Protein AF-A0A952NB84-F1 (afdb_monomer)

Nearest PDB structures (foldseek):
  7tgh-assembly1_5  TM=1.381E-01  e=2.906E-01  Tetrahymena thermophila
  4cqo-assembly2_A  TM=2.064E-01  e=6.908E+00  Homo sapiens

Secondary structure (DSSP, 8-state):
--HHHHHHHHHHHHHHHHHHHHHHTTSS-HHHHHHHHHHHHHHHHHHHHHH---HHHHHHHHHHHHHHHHHHHHTT---STTTTSS--THHHHHHHHHHHHHHH-SS--HHHHHHHHIIIIIHHHHHHHHHHH---EEESSSSEEEHHHHHHHHHHHHHHHHHHHHHHHSS--HHHHHHHHHHHHHHHHHHHH--TTTHHHHHHHHHHHHHHHHHH--STHHHHHHHHHHHHHHHHHHHHHHHTSB-HHHHHHHHHHHHHHHHHHHHHHHHHHHHHHHHHHHHHHHHHHH-GGGGGGSSS-SSBPHHHHHHHHHHHHHHHHHHHHH--HHHHHHHHHHHHHHHHHHHHHHHHHHHT--EEETTT--EE-TTSTTEEEHHHHHHHHHHHHHHHHHTHHHH--HHHHHHHHHHHHHHHHHHHHHHHHTS-EEE-TTT--EES-SEETTEEPEEEES-TT--HHHHHHHHHHHHHHHHHHHHH-

Foldseek 3Di:
DDPVLVVLVVVLVVLLVVLLVCLVVVVDPLLLSLLVNLLSNLVSLLVCLVPDPDLVVQLVVLVVQLVVVVVCLVVCVRVRNCVPPDRQCLSSLQSVLSNVLSVVQDNDCVLLSLLSQLVNPLQSCLSVCCVPPAPDWDALAPDIHGPSSLVSSLVSQLVSQVVVVCVPPVDADPLLSVLSNLLSNVLSVQCRHDPSNCNSNRSSVSSSLSVVLSVVPPDPQLVVQLVVLQVVLQVCLVVCVVVQQADNQLSVLSSSLSNQLRSLPNLLLCQLVVLLSVVLSVLQVVLCVQQVVLQLFEADDGHDHSVLSCLLRVLSSVLSSVCSVPVDCLSSLLSLLLSLLLQLLSQLLSQCSSVQAFWAQLVPRDTDGRNQQLTGDPSSLVRSLVRSLSSLVSNCVPVVDPVSSVVSSVLSSVLSNQLSNCRNAAAWWFAQPPPRDIHSHCDDPNDGTHTDDHHPPHHSSNSSSVSSVVSSVVVVVVVVD

pLDDT: mean 86.09, std 9.37, range [45.22, 98.44]

Mean predicted aligned error: 9.37 Å

Sequence (481 aa):
MNSEMLYIVTALFLAVFISEYAARQKWINHIISRKLLHLFAGTAVLRIMVIVEEKELLFWLGVFFTIFLFIIIKFGILKEVNSSGRKSWGIVLFPLSFSILIYFSKSDLTSAVLAFSIMTFADAFAAIIGIKFAKKEYYLGKDKKSFLGSTIFFLTTSLILVTYFLVLNSTISLQTAALIFSISMIITLIEAISSNGSDNFFVPIFSFILIQLLIVNEGNSFIVDSIFGFILGALVAALSNKFRVLTKDGAIATLILAYFIYGFGGLKWTLPIFTFFILSSLLSRIRHSKNRKVEDRFEKTGNRDAMQVIANGGVGLFLVVLNSFFNNELFYIIFVLYIAVMCADTWATEIGTYFQAATYNIRTFKIVESGVSGGVSMPGLVGSLAGGMVILLSSFIWINNFVLLAVMLTLSFIGSLIDSFMGATIQVQHKCNICKLVTEKDFHCDQKTDFYKGLSFINNDSVNFLSGLLTCILFFIWIYS

Radius of gyration: 24.86 Å; Cα contacts (8 Å, |Δi|>4): 723; chains: 1; bounding box: 62×51×72 Å

Structure (mmCIF, N/CA/C/O backbone):
data_AF-A0A952NB84-F1
#
_entry.id   AF-A0A952NB84-F1
#
loop_
_atom_site.group_PDB
_atom_site.id
_atom_site.type_symbol
_atom_site.label_atom_id
_atom_site.label_alt_id
_atom_site.label_comp_id
_atom_site.label_asym_id
_atom_site.label_entity_id
_atom_site.label_seq_id
_atom_site.pdbx_PDB_ins_code
_atom_site.Cartn_x
_atom_site.Cartn_y
_atom_site.Cartn_z
_atom_site.occupancy
_atom_site.B_iso_or_equiv
_atom_site.auth_seq_id
_atom_site.auth_comp_id
_atom_site.auth_asym_id
_atom_site.auth_atom_id
_atom_site.pdbx_PDB_model_num
ATOM 1 N N . MET A 1 1 ? -28.007 -21.171 23.859 1.00 58.28 1 MET A N 1
ATOM 2 C CA . MET A 1 1 ? -27.813 -19.739 23.540 1.00 58.28 1 MET A CA 1
ATOM 3 C C . MET A 1 1 ? -28.037 -18.943 24.815 1.00 58.28 1 MET A C 1
ATOM 5 O O . MET A 1 1 ? -29.093 -19.098 25.416 1.00 58.28 1 MET A O 1
ATOM 9 N N . ASN A 1 2 ? -27.035 -18.196 25.280 1.00 73.38 2 ASN A N 1
ATOM 10 C CA . ASN A 1 2 ? -27.111 -17.443 26.537 1.00 73.38 2 ASN A CA 1
ATOM 11 C C . ASN A 1 2 ? -28.217 -16.369 26.428 1.00 73.38 2 ASN A C 1
ATOM 13 O O . ASN A 1 2 ? -28.316 -15.723 25.382 1.00 73.38 2 ASN A O 1
ATOM 17 N N . SER A 1 3 ? -29.065 -16.185 27.445 1.00 80.44 3 SER A N 1
ATOM 18 C CA . SER A 1 3 ? -30.211 -15.252 27.380 1.00 80.44 3 SER A CA 1
ATOM 19 C C . SER A 1 3 ? -29.770 -13.820 27.050 1.00 80.44 3 SER A C 1
ATOM 21 O O . SER A 1 3 ? -30.411 -13.143 26.250 1.00 80.44 3 SER A O 1
ATOM 23 N N . GLU A 1 4 ? -28.610 -13.406 27.564 1.00 82.19 4 GLU A N 1
ATOM 24 C CA . GLU A 1 4 ? -27.965 -12.120 27.267 1.00 82.19 4 GLU A CA 1
ATOM 25 C C . GLU A 1 4 ? -27.686 -11.925 25.765 1.00 82.19 4 GLU A C 1
ATOM 27 O O . GLU A 1 4 ? -27.978 -10.866 25.211 1.00 82.19 4 GLU A O 1
ATOM 32 N N . MET A 1 5 ? -27.207 -12.959 25.065 1.00 82.00 5 MET A N 1
ATOM 33 C CA . MET A 1 5 ? -26.940 -12.895 23.622 1.00 82.00 5 MET A CA 1
ATOM 34 C C . MET A 1 5 ? -28.230 -12.681 22.825 1.00 82.00 5 MET A C 1
ATOM 36 O O . MET A 1 5 ? -28.259 -11.861 21.908 1.00 82.00 5 MET A O 1
ATOM 40 N N . LEU A 1 6 ? -29.308 -13.384 23.192 1.00 84.50 6 LEU A N 1
ATOM 41 C CA . LEU A 1 6 ? -30.607 -13.223 22.540 1.00 84.50 6 LEU A CA 1
ATOM 42 C C . LEU A 1 6 ? -31.129 -11.788 22.701 1.00 84.50 6 LEU A C 1
ATOM 44 O O . LEU A 1 6 ? -31.626 -11.213 21.731 1.00 84.50 6 LEU A O 1
ATOM 48 N N . TYR A 1 7 ? -30.975 -11.187 23.884 1.00 86.81 7 TYR A N 1
ATOM 49 C CA . TYR A 1 7 ? -31.357 -9.792 24.109 1.00 86.81 7 TYR A CA 1
ATOM 50 C C . TYR A 1 7 ? -30.546 -8.822 23.248 1.00 86.81 7 TYR A C 1
ATOM 52 O O . TYR A 1 7 ? -31.142 -7.947 22.621 1.00 86.81 7 TYR A O 1
ATOM 60 N N . ILE A 1 8 ? -29.221 -8.989 23.155 1.00 85.69 8 ILE A N 1
ATOM 61 C CA . ILE A 1 8 ? -28.375 -8.103 22.339 1.00 85.69 8 ILE A CA 1
ATOM 62 C C . ILE A 1 8 ? -28.724 -8.235 20.853 1.00 85.69 8 ILE A C 1
ATOM 64 O O . ILE A 1 8 ? -28.908 -7.227 20.173 1.00 85.69 8 ILE A O 1
ATOM 68 N N . VAL A 1 9 ? -28.873 -9.462 20.347 1.00 84.62 9 VAL A N 1
ATOM 69 C CA . VAL A 1 9 ? -29.258 -9.708 18.949 1.00 84.62 9 VAL A CA 1
ATOM 70 C C . VAL A 1 9 ? -30.634 -9.106 18.656 1.00 84.62 9 VAL A C 1
ATOM 72 O O . VAL A 1 9 ? -30.804 -8.420 17.651 1.00 84.62 9 VAL A O 1
ATOM 75 N N . THR A 1 10 ? -31.602 -9.274 19.558 1.00 85.56 10 THR A N 1
ATOM 76 C CA . THR A 1 10 ? -32.939 -8.673 19.413 1.00 85.56 10 THR A CA 1
ATOM 77 C C . THR A 1 10 ? -32.867 -7.144 19.417 1.00 85.56 10 THR A C 1
ATOM 79 O O . THR A 1 10 ? -33.495 -6.490 18.583 1.00 85.56 10 THR A O 1
ATOM 82 N N . ALA A 1 11 ? -32.059 -6.561 20.304 1.00 86.00 11 ALA A N 1
ATOM 83 C CA . ALA A 1 11 ? -31.845 -5.122 20.369 1.00 86.00 11 ALA A CA 1
ATOM 84 C C . ALA A 1 11 ? -31.182 -4.576 19.092 1.00 86.00 11 ALA A C 1
ATOM 86 O O . ALA A 1 11 ? -31.570 -3.508 18.624 1.00 86.00 11 ALA A O 1
ATOM 87 N N . LEU A 1 12 ? -30.248 -5.319 18.481 1.00 84.88 12 LEU A N 1
ATOM 88 C CA . LEU A 1 12 ? -29.649 -4.981 17.184 1.00 84.88 12 LEU A CA 1
ATOM 89 C C . LEU A 1 12 ? -30.700 -4.896 16.073 1.00 84.88 12 LEU A C 1
ATOM 91 O O . LEU A 1 12 ? -30.733 -3.906 15.341 1.00 84.88 12 LEU A O 1
ATOM 95 N N . PHE A 1 13 ? -31.589 -5.890 15.971 1.00 84.06 13 PHE A N 1
ATOM 96 C CA . PHE A 1 13 ? -32.685 -5.851 15.000 1.00 84.06 13 PHE A CA 1
ATOM 97 C C . PHE A 1 13 ? -33.591 -4.640 15.230 1.00 84.06 13 PHE A C 1
ATOM 99 O O . PHE A 1 13 ? -33.854 -3.882 14.295 1.00 84.06 13 PHE A O 1
ATOM 106 N N . LEU A 1 14 ? -34.028 -4.420 16.473 1.00 85.62 14 LEU A N 1
ATOM 107 C CA . LEU A 1 14 ? -34.888 -3.290 16.824 1.00 85.62 14 LEU A CA 1
ATOM 108 C C . LEU A 1 14 ? -34.224 -1.946 16.507 1.00 85.62 14 LEU A C 1
ATOM 110 O O . LEU A 1 14 ? -34.873 -1.070 15.940 1.00 85.62 14 LEU A O 1
ATOM 114 N N . ALA A 1 15 ? -32.933 -1.788 16.800 1.00 83.50 15 ALA A N 1
ATOM 115 C CA . ALA A 1 15 ? -32.201 -0.551 16.547 1.00 83.50 15 ALA A CA 1
ATOM 116 C C . ALA A 1 15 ? -32.147 -0.185 15.058 1.00 83.50 15 ALA A C 1
ATOM 118 O O . ALA A 1 15 ? -32.296 0.990 14.721 1.00 83.50 15 ALA A O 1
ATOM 119 N N . VAL A 1 16 ? -32.002 -1.168 14.159 1.00 79.69 16 VAL A N 1
ATOM 120 C CA . VAL A 1 16 ? -32.048 -0.935 12.704 1.00 79.69 16 VAL A CA 1
ATOM 121 C C . VAL A 1 16 ? -33.401 -0.347 12.294 1.00 79.69 16 VAL A C 1
ATOM 123 O O . VAL A 1 16 ? -33.448 0.664 11.591 1.00 79.69 16 VAL A O 1
ATOM 126 N N . PHE A 1 17 ? -34.504 -0.932 12.770 1.00 81.50 17 PHE A N 1
ATOM 127 C CA . PHE A 1 17 ? -35.849 -0.448 12.446 1.00 81.50 17 PHE A CA 1
ATOM 128 C C . PHE A 1 17 ? -36.162 0.903 13.094 1.00 81.50 17 PHE A C 1
ATOM 130 O O . PHE A 1 17 ? -36.744 1.767 12.440 1.00 81.50 17 PHE A O 1
ATOM 137 N N . ILE A 1 18 ? -35.742 1.121 14.343 1.00 83.75 18 ILE A N 1
ATOM 138 C CA . ILE A 1 18 ? -35.910 2.399 15.048 1.00 83.75 18 ILE A CA 1
ATOM 139 C C . ILE A 1 18 ? -35.118 3.507 14.346 1.00 83.75 18 ILE A C 1
ATOM 141 O O . ILE A 1 18 ? -35.650 4.597 14.148 1.00 83.75 18 ILE A O 1
ATOM 145 N N . SER A 1 19 ? -33.877 3.242 13.927 1.00 80.31 19 SER A N 1
ATOM 146 C CA . SER A 1 19 ? -33.039 4.208 13.203 1.00 80.31 19 SER A CA 1
ATOM 147 C C . SER A 1 19 ? -33.646 4.596 11.850 1.00 80.31 19 SER A C 1
ATOM 149 O O . SER A 1 19 ? -33.715 5.787 11.531 1.00 80.31 19 SER A O 1
ATOM 151 N N . GLU A 1 20 ? -34.150 3.623 11.084 1.00 78.69 20 GLU A N 1
ATOM 152 C CA . GLU A 1 20 ? -34.873 3.872 9.828 1.00 78.69 20 GLU A CA 1
ATOM 153 C C . GLU A 1 20 ? -36.175 4.649 10.081 1.00 78.69 20 GLU A C 1
ATOM 155 O O . GLU A 1 20 ? -36.471 5.601 9.360 1.00 78.69 20 GLU A O 1
ATOM 160 N N . TYR A 1 21 ? -36.938 4.300 11.122 1.00 83.06 21 TYR A N 1
ATOM 161 C CA . TYR A 1 21 ? -38.166 5.009 11.481 1.00 83.06 21 TYR A CA 1
ATOM 162 C C . TYR A 1 21 ? -37.886 6.463 11.883 1.00 83.06 21 TYR A C 1
ATOM 164 O O . TYR A 1 21 ? -38.502 7.378 11.342 1.00 83.06 21 TYR A O 1
ATOM 172 N N . ALA A 1 22 ? -36.910 6.704 12.761 1.00 82.69 22 ALA A N 1
ATOM 173 C CA . ALA A 1 22 ? -36.514 8.047 13.182 1.00 82.69 22 ALA A CA 1
ATOM 174 C C . ALA A 1 22 ? -36.008 8.902 12.006 1.00 82.69 22 ALA A C 1
ATOM 176 O O . ALA A 1 22 ? -36.313 10.095 11.933 1.00 82.69 22 ALA A O 1
ATOM 177 N N . ALA A 1 23 ? -35.277 8.293 11.063 1.00 77.88 23 ALA A N 1
ATOM 178 C CA . ALA A 1 23 ? -34.837 8.954 9.837 1.00 77.88 23 ALA A CA 1
ATOM 179 C C . ALA A 1 23 ? -36.023 9.317 8.924 1.00 77.88 23 ALA A C 1
ATOM 181 O O . ALA A 1 23 ? -36.097 10.450 8.451 1.00 77.88 23 ALA A O 1
ATOM 182 N N . ARG A 1 24 ? -36.996 8.408 8.742 1.00 80.88 24 ARG A N 1
ATOM 183 C CA . ARG A 1 24 ? -38.238 8.668 7.981 1.00 80.88 24 ARG A CA 1
ATOM 184 C C . ARG A 1 24 ? -39.050 9.815 8.568 1.00 80.88 24 ARG A C 1
ATOM 186 O O . ARG A 1 24 ? -39.556 10.651 7.825 1.00 80.88 24 ARG A O 1
ATOM 193 N N . GLN A 1 25 ? -39.143 9.872 9.894 1.00 85.19 25 GLN A N 1
ATOM 194 C CA . GLN A 1 25 ? -39.851 10.937 10.605 1.00 85.19 25 GLN A CA 1
ATOM 195 C C . GLN A 1 25 ? -39.058 12.256 10.671 1.00 85.19 25 GLN A C 1
ATOM 197 O O . GLN A 1 25 ? -39.543 13.232 11.239 1.00 85.19 25 GLN A O 1
ATOM 202 N N . LYS A 1 26 ? -37.842 12.306 10.100 1.00 81.50 26 LYS A N 1
ATOM 203 C CA . LYS A 1 26 ? -36.931 13.466 10.116 1.00 81.50 26 LYS A CA 1
ATOM 204 C C . LYS A 1 26 ? -36.604 13.983 11.521 1.00 81.50 26 LYS A C 1
ATOM 206 O O . LYS A 1 26 ? -36.238 15.145 11.679 1.00 81.50 26 LYS A O 1
ATOM 211 N N . TRP A 1 27 ? -36.692 13.128 12.540 1.00 82.44 27 TRP A N 1
ATOM 212 C CA . TRP A 1 27 ? -36.318 13.490 13.911 1.00 82.44 27 TRP A CA 1
ATOM 213 C C . TRP A 1 27 ? -34.822 13.789 14.028 1.00 82.44 27 TRP A C 1
ATOM 215 O O . TRP A 1 27 ? -34.402 14.582 14.865 1.00 82.44 27 TRP A O 1
ATOM 225 N N . ILE A 1 28 ? -34.010 13.147 13.182 1.00 74.81 28 ILE A N 1
ATOM 226 C CA . ILE A 1 28 ? -32.555 13.267 13.171 1.00 74.81 28 ILE A CA 1
ATOM 227 C C . ILE A 1 28 ? -32.076 13.276 11.713 1.00 74.81 28 ILE A C 1
ATOM 229 O O . ILE A 1 28 ? -32.643 12.595 10.860 1.00 74.81 28 ILE A O 1
ATOM 233 N N . ASN A 1 29 ? -31.008 14.024 11.421 1.00 75.94 29 ASN A N 1
ATOM 234 C CA . ASN A 1 29 ? -30.335 13.989 10.120 1.00 75.94 29 ASN A CA 1
ATOM 235 C C . ASN A 1 29 ? -29.912 12.547 9.765 1.00 75.94 29 ASN A C 1
ATOM 237 O O . ASN A 1 29 ? -29.338 11.856 10.607 1.00 75.94 29 ASN A O 1
ATOM 241 N N . HIS A 1 30 ? -30.134 12.116 8.517 1.00 74.81 30 HIS A N 1
ATOM 242 C CA . HIS A 1 30 ? -29.787 10.774 8.024 1.00 74.81 30 HIS A CA 1
ATOM 243 C C . HIS A 1 30 ? -28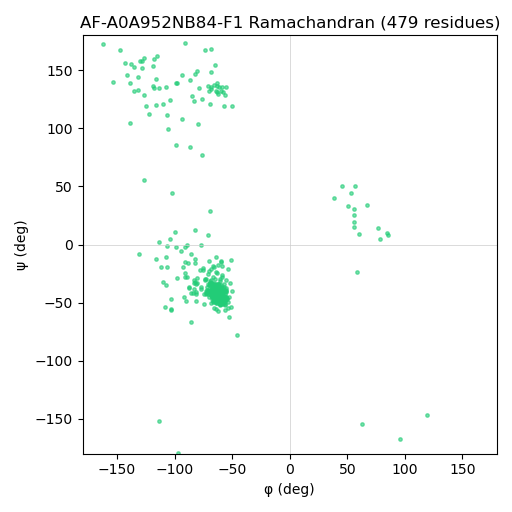.341 10.360 8.326 1.00 74.81 30 HIS A C 1
ATOM 245 O O . HIS A 1 30 ? -28.095 9.221 8.718 1.00 74.81 30 HIS A O 1
ATOM 251 N N . ILE A 1 31 ? -27.383 11.283 8.199 1.00 72.62 31 ILE A N 1
ATOM 252 C CA . ILE A 1 31 ? -25.967 11.004 8.462 1.00 72.62 31 ILE A CA 1
ATOM 253 C C . ILE A 1 31 ? -25.739 10.723 9.952 1.00 72.62 31 ILE A C 1
ATOM 255 O O . ILE A 1 31 ? -25.018 9.790 10.306 1.00 72.62 31 ILE A O 1
ATOM 259 N N . ILE A 1 32 ? -26.397 11.486 10.828 1.00 74.94 32 ILE A N 1
ATOM 260 C CA . ILE A 1 32 ? -26.318 11.296 12.281 1.00 74.94 32 ILE A CA 1
ATOM 261 C C . ILE A 1 32 ? -27.035 10.004 12.684 1.00 74.94 32 ILE A C 1
ATOM 263 O O . ILE A 1 32 ? -26.460 9.214 13.425 1.00 74.94 32 ILE A O 1
ATOM 267 N N . SER A 1 33 ? -28.238 9.742 12.157 1.00 77.25 33 SER A N 1
ATOM 268 C CA . SER A 1 33 ? -28.977 8.494 12.415 1.00 77.25 33 SER A CA 1
ATOM 269 C C . SER A 1 33 ? -28.133 7.269 12.051 1.00 77.25 33 SER A C 1
ATOM 271 O O . SER A 1 33 ? -27.979 6.353 12.858 1.00 77.25 33 SER A O 1
ATOM 273 N N . ARG A 1 34 ? -27.474 7.300 10.885 1.00 77.00 34 ARG A N 1
ATOM 274 C CA . ARG A 1 34 ? -26.571 6.232 10.447 1.00 77.00 34 ARG A CA 1
ATOM 275 C C . ARG A 1 34 ? -25.372 6.047 11.383 1.00 77.00 34 ARG A C 1
ATOM 277 O O . ARG A 1 34 ? -25.019 4.910 11.681 1.00 77.00 34 ARG A O 1
ATOM 284 N N . LYS A 1 35 ? -24.735 7.127 11.848 1.00 80.81 35 LYS A N 1
ATOM 285 C CA . LYS A 1 35 ? -23.569 7.035 12.750 1.00 80.81 35 LYS A CA 1
ATOM 286 C C . LYS A 1 35 ? -23.955 6.620 14.175 1.00 80.81 35 LYS A C 1
ATOM 288 O O . LYS A 1 35 ? -23.184 5.920 14.821 1.00 80.81 35 LYS A O 1
ATOM 293 N N . LEU A 1 36 ? -25.157 6.964 14.639 1.00 79.94 36 LEU A N 1
ATOM 294 C CA . LEU A 1 36 ? -25.708 6.447 15.896 1.00 79.94 36 LEU A CA 1
ATOM 295 C C . LEU A 1 36 ? -26.004 4.946 15.810 1.00 79.94 36 LEU A C 1
ATOM 297 O O . LEU A 1 36 ? -25.635 4.209 16.721 1.00 79.94 36 LEU A O 1
ATOM 301 N N . LEU A 1 37 ? -26.604 4.485 14.706 1.00 81.56 37 LEU A N 1
ATOM 302 C CA . LEU A 1 37 ? -26.803 3.055 14.463 1.00 81.56 37 LEU A CA 1
ATOM 303 C C . LEU A 1 37 ? -25.464 2.309 14.404 1.00 81.56 37 LEU A C 1
ATOM 305 O O . LEU A 1 37 ? -25.348 1.236 14.983 1.00 81.56 37 LEU A O 1
ATOM 309 N N . HIS A 1 38 ? -24.449 2.892 13.758 1.00 83.81 38 HIS A N 1
ATOM 310 C CA . HIS A 1 38 ? -23.087 2.346 13.720 1.00 83.81 38 HIS A CA 1
ATOM 311 C C . HIS A 1 38 ? -22.472 2.212 15.118 1.00 83.81 38 HIS A C 1
ATOM 313 O O . HIS A 1 38 ? -21.977 1.142 15.455 1.00 83.81 38 HIS A O 1
ATOM 319 N N . LEU A 1 39 ? -22.560 3.255 15.953 1.00 87.69 39 LEU A N 1
ATOM 320 C CA . LEU A 1 39 ? -22.093 3.211 17.344 1.00 87.69 39 LEU A CA 1
ATOM 321 C C . LEU A 1 39 ? -22.812 2.128 18.149 1.00 87.69 39 LEU A C 1
ATOM 323 O O . LEU A 1 39 ? -22.158 1.337 18.819 1.00 87.69 39 LEU A O 1
ATOM 327 N N . PHE A 1 40 ? -24.143 2.074 18.069 1.00 87.69 40 PHE A N 1
ATOM 328 C CA . PHE A 1 40 ? -24.935 1.080 18.789 1.00 87.69 40 PHE A CA 1
ATOM 329 C C . PHE A 1 40 ? -24.619 -0.348 18.331 1.00 87.69 40 PHE A C 1
ATOM 331 O O . PHE A 1 40 ? -24.408 -1.238 19.151 1.00 87.69 40 PHE A O 1
ATOM 338 N N . ALA A 1 41 ? -24.560 -0.571 17.016 1.00 86.12 41 ALA A N 1
ATOM 339 C CA . ALA A 1 41 ? -24.246 -1.878 16.464 1.00 86.12 41 ALA A CA 1
ATOM 340 C C . ALA A 1 41 ? -22.823 -2.314 16.831 1.00 86.12 41 ALA A C 1
ATOM 342 O O . ALA A 1 41 ? -22.616 -3.450 17.249 1.00 86.12 41 ALA A O 1
ATOM 343 N N . GLY A 1 42 ? -21.857 -1.399 16.734 1.00 88.88 42 GLY A N 1
ATOM 344 C CA . GLY A 1 42 ? -20.472 -1.653 17.102 1.00 88.88 42 GLY A CA 1
ATOM 345 C C . GLY A 1 42 ? -20.302 -2.000 18.579 1.00 88.88 42 GLY A C 1
ATOM 346 O O . GLY A 1 42 ? -19.663 -3.001 18.893 1.00 88.88 42 GLY A O 1
ATOM 347 N N . THR A 1 43 ? -20.929 -1.262 19.502 1.00 91.12 43 THR A N 1
ATOM 348 C CA . THR A 1 43 ? -20.846 -1.579 20.940 1.00 91.12 43 THR A CA 1
ATOM 349 C C . THR A 1 43 ? -21.539 -2.891 21.300 1.00 91.12 43 THR A C 1
ATOM 351 O O . THR A 1 43 ? -21.009 -3.656 22.106 1.00 91.12 43 THR A O 1
ATOM 354 N N . ALA A 1 44 ? -22.676 -3.198 20.675 1.00 90.00 44 ALA A N 1
ATOM 355 C CA . ALA A 1 44 ? -23.348 -4.485 20.831 1.00 90.00 44 ALA A CA 1
ATOM 356 C C . ALA A 1 44 ? -22.472 -5.653 20.344 1.00 90.00 44 ALA A C 1
ATOM 358 O O . ALA A 1 44 ? -22.353 -6.662 21.039 1.00 90.00 44 ALA A O 1
ATOM 359 N N . VAL A 1 45 ? -21.808 -5.503 19.193 1.00 90.12 45 VAL A N 1
ATOM 360 C CA . VAL A 1 45 ? -20.869 -6.506 18.664 1.00 90.12 45 VAL A CA 1
ATOM 361 C C . VAL A 1 45 ? -19.664 -6.683 19.589 1.00 90.12 45 VAL A C 1
ATOM 363 O O . VAL A 1 45 ? -19.313 -7.817 19.904 1.00 90.12 45 VAL A O 1
ATOM 366 N N . LEU A 1 46 ? -19.070 -5.594 20.088 1.00 92.50 46 LEU A N 1
ATOM 367 C CA . LEU A 1 46 ? -17.970 -5.663 21.059 1.00 92.50 46 LEU A CA 1
ATOM 368 C C . LEU A 1 46 ? -18.387 -6.406 22.334 1.00 92.50 46 LEU A C 1
ATOM 370 O O . LEU A 1 46 ? -17.635 -7.232 22.843 1.00 92.50 46 LEU A O 1
ATOM 374 N N . ARG A 1 47 ? -19.607 -6.168 22.830 1.00 91.50 47 ARG A N 1
ATOM 375 C CA . ARG A 1 47 ? -20.143 -6.887 23.992 1.00 91.50 47 ARG A CA 1
ATOM 376 C C . ARG A 1 47 ? -20.341 -8.377 23.695 1.00 91.50 47 ARG A C 1
ATOM 378 O O . ARG A 1 47 ? -19.984 -9.204 24.530 1.00 91.50 47 ARG A O 1
ATOM 385 N N . ILE A 1 48 ? -20.844 -8.720 22.507 1.00 90.12 48 ILE A N 1
ATOM 386 C CA . ILE A 1 48 ? -20.986 -10.110 22.050 1.00 90.12 48 ILE A CA 1
ATOM 387 C C . ILE A 1 48 ? -19.623 -10.817 21.984 1.00 90.12 48 ILE A C 1
ATOM 389 O O . ILE A 1 48 ? -19.518 -11.935 22.478 1.00 90.12 48 ILE A O 1
ATOM 393 N N . MET A 1 49 ? -18.575 -10.172 21.457 1.00 90.00 49 MET A N 1
ATOM 394 C CA . MET A 1 49 ? -17.222 -10.753 21.402 1.00 90.00 49 MET A CA 1
ATOM 395 C C . MET A 1 49 ? -16.662 -11.125 22.783 1.00 90.00 49 MET A C 1
ATOM 397 O O . MET A 1 49 ? -15.829 -12.018 22.874 1.00 90.00 49 MET A O 1
ATOM 401 N N . VAL A 1 50 ? -17.086 -10.428 23.843 1.00 86.94 50 VAL A N 1
ATOM 402 C CA . VAL A 1 50 ? -16.602 -10.657 25.214 1.00 86.94 50 VAL A CA 1
ATOM 403 C C . VAL A 1 50 ? -17.414 -11.729 25.943 1.00 86.94 50 VAL A C 1
ATOM 405 O O . VAL A 1 50 ? -16.849 -12.480 26.729 1.00 86.94 50 VAL A O 1
ATOM 408 N N . ILE A 1 51 ? -18.731 -11.803 25.720 1.00 88.12 51 ILE A N 1
ATOM 409 C CA . ILE A 1 51 ? -19.598 -12.778 26.412 1.00 88.12 51 ILE A CA 1
ATOM 410 C C . ILE A 1 51 ? -19.528 -14.165 25.760 1.00 88.12 51 ILE A C 1
ATOM 412 O O . ILE A 1 51 ? -19.725 -15.179 26.427 1.00 88.12 51 ILE A O 1
ATOM 416 N N . VAL A 1 52 ? -19.346 -14.221 24.440 1.00 87.62 52 VAL A N 1
ATOM 417 C CA . VAL A 1 52 ? -19.441 -15.471 23.683 1.00 87.62 52 VAL A CA 1
ATOM 418 C C . VAL A 1 52 ? -18.062 -16.095 23.546 1.00 87.62 52 VAL A C 1
ATOM 420 O O . VAL A 1 52 ? -17.230 -15.626 22.776 1.00 87.62 52 VAL A O 1
ATOM 423 N N . GLU A 1 53 ? -17.849 -17.191 24.266 1.00 84.19 53 GLU A N 1
ATOM 424 C CA . GLU A 1 53 ? -16.592 -17.946 24.224 1.00 84.19 53 GLU A CA 1
ATOM 425 C C . GLU A 1 53 ? -16.439 -18.757 22.922 1.00 84.19 53 GLU A C 1
ATOM 427 O O . GLU A 1 53 ? -15.331 -18.951 22.418 1.00 84.19 53 GLU A O 1
ATOM 432 N N . GLU A 1 54 ? -17.554 -19.208 22.339 1.00 88.62 54 GLU A N 1
ATOM 433 C CA . GLU A 1 54 ? -17.565 -20.050 21.142 1.00 88.62 54 GLU A CA 1
ATOM 434 C C . GLU A 1 54 ? -17.347 -19.228 19.859 1.00 88.62 54 GLU A C 1
ATOM 436 O O . GLU A 1 54 ? -18.247 -18.563 19.338 1.00 88.62 54 GLU A O 1
ATOM 441 N N . LYS A 1 55 ? -16.131 -19.297 19.309 1.00 87.44 55 LYS A N 1
ATOM 442 C CA . LYS A 1 55 ? -15.740 -18.542 18.105 1.00 87.44 55 LYS A CA 1
ATOM 443 C C . LYS A 1 55 ? -16.480 -18.963 16.847 1.00 87.44 55 LYS A C 1
ATOM 445 O O . LYS A 1 55 ? -16.740 -18.119 15.995 1.00 87.44 55 LYS A O 1
ATOM 450 N N . GLU A 1 56 ? -16.830 -20.241 16.730 1.00 90.12 56 GLU A N 1
ATOM 451 C CA . GLU A 1 56 ? -17.618 -20.728 15.597 1.00 90.12 56 GLU A CA 1
ATOM 452 C C . GLU A 1 56 ? -18.988 -20.049 15.561 1.00 90.12 56 GLU A C 1
ATOM 454 O O . GLU A 1 56 ? -19.421 -19.582 14.508 1.00 90.12 56 GLU A O 1
ATOM 459 N N . LEU A 1 57 ? -19.627 -19.890 16.723 1.00 90.69 57 LEU A N 1
ATOM 460 C CA . LEU A 1 57 ? -20.890 -19.174 16.834 1.00 90.69 57 LEU A CA 1
ATOM 461 C C . LEU A 1 57 ? -20.743 -17.698 16.443 1.00 90.69 57 LEU A C 1
ATOM 463 O O . LEU A 1 57 ? -21.577 -17.182 15.701 1.00 90.69 57 LEU A O 1
ATOM 467 N N . LEU A 1 58 ? -19.674 -17.027 16.888 1.00 91.75 58 LEU A N 1
ATOM 468 C CA . LEU A 1 58 ? -19.369 -15.654 16.468 1.00 91.75 58 LEU A CA 1
ATOM 469 C C . LEU A 1 58 ? -19.185 -15.563 14.947 1.00 91.75 58 LEU A C 1
ATOM 471 O O . LEU A 1 58 ? -19.816 -14.729 14.301 1.00 91.75 58 LEU A O 1
ATOM 475 N N . PHE A 1 59 ? -18.379 -16.447 14.359 1.00 93.25 59 PHE A N 1
ATOM 476 C CA . PHE A 1 59 ? -18.151 -16.493 12.916 1.00 93.25 59 PHE A CA 1
ATOM 477 C C . PHE A 1 59 ? -19.469 -16.642 12.143 1.00 93.25 59 PHE A C 1
ATOM 479 O O . PHE A 1 59 ? -19.776 -15.827 11.269 1.00 93.25 59 PHE A O 1
ATOM 486 N N . TRP A 1 60 ? -20.293 -17.629 12.506 1.00 93.44 60 TRP A N 1
ATOM 487 C CA . TRP A 1 60 ? -21.565 -17.884 11.831 1.00 93.44 60 TRP A CA 1
ATOM 488 C C . TRP A 1 60 ? -22.595 -16.775 12.043 1.00 93.44 60 TRP A C 1
ATOM 490 O O . TRP A 1 60 ? -23.352 -16.471 11.120 1.00 93.44 60 TRP A O 1
ATOM 500 N N . LEU A 1 61 ? -22.594 -16.114 13.203 1.00 91.12 61 LEU A N 1
ATOM 501 C CA . LEU A 1 61 ? -23.426 -14.937 13.450 1.00 91.12 61 LEU A CA 1
ATOM 502 C C . LEU A 1 61 ? -23.067 -13.799 12.483 1.00 91.12 61 LEU A C 1
ATOM 504 O O . LEU A 1 61 ? -23.951 -13.179 11.890 1.00 91.12 61 LEU A O 1
ATOM 508 N N . GLY A 1 62 ? -21.771 -13.557 12.275 1.00 92.19 62 GLY A N 1
ATOM 509 C CA . GLY A 1 62 ? -21.277 -12.582 11.307 1.00 92.19 62 GLY A CA 1
ATOM 510 C C . GLY A 1 62 ? -21.677 -12.907 9.867 1.00 92.19 62 GLY A C 1
ATOM 511 O O . GLY A 1 62 ? -22.190 -12.041 9.149 1.00 92.19 62 GLY A O 1
ATOM 512 N N . VAL A 1 63 ? -21.513 -14.166 9.453 1.00 94.00 63 VAL A N 1
ATOM 513 C CA . VAL A 1 63 ? -21.921 -14.643 8.122 1.00 94.00 63 VAL A CA 1
ATOM 514 C C . VAL A 1 63 ? -23.428 -14.466 7.930 1.00 94.00 63 VAL A C 1
ATOM 516 O O . VAL A 1 63 ? -23.864 -13.927 6.910 1.00 94.00 63 VAL A O 1
ATOM 519 N N . PHE A 1 64 ? -24.225 -14.836 8.934 1.00 93.12 64 PHE A N 1
ATOM 520 C CA . PHE A 1 64 ? -25.673 -14.661 8.921 1.00 93.12 64 PHE A CA 1
ATOM 521 C C . PHE A 1 64 ? -26.068 -13.190 8.739 1.00 93.12 64 PHE A C 1
ATOM 523 O O . PHE A 1 64 ? -26.826 -12.879 7.820 1.00 93.12 64 PHE A O 1
ATOM 530 N N . PHE A 1 65 ? -25.520 -12.269 9.541 1.00 90.31 65 PHE A N 1
ATOM 531 C CA . PHE A 1 65 ? -25.819 -10.838 9.408 1.00 90.31 65 PHE A CA 1
ATOM 532 C C . PHE A 1 65 ? -25.351 -10.257 8.071 1.00 90.31 65 PHE A C 1
ATOM 534 O O . PHE A 1 65 ? -26.033 -9.400 7.510 1.00 90.31 65 PHE A O 1
ATOM 541 N N . THR A 1 66 ? -24.237 -10.748 7.526 1.00 91.94 66 THR A N 1
ATOM 542 C CA . THR A 1 66 ? -23.755 -10.359 6.193 1.00 91.94 66 THR A CA 1
ATOM 543 C C . THR A 1 66 ? -24.778 -10.719 5.116 1.00 91.94 66 THR A C 1
ATOM 545 O O . THR A 1 66 ? -25.177 -9.858 4.330 1.00 91.94 66 THR A O 1
ATOM 548 N N . ILE A 1 67 ? -25.256 -11.969 5.106 1.00 92.19 67 ILE A N 1
ATOM 549 C CA . ILE A 1 67 ? -26.261 -12.450 4.146 1.00 92.19 67 ILE A CA 1
ATOM 550 C C . ILE A 1 67 ? -27.594 -11.721 4.351 1.00 92.19 67 ILE A C 1
ATOM 552 O O . ILE A 1 67 ? -28.201 -11.244 3.390 1.00 92.19 67 ILE A O 1
ATOM 556 N N . PHE A 1 68 ? -28.033 -11.586 5.601 1.00 88.62 68 PHE A N 1
ATOM 557 C CA . PHE A 1 68 ? -29.275 -10.913 5.961 1.00 88.62 68 PHE A CA 1
ATOM 558 C C . PHE A 1 68 ? -29.295 -9.451 5.490 1.00 88.62 68 PHE A C 1
ATOM 560 O O . PHE A 1 68 ? -30.227 -9.027 4.802 1.00 88.62 68 PHE A O 1
ATOM 567 N N . LEU A 1 69 ? -28.241 -8.685 5.784 1.00 86.12 69 LEU A N 1
ATOM 568 C CA . LEU A 1 69 ? -28.138 -7.286 5.365 1.00 86.12 69 LEU A CA 1
ATOM 569 C C . LEU A 1 69 ? -27.959 -7.154 3.850 1.00 86.12 69 LEU A C 1
ATOM 571 O O . LEU A 1 69 ? -28.509 -6.228 3.251 1.00 86.12 69 LEU A O 1
ATOM 575 N N . PHE A 1 70 ? -27.269 -8.099 3.203 1.00 88.62 70 PHE A N 1
ATOM 576 C CA . PHE A 1 70 ? -27.179 -8.146 1.745 1.00 88.62 70 PHE A CA 1
ATOM 577 C C . PHE A 1 70 ? -28.566 -8.278 1.104 1.00 88.62 70 PHE A C 1
ATOM 579 O O . PHE A 1 70 ? -28.890 -7.522 0.186 1.00 88.62 70 PHE A O 1
ATOM 586 N N . ILE A 1 71 ? -29.406 -9.184 1.616 1.00 88.12 71 ILE A N 1
ATOM 587 C CA . ILE A 1 71 ? -30.792 -9.372 1.166 1.00 88.12 71 ILE A CA 1
ATOM 588 C C . ILE A 1 71 ? -31.591 -8.079 1.377 1.00 88.12 71 ILE A C 1
ATOM 590 O O . ILE A 1 71 ? -32.166 -7.553 0.423 1.00 88.12 71 ILE A O 1
ATOM 594 N N . ILE A 1 72 ? -31.560 -7.506 2.584 1.00 83.75 72 ILE A N 1
ATOM 595 C CA . ILE A 1 72 ? -32.271 -6.258 2.911 1.00 83.75 72 ILE A CA 1
ATOM 596 C C . ILE A 1 72 ? -31.918 -5.116 1.953 1.00 83.75 72 ILE A C 1
ATOM 598 O O . ILE A 1 72 ? -32.810 -4.409 1.471 1.00 83.75 72 ILE A O 1
ATOM 602 N N . ILE A 1 73 ? -30.627 -4.929 1.662 1.00 80.00 73 ILE A N 1
ATOM 603 C CA . ILE A 1 73 ? -30.158 -3.862 0.770 1.00 80.00 73 ILE A CA 1
ATOM 604 C C . ILE A 1 73 ? -30.510 -4.172 -0.685 1.00 80.00 73 ILE A C 1
ATOM 606 O O . ILE A 1 73 ? -30.924 -3.273 -1.421 1.00 80.00 73 ILE A O 1
ATOM 610 N N . LYS A 1 74 ? -30.382 -5.432 -1.119 1.00 83.00 74 LYS A N 1
ATOM 611 C CA . LYS A 1 74 ? -30.713 -5.850 -2.488 1.00 83.00 74 LYS A CA 1
ATOM 612 C C . LYS A 1 74 ? -32.188 -5.607 -2.811 1.00 83.00 74 LYS A C 1
ATOM 614 O O . LYS A 1 74 ? -32.472 -5.135 -3.911 1.00 83.00 74 LYS A O 1
ATOM 619 N N . PHE A 1 75 ? -33.083 -5.857 -1.853 1.00 84.12 75 PHE A N 1
ATOM 620 C CA . PHE A 1 75 ? -34.529 -5.643 -1.984 1.00 84.12 75 PHE A CA 1
ATOM 621 C C . PHE A 1 75 ? -35.003 -4.233 -1.584 1.00 84.12 75 PHE A C 1
ATOM 623 O O . PHE A 1 75 ? -36.187 -3.932 -1.702 1.00 84.12 75 PHE A O 1
ATOM 630 N N . GLY A 1 76 ? -34.101 -3.342 -1.153 1.00 76.62 76 GLY A N 1
ATOM 631 C CA . GLY A 1 76 ? -34.425 -1.936 -0.886 1.00 76.62 76 GLY A CA 1
ATOM 632 C C . GLY A 1 76 ? -35.375 -1.721 0.297 1.00 76.62 76 GLY A C 1
ATOM 633 O O . GLY A 1 76 ? -36.193 -0.803 0.256 1.00 76.62 76 GLY A O 1
ATOM 634 N N . ILE A 1 77 ? -35.284 -2.562 1.331 1.00 76.94 77 ILE A N 1
ATOM 635 C CA . ILE A 1 77 ? -36.142 -2.488 2.527 1.00 76.94 77 ILE A CA 1
ATOM 636 C C . ILE A 1 77 ? -35.765 -1.277 3.408 1.00 76.94 77 ILE A C 1
ATOM 638 O O . ILE A 1 77 ? -36.645 -0.605 3.950 1.00 76.94 77 ILE A O 1
ATOM 642 N N . LEU A 1 78 ? -34.469 -0.948 3.493 1.00 70.38 78 LEU A N 1
ATOM 643 C CA . LEU A 1 78 ? -33.936 0.227 4.201 1.00 70.38 78 LEU A CA 1
ATOM 644 C C . LEU A 1 78 ? -33.664 1.366 3.208 1.00 70.38 78 LEU A C 1
ATOM 646 O O . LEU A 1 78 ? -32.561 1.470 2.673 1.00 70.38 78 LEU A O 1
ATOM 650 N N . LYS A 1 79 ? -34.669 2.186 2.888 1.00 66.69 79 LYS A N 1
ATOM 651 C CA . LYS A 1 79 ? -34.532 3.248 1.872 1.00 66.69 79 LYS A CA 1
ATOM 652 C C . LYS A 1 79 ? -33.897 4.517 2.436 1.00 66.69 79 LYS A C 1
ATOM 654 O O . LYS A 1 79 ? -33.064 5.111 1.757 1.00 66.69 79 LYS A O 1
ATOM 659 N N . GLU A 1 80 ? -34.232 4.900 3.668 1.00 61.59 80 GLU A N 1
ATOM 660 C CA . GLU A 1 80 ? -33.796 6.181 4.240 1.00 61.59 80 GLU A CA 1
ATOM 661 C C . GLU A 1 80 ? -32.391 6.144 4.834 1.00 61.59 80 GLU A C 1
ATOM 663 O O . GLU A 1 80 ? -31.667 7.136 4.770 1.00 61.59 80 GLU A O 1
ATOM 668 N N . VAL A 1 81 ? -31.947 5.000 5.354 1.00 59.12 81 VAL A N 1
ATOM 669 C CA . VAL A 1 81 ? -30.527 4.801 5.702 1.00 59.12 81 VAL A CA 1
ATOM 670 C C . VAL A 1 81 ? -29.633 4.815 4.440 1.00 59.12 81 VAL A C 1
ATOM 672 O O . VAL A 1 81 ? -28.434 5.087 4.523 1.00 59.12 81 VAL A O 1
ATOM 675 N N . ASN A 1 82 ? -30.222 4.602 3.255 1.00 59.47 82 ASN A N 1
ATOM 676 C CA . ASN A 1 82 ? -29.567 4.625 1.941 1.00 59.47 82 ASN A CA 1
ATOM 677 C C . ASN A 1 82 ? -29.756 5.953 1.164 1.00 59.47 82 ASN A C 1
ATOM 679 O O . ASN A 1 82 ? -29.411 6.021 -0.019 1.00 59.47 82 ASN A O 1
ATOM 683 N N . SER A 1 83 ? -30.285 7.014 1.790 1.00 49.59 83 SER A N 1
ATOM 684 C CA . SER A 1 83 ? -30.807 8.220 1.112 1.00 49.59 83 SER A CA 1
ATOM 685 C C . SER A 1 83 ? -29.777 9.158 0.452 1.00 49.59 83 SER A C 1
ATOM 687 O O . SER A 1 83 ? -30.151 10.205 -0.069 1.00 49.59 83 SER A O 1
ATOM 689 N N . SER A 1 84 ? -28.494 8.789 0.356 1.00 46.78 84 SER A N 1
ATOM 690 C CA . SER A 1 84 ? -27.485 9.553 -0.406 1.00 46.78 84 SER A CA 1
ATOM 691 C C . SER A 1 84 ? -27.475 9.259 -1.920 1.00 46.78 84 SER A C 1
ATOM 693 O O . SER A 1 84 ? -26.540 9.641 -2.625 1.00 46.78 84 SER A O 1
ATOM 695 N N . GLY A 1 85 ? -28.497 8.571 -2.445 1.00 45.22 85 GLY A N 1
ATOM 696 C CA . GLY A 1 85 ? -28.642 8.269 -3.877 1.00 45.22 85 GLY A CA 1
ATOM 697 C C . GLY A 1 85 ? -27.773 7.109 -4.388 1.00 45.22 85 GLY A C 1
ATOM 698 O O . GLY A 1 85 ? -27.780 6.821 -5.583 1.00 45.22 85 GLY A O 1
ATOM 699 N N . ARG A 1 86 ? -27.039 6.411 -3.508 1.00 51.94 86 ARG A N 1
ATOM 700 C CA . ARG A 1 86 ? -26.221 5.225 -3.830 1.00 51.94 86 ARG A CA 1
ATOM 701 C C . ARG A 1 86 ? -26.369 4.155 -2.743 1.00 51.94 86 ARG A C 1
ATOM 703 O O . ARG A 1 86 ? -26.358 4.472 -1.559 1.00 51.94 86 ARG A O 1
ATOM 710 N N . LYS A 1 87 ? -26.467 2.878 -3.143 1.00 58.06 87 LYS A N 1
ATOM 711 C CA . LYS A 1 87 ? -26.499 1.725 -2.219 1.00 58.06 87 LYS A CA 1
ATOM 712 C C . LYS A 1 87 ? -25.248 1.738 -1.332 1.00 58.06 87 LYS A C 1
ATOM 714 O O . LYS A 1 87 ? -24.138 1.651 -1.856 1.00 58.06 87 LYS A O 1
ATOM 719 N N . SER A 1 88 ? -25.409 1.837 -0.010 1.00 65.81 88 SER A N 1
ATOM 720 C CA . SER A 1 88 ? -24.271 1.858 0.914 1.00 65.81 88 SER A CA 1
ATOM 721 C C . SER A 1 88 ? -23.854 0.438 1.298 1.00 65.81 88 SER A C 1
ATOM 723 O O . SER A 1 88 ? -24.249 -0.098 2.332 1.00 65.81 88 SER A O 1
ATOM 725 N N . TRP A 1 89 ? -23.029 -0.177 0.450 1.00 76.69 89 TRP A N 1
ATOM 726 C CA . TRP A 1 89 ? -22.492 -1.524 0.674 1.00 76.69 89 TRP A CA 1
ATOM 727 C C . TRP A 1 89 ? -21.687 -1.660 1.975 1.00 76.69 89 TRP A C 1
ATOM 729 O O . TRP A 1 89 ? -21.564 -2.768 2.490 1.00 76.69 89 TRP A O 1
ATOM 739 N N . GLY A 1 90 ? -21.230 -0.548 2.564 1.00 78.56 90 GLY A N 1
ATOM 740 C CA . GLY A 1 90 ? -20.552 -0.525 3.864 1.00 78.56 90 GLY A CA 1
ATOM 741 C C . GLY A 1 90 ? -21.312 -1.239 4.988 1.00 78.56 90 GLY A C 1
ATOM 742 O O . GLY A 1 90 ? -20.692 -1.864 5.845 1.00 78.56 90 GLY A O 1
ATOM 743 N N . ILE A 1 91 ? -22.650 -1.221 4.970 1.00 80.56 91 ILE A N 1
ATOM 744 C CA . ILE A 1 91 ? -23.477 -1.915 5.976 1.00 80.56 91 ILE A CA 1
ATOM 745 C C . ILE A 1 91 ? -23.280 -3.440 5.913 1.00 80.56 91 ILE A C 1
ATOM 747 O O . ILE A 1 91 ? -23.288 -4.097 6.946 1.00 80.56 91 ILE A O 1
ATOM 751 N N . VAL A 1 92 ? -23.069 -3.999 4.718 1.00 87.38 92 VAL A N 1
ATOM 752 C CA . VAL A 1 92 ? -22.797 -5.436 4.508 1.00 87.38 92 VAL A CA 1
ATOM 753 C C . VAL A 1 92 ? -21.328 -5.757 4.764 1.00 87.38 92 VAL A C 1
ATOM 755 O O . VAL A 1 92 ? -21.001 -6.825 5.270 1.00 87.38 92 VAL A O 1
ATOM 758 N N . LEU A 1 93 ? -20.436 -4.822 4.444 1.00 88.50 93 LEU A N 1
ATOM 759 C CA . LEU A 1 93 ? -18.999 -4.983 4.643 1.00 88.50 93 LEU A CA 1
ATOM 760 C C . LEU A 1 93 ? -18.592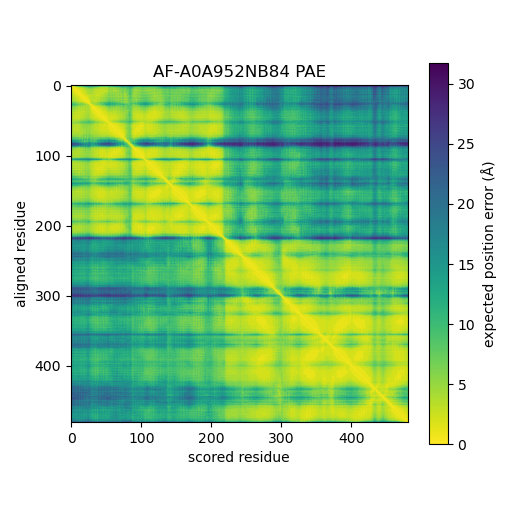 -5.061 6.124 1.00 88.50 93 LEU A C 1
ATOM 762 O O . LEU A 1 93 ? -17.603 -5.716 6.438 1.00 88.50 93 LEU A O 1
ATOM 766 N N . PHE A 1 94 ? -19.362 -4.441 7.022 1.00 88.81 94 PHE A N 1
ATOM 767 C CA . PHE A 1 94 ? -19.114 -4.449 8.467 1.00 88.81 94 PHE A CA 1
ATOM 768 C C . PHE A 1 94 ? -19.217 -5.850 9.122 1.00 88.81 94 PHE A C 1
ATOM 770 O O . PHE A 1 94 ? -18.249 -6.291 9.738 1.00 88.81 94 PHE A O 1
ATOM 777 N N . PRO A 1 95 ? -20.323 -6.613 8.995 1.00 91.50 95 PRO A N 1
ATOM 778 C CA . PRO A 1 95 ? -20.384 -7.988 9.511 1.00 91.50 95 PRO A CA 1
ATOM 779 C C . PRO A 1 95 ? -19.498 -8.970 8.720 1.00 91.50 95 PRO A C 1
ATOM 781 O O . PRO A 1 95 ? -19.072 -9.998 9.257 1.00 91.50 95 PRO A O 1
ATOM 784 N N . LEU A 1 96 ? -19.172 -8.655 7.461 1.00 93.50 96 LEU A N 1
ATOM 785 C CA . LEU A 1 96 ? -18.229 -9.454 6.682 1.00 93.50 96 LEU A CA 1
ATOM 786 C C . LEU A 1 96 ? -16.818 -9.354 7.271 1.00 93.50 96 LEU A C 1
ATOM 788 O O . LEU A 1 96 ? -16.184 -10.381 7.508 1.00 93.50 96 LEU A O 1
ATOM 792 N N . SER A 1 97 ? -16.340 -8.134 7.545 1.00 93.31 97 SER A N 1
ATOM 793 C CA . SER A 1 97 ? -15.037 -7.937 8.183 1.00 93.31 97 SER A CA 1
ATOM 794 C C . SER A 1 97 ? -15.006 -8.574 9.572 1.00 93.31 97 SER A C 1
ATOM 796 O O . SER A 1 97 ? -14.043 -9.262 9.887 1.00 93.31 97 SER A O 1
ATOM 798 N N . PHE A 1 98 ? -16.090 -8.479 10.348 1.00 93.75 98 PHE A N 1
ATOM 799 C CA . PHE A 1 98 ? -16.237 -9.190 11.624 1.00 93.75 98 PHE A CA 1
ATOM 800 C C . PHE A 1 98 ? -15.952 -10.690 11.496 1.00 93.75 98 PHE A C 1
ATOM 802 O O . PHE A 1 98 ? -15.079 -11.208 12.187 1.00 93.75 98 PHE A O 1
ATOM 809 N N . SER A 1 99 ? -16.627 -11.373 10.571 1.00 93.25 99 SER A N 1
ATOM 810 C CA . SER A 1 99 ? -16.465 -12.820 10.369 1.00 93.25 99 SER A CA 1
ATOM 811 C C . SER A 1 99 ? -15.022 -13.185 10.007 1.00 93.25 99 SER A C 1
ATOM 813 O O . SER A 1 99 ? -14.467 -14.145 10.535 1.00 93.25 99 SER A O 1
ATOM 815 N N . ILE A 1 100 ? -14.390 -12.382 9.144 1.00 92.31 100 ILE A N 1
ATOM 816 C CA . ILE A 1 100 ? -12.987 -12.559 8.749 1.00 92.31 100 ILE A CA 1
ATOM 817 C C . ILE A 1 100 ? -12.062 -12.415 9.962 1.00 92.31 100 ILE A C 1
ATOM 819 O O . ILE A 1 100 ? -11.198 -13.263 10.174 1.00 92.31 100 ILE A O 1
ATOM 823 N N . LEU A 1 101 ? -12.250 -11.376 10.779 1.00 92.25 101 LEU A N 1
ATOM 824 C CA . LEU A 1 101 ? -11.423 -11.146 11.964 1.00 92.25 101 LEU A CA 1
ATOM 825 C C . LEU A 1 101 ? -11.563 -12.291 12.973 1.00 92.25 101 LEU A C 1
ATOM 827 O O . LEU A 1 101 ? -10.552 -12.779 13.464 1.00 92.25 101 LEU A O 1
ATOM 831 N N . ILE A 1 102 ? -12.786 -12.769 13.229 1.00 93.25 102 ILE A N 1
ATOM 832 C CA . ILE A 1 102 ? -13.017 -13.918 14.117 1.00 93.25 102 ILE A CA 1
ATOM 833 C C . ILE A 1 102 ? -12.304 -15.172 13.598 1.00 93.25 102 ILE A C 1
ATOM 835 O O . ILE A 1 102 ? -11.653 -15.860 14.381 1.00 93.25 102 ILE A O 1
ATOM 839 N N . TYR A 1 103 ? -12.369 -15.442 12.291 1.00 90.25 103 TYR A N 1
ATOM 840 C CA . TYR A 1 103 ? -11.693 -16.590 11.681 1.00 90.25 103 TYR A CA 1
ATOM 841 C C . TYR A 1 103 ? -10.166 -16.542 11.863 1.00 90.25 103 TYR A C 1
ATOM 843 O O . TYR A 1 103 ? -9.543 -17.554 12.180 1.00 90.25 103 TYR A O 1
ATOM 851 N N . PHE A 1 104 ? -9.550 -15.365 11.701 1.00 86.62 104 PHE A N 1
ATOM 852 C CA . PHE A 1 104 ? -8.101 -15.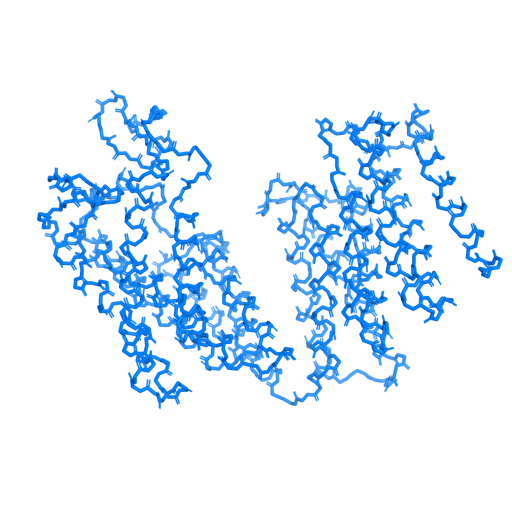198 11.871 1.00 86.62 104 PHE A CA 1
ATOM 853 C C . PHE A 1 104 ? -7.660 -15.027 13.337 1.00 86.62 104 PHE A C 1
ATOM 855 O O . PHE A 1 104 ? -6.483 -15.222 13.658 1.00 86.62 104 PHE A O 1
ATOM 862 N N . SER A 1 105 ? -8.581 -14.719 14.251 1.00 86.19 105 SER A N 1
ATOM 863 C CA . SER A 1 105 ? -8.353 -14.663 15.698 1.00 86.19 105 SER A CA 1
ATOM 864 C C . SER A 1 105 ? -8.277 -16.063 16.323 1.00 86.19 105 SER A C 1
ATOM 866 O O . SER A 1 105 ? -9.209 -16.513 16.991 1.00 86.19 105 SER A O 1
ATOM 868 N N . LYS A 1 106 ? -7.136 -16.748 16.148 1.00 73.25 106 LYS A N 1
ATOM 869 C CA . LYS A 1 106 ? -6.889 -18.133 16.613 1.00 73.25 106 LYS A CA 1
ATOM 870 C C . LYS A 1 106 ? -7.332 -18.413 18.056 1.00 73.25 106 LYS A C 1
ATOM 872 O O . LYS A 1 106 ? -8.376 -19.018 18.267 1.00 73.25 106 LYS A O 1
ATOM 877 N N . SER A 1 107 ? -6.566 -17.990 19.064 1.00 71.19 107 SER A N 1
ATOM 878 C CA . SER A 1 107 ? -6.859 -18.211 20.496 1.00 71.19 107 SER A CA 1
ATOM 879 C C . SER A 1 107 ? -7.308 -16.929 21.194 1.00 71.19 107 SER A C 1
ATOM 881 O O . SER A 1 107 ? -8.260 -16.968 21.963 1.00 71.19 107 SER A O 1
ATOM 883 N N . ASP A 1 108 ? -6.768 -15.782 20.798 1.00 84.50 108 ASP A N 1
ATOM 884 C CA . ASP A 1 108 ? -7.073 -14.482 21.390 1.00 84.50 108 ASP A CA 1
ATOM 885 C C . ASP A 1 108 ? -7.943 -13.602 20.468 1.00 84.50 108 ASP A C 1
ATOM 887 O O . ASP A 1 108 ? -7.723 -13.514 19.255 1.00 84.50 108 ASP A O 1
ATOM 891 N N . LEU A 1 109 ? -8.957 -12.963 21.055 1.00 90.56 109 LEU A N 1
ATOM 892 C CA . LE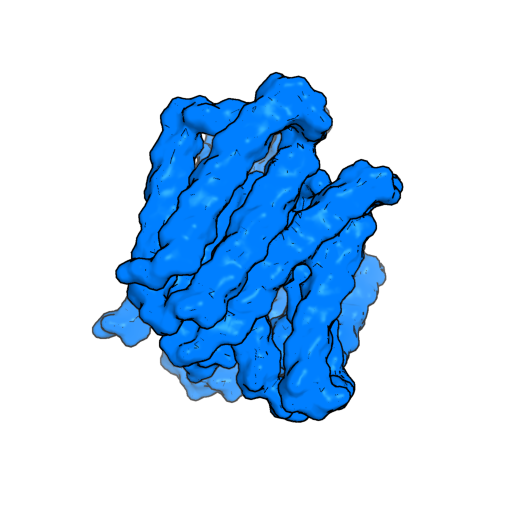U A 1 109 ? -9.846 -12.009 20.387 1.00 90.56 109 LEU A CA 1
ATOM 893 C C . LEU A 1 109 ? -9.394 -10.557 20.574 1.00 90.56 109 LEU A C 1
ATOM 895 O O . LEU A 1 109 ? -9.967 -9.670 19.948 1.00 90.56 109 LEU A O 1
ATOM 899 N N . THR A 1 110 ? -8.366 -10.290 21.380 1.00 90.69 110 THR A N 1
ATOM 900 C CA . THR A 1 110 ? -7.950 -8.931 21.754 1.00 90.69 110 THR A CA 1
ATOM 901 C C . THR A 1 110 ? -7.709 -8.028 20.549 1.00 90.69 110 THR A C 1
ATOM 903 O O . THR A 1 110 ? -8.280 -6.940 20.468 1.00 90.69 110 THR A O 1
ATOM 906 N N . SER A 1 111 ? -6.940 -8.481 19.553 1.00 90.62 111 SER A N 1
ATOM 907 C CA . SER A 1 111 ? -6.704 -7.687 18.340 1.00 90.62 111 SER A CA 1
ATOM 908 C C . SER A 1 111 ? -7.993 -7.419 17.558 1.00 90.62 111 SER A C 1
ATOM 910 O O . SER A 1 111 ? -8.142 -6.342 16.983 1.00 90.62 111 SER A O 1
ATOM 912 N N . ALA A 1 112 ? -8.942 -8.364 17.548 1.00 93.44 112 ALA A N 1
ATOM 913 C CA . ALA A 1 112 ? -10.230 -8.192 16.878 1.00 93.44 112 ALA A CA 1
ATOM 914 C C . ALA A 1 112 ? -11.128 -7.197 17.624 1.00 93.44 112 ALA A C 1
ATOM 916 O O . ALA A 1 112 ? -11.726 -6.327 16.993 1.00 93.44 112 ALA A O 1
ATOM 917 N N . VAL A 1 113 ? -11.156 -7.265 18.958 1.00 94.19 113 VAL A N 1
ATOM 918 C CA . VAL A 1 113 ? -11.873 -6.321 19.827 1.00 94.19 113 VAL A CA 1
ATOM 919 C C . VAL A 1 113 ? -11.322 -4.905 19.656 1.00 94.19 113 VAL A C 1
ATOM 921 O O . VAL A 1 113 ? -12.095 -3.964 19.477 1.00 94.19 113 VAL A O 1
ATOM 924 N N . LEU A 1 114 ? -9.997 -4.731 19.647 1.00 94.81 114 LEU A N 1
ATOM 925 C CA . LEU A 1 114 ? -9.361 -3.426 19.438 1.00 94.81 114 LEU A CA 1
ATOM 926 C C . LEU A 1 114 ? -9.634 -2.879 18.030 1.00 94.81 114 LEU A C 1
ATOM 928 O O . LEU A 1 114 ? -10.015 -1.717 17.890 1.00 94.81 114 LEU A O 1
ATOM 932 N N . ALA A 1 115 ? -9.526 -3.715 16.995 1.00 95.06 115 ALA A N 1
ATOM 933 C CA . ALA A 1 115 ? -9.842 -3.328 15.622 1.00 95.06 115 ALA A CA 1
ATOM 934 C C . ALA A 1 115 ? -11.308 -2.889 15.456 1.00 95.06 115 ALA A C 1
ATOM 936 O O . ALA A 1 115 ? -11.583 -1.848 14.853 1.00 95.06 115 ALA A O 1
ATOM 937 N N . PHE A 1 116 ? -12.254 -3.633 16.039 1.00 94.25 116 PHE A N 1
ATOM 938 C CA . PHE A 1 116 ? -13.670 -3.253 16.037 1.00 94.25 116 PHE A CA 1
ATOM 939 C C . PHE A 1 116 ? -13.955 -2.025 16.899 1.00 94.25 116 PHE A C 1
ATOM 941 O O . PHE A 1 116 ? -14.829 -1.233 16.549 1.00 94.25 116 PHE A O 1
ATOM 948 N N . SER A 1 117 ? -13.206 -1.812 17.981 1.00 95.75 117 SER A N 1
ATOM 949 C CA . SER A 1 117 ? -13.306 -0.595 18.793 1.00 95.75 117 SER A CA 1
ATOM 950 C C . SER A 1 117 ? -12.889 0.632 17.989 1.00 95.75 117 SER A C 1
ATOM 952 O O . SER A 1 117 ? -13.609 1.630 17.978 1.00 95.75 117 SER A O 1
ATOM 954 N N . ILE A 1 118 ? -11.785 0.542 17.243 1.00 96.25 118 ILE A N 1
ATOM 955 C CA . ILE A 1 118 ? -11.334 1.610 16.342 1.00 96.25 118 ILE A CA 1
ATOM 956 C C . ILE A 1 118 ? -12.405 1.894 15.287 1.00 96.25 118 ILE A C 1
ATOM 958 O O . ILE A 1 118 ? -12.846 3.034 15.157 1.00 96.25 118 ILE A O 1
ATOM 962 N N . MET A 1 119 ? -12.898 0.860 14.600 1.00 93.12 119 MET A N 1
ATOM 963 C CA . MET A 1 119 ? -13.959 1.019 13.602 1.00 93.12 119 MET A CA 1
ATOM 964 C C . MET A 1 119 ? -15.244 1.618 14.188 1.00 93.12 119 MET A C 1
ATOM 966 O O . MET A 1 119 ? -15.925 2.392 13.525 1.00 93.12 119 MET A O 1
ATOM 970 N N . THR A 1 120 ? -15.601 1.269 15.422 1.00 93.50 120 THR A N 1
ATOM 971 C CA . THR A 1 120 ? -16.834 1.740 16.068 1.00 93.50 120 THR A CA 1
ATOM 972 C C . THR A 1 120 ? -16.716 3.199 16.499 1.00 93.50 120 THR A C 1
ATOM 974 O O . THR A 1 120 ? -17.579 4.012 16.173 1.00 93.50 120 THR A O 1
ATOM 977 N N . PHE A 1 121 ? -15.653 3.543 17.227 1.00 95.25 121 PHE A N 1
ATOM 978 C CA . PHE A 1 121 ? -15.533 4.845 17.880 1.00 95.25 121 PHE A CA 1
ATOM 979 C C . PHE A 1 121 ? -14.819 5.883 17.017 1.00 95.25 121 PHE A C 1
ATOM 981 O O . PHE A 1 121 ? -15.309 7.007 16.902 1.00 95.25 121 PHE A O 1
ATOM 988 N N . ALA A 1 122 ? -13.694 5.531 16.386 1.00 95.25 122 ALA A N 1
ATOM 989 C CA . ALA A 1 122 ? -12.895 6.496 15.633 1.00 95.25 122 ALA A CA 1
ATOM 990 C C . ALA A 1 122 ? -13.657 7.012 14.403 1.00 95.25 122 ALA A C 1
ATOM 992 O O . ALA A 1 122 ? -13.736 8.224 14.209 1.00 95.25 122 ALA A O 1
ATOM 993 N N . ASP A 1 123 ? -14.301 6.125 13.635 1.00 89.50 123 ASP A N 1
ATOM 994 C CA . ASP A 1 123 ? -15.128 6.502 12.477 1.00 89.50 123 ASP A CA 1
ATOM 995 C C . ASP A 1 123 ? -16.346 7.354 12.884 1.00 89.50 123 ASP A C 1
ATOM 997 O O . ASP A 1 123 ? -16.653 8.382 12.267 1.00 89.50 123 ASP A O 1
ATOM 1001 N N . ALA A 1 124 ? -17.037 6.967 13.959 1.00 90.00 124 ALA A N 1
ATOM 1002 C CA . ALA A 1 124 ? -18.207 7.696 14.427 1.00 90.00 124 ALA A CA 1
ATOM 1003 C C . ALA A 1 124 ? -17.857 9.108 14.910 1.00 90.00 124 ALA A C 1
ATOM 1005 O O . ALA A 1 124 ? -18.499 10.078 14.496 1.00 90.00 124 ALA A O 1
ATOM 1006 N N . PHE A 1 125 ? -16.828 9.245 15.749 1.00 92.44 125 PHE A N 1
ATOM 1007 C CA . PHE A 1 125 ? -16.407 10.546 16.261 1.00 92.44 125 PHE A CA 1
ATOM 1008 C C . PHE A 1 125 ? -15.816 11.427 15.163 1.00 92.44 125 PHE A C 1
ATOM 1010 O O . PHE A 1 125 ? -16.167 12.608 15.091 1.00 92.44 125 PHE A O 1
ATOM 1017 N N . ALA A 1 126 ? -15.000 10.868 14.265 1.00 92.00 126 ALA A N 1
ATOM 1018 C CA . ALA A 1 126 ? -14.460 11.595 13.120 1.00 92.00 126 ALA A CA 1
ATOM 1019 C C . ALA A 1 126 ? -15.573 12.171 12.237 1.00 92.00 126 ALA A C 1
ATOM 1021 O O . ALA A 1 126 ? -15.520 13.346 11.865 1.00 92.00 126 ALA A O 1
ATOM 1022 N N . ALA A 1 127 ? -16.615 11.382 11.957 1.00 86.56 127 ALA A N 1
ATOM 1023 C CA . ALA A 1 127 ? -17.751 11.827 11.160 1.00 86.56 127 ALA A CA 1
ATOM 1024 C C . ALA A 1 127 ? -18.593 12.895 11.878 1.00 86.56 127 ALA A C 1
ATOM 1026 O O . ALA A 1 127 ? -18.857 13.951 11.304 1.00 86.56 127 ALA A O 1
ATOM 1027 N N . ILE A 1 128 ? -19.000 12.656 13.131 1.00 87.06 128 ILE A N 1
ATOM 1028 C CA . ILE A 1 128 ? -19.877 13.574 13.882 1.00 87.06 128 ILE A CA 1
ATOM 1029 C C . ILE A 1 128 ? -19.191 14.928 14.107 1.00 87.06 128 ILE A C 1
ATOM 1031 O O . ILE A 1 128 ? -19.790 15.979 13.866 1.00 87.06 128 ILE A O 1
ATOM 1035 N N . ILE A 1 129 ? -17.928 14.916 14.543 1.00 89.31 129 ILE A N 1
ATOM 1036 C CA . ILE A 1 129 ? -17.164 16.141 14.810 1.00 89.31 129 ILE A CA 1
ATOM 1037 C C . ILE A 1 129 ? -16.778 16.825 13.495 1.00 89.31 129 ILE A C 1
ATOM 1039 O O . ILE A 1 129 ? -16.904 18.046 13.381 1.00 89.31 129 ILE A O 1
ATOM 1043 N N . GLY A 1 130 ? -16.366 16.051 12.486 1.00 86.69 130 GLY A N 1
ATOM 1044 C CA . GLY A 1 130 ? -16.014 16.563 11.164 1.00 86.69 130 GLY A CA 1
ATOM 1045 C C . GLY A 1 130 ? -17.166 17.325 10.512 1.00 86.69 130 GLY A C 1
ATOM 1046 O O . GLY A 1 130 ? -16.975 18.458 10.083 1.00 86.69 130 GLY A O 1
ATOM 1047 N N . ILE A 1 131 ? -18.380 16.766 10.520 1.00 80.94 131 ILE A N 1
ATOM 1048 C CA . ILE A 1 131 ? -19.567 17.419 9.941 1.00 80.94 131 ILE A CA 1
ATOM 1049 C C . ILE A 1 131 ? -19.918 18.717 10.675 1.00 80.94 131 ILE A C 1
ATOM 1051 O O . ILE A 1 131 ? -20.331 19.687 10.046 1.00 80.94 131 ILE A O 1
ATOM 1055 N N . LYS A 1 132 ? -19.775 18.745 12.005 1.00 83.44 132 LYS A N 1
ATOM 1056 C CA . LYS A 1 132 ? -20.229 19.879 12.819 1.00 83.44 132 LYS A CA 1
ATOM 1057 C C . LYS A 1 132 ? -19.235 21.043 12.859 1.00 83.44 132 LYS A C 1
ATOM 1059 O O . LYS A 1 132 ? -19.662 22.187 12.987 1.00 83.44 132 LYS A O 1
ATOM 1064 N N . PHE A 1 133 ? -17.931 20.769 12.783 1.00 88.06 133 PHE A N 1
ATOM 1065 C CA . PHE A 1 133 ? -16.902 21.764 13.113 1.00 88.06 133 PHE A CA 1
ATOM 1066 C C . PHE A 1 133 ? -15.781 21.922 12.076 1.00 88.06 133 PHE A C 1
ATOM 1068 O O . PHE A 1 133 ? -14.954 22.829 12.223 1.00 88.06 133 PHE A O 1
ATOM 1075 N N . ALA A 1 134 ? -15.696 21.076 11.044 1.00 86.38 134 ALA A N 1
ATOM 1076 C CA . ALA A 1 134 ? -14.604 21.185 10.081 1.00 86.38 134 ALA A CA 1
ATOM 1077 C C . ALA A 1 134 ? -14.708 22.456 9.224 1.00 86.38 134 ALA A C 1
ATOM 1079 O O . ALA A 1 134 ? -15.759 22.791 8.690 1.00 86.38 134 ALA A O 1
ATOM 1080 N N . LYS A 1 135 ? -13.568 23.137 9.050 1.00 87.50 135 LYS A N 1
ATOM 1081 C CA . LYS A 1 135 ? -13.431 24.316 8.172 1.00 87.50 135 LYS A CA 1
ATOM 1082 C C . LYS A 1 135 ? -12.662 24.031 6.881 1.00 87.50 135 LYS A C 1
ATOM 1084 O O . LYS A 1 135 ? -12.709 24.830 5.954 1.00 87.50 135 LYS A O 1
ATOM 1089 N N . LYS A 1 136 ? -11.889 22.942 6.853 1.00 86.44 136 LYS A N 1
ATOM 1090 C CA . LYS A 1 136 ? -11.031 22.554 5.728 1.00 86.44 136 LYS A CA 1
ATOM 1091 C C . LYS A 1 136 ? -11.253 21.091 5.388 1.00 86.44 136 LYS A C 1
ATOM 1093 O O . LYS A 1 136 ? -11.228 20.228 6.270 1.00 86.44 136 LYS A O 1
ATOM 1098 N N . GLU A 1 137 ? -11.410 20.837 4.101 1.00 86.19 137 GLU A N 1
ATOM 1099 C CA . GLU A 1 137 ? -11.724 19.531 3.536 1.00 86.19 137 GLU A CA 1
ATOM 1100 C C . GLU A 1 137 ? -10.734 19.197 2.423 1.00 86.19 137 GLU A C 1
ATOM 1102 O O . GLU A 1 137 ? -10.081 20.084 1.868 1.00 86.19 137 GLU A O 1
ATOM 1107 N N . TYR A 1 138 ? -10.601 17.911 2.129 1.00 80.69 138 TYR A N 1
ATOM 1108 C CA . TYR A 1 138 ? -9.695 17.392 1.119 1.00 80.69 138 TYR A CA 1
ATOM 1109 C C . TYR A 1 138 ? -10.283 16.137 0.463 1.00 80.69 138 TYR A C 1
ATOM 1111 O O . TYR A 1 138 ? -11.251 15.550 0.955 1.00 80.69 138 TYR A O 1
ATOM 1119 N N . TYR A 1 139 ? -9.675 15.732 -0.650 1.00 71.88 139 TYR A N 1
ATOM 1120 C CA . TYR A 1 139 ? -10.017 14.519 -1.385 1.00 71.88 139 TYR A CA 1
ATOM 1121 C C . TYR A 1 139 ? -8.756 13.667 -1.535 1.00 71.88 139 TYR A C 1
ATOM 1123 O O . TYR A 1 139 ? -7.771 14.129 -2.107 1.00 71.88 139 TYR A O 1
ATOM 1131 N N . LEU A 1 140 ? -8.781 12.448 -0.991 1.00 65.94 140 LEU A N 1
ATOM 1132 C CA . LEU A 1 140 ? -7.794 11.400 -1.298 1.00 65.94 140 LEU A CA 1
ATOM 1133 C C . LEU A 1 140 ? -8.423 10.257 -2.106 1.00 65.94 140 LEU A C 1
ATOM 1135 O O . LEU A 1 140 ? -7.758 9.664 -2.946 1.00 65.94 140 LEU A O 1
ATOM 1139 N N . GLY A 1 141 ? -9.708 9.978 -1.879 1.00 65.62 141 GLY A N 1
ATOM 1140 C CA . GLY A 1 141 ? -10.520 9.084 -2.698 1.00 65.62 141 GLY A CA 1
ATOM 1141 C C . GLY A 1 141 ? -11.629 9.834 -3.434 1.00 65.62 141 GLY A C 1
ATOM 1142 O O . GLY A 1 141 ? -11.523 11.024 -3.732 1.00 65.62 141 GLY A O 1
ATOM 1143 N N . LYS A 1 142 ? -12.734 9.135 -3.708 1.00 67.06 142 LYS A N 1
ATOM 1144 C CA . LYS A 1 142 ? -13.924 9.742 -4.334 1.00 67.06 142 LYS A CA 1
ATOM 1145 C C . LYS A 1 142 ? -14.764 10.543 -3.339 1.00 67.06 142 LYS A C 1
ATOM 1147 O O . LYS A 1 142 ? -15.538 11.405 -3.752 1.00 67.06 142 LYS A O 1
ATOM 1152 N N 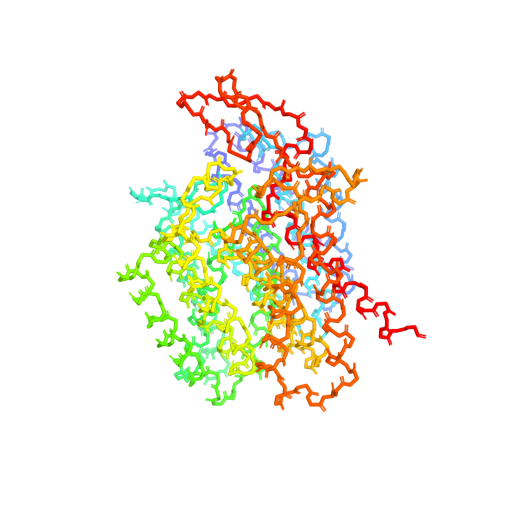. ASP A 1 143 ? -14.621 10.241 -2.052 1.00 74.12 143 ASP A N 1
ATOM 1153 C CA . ASP A 1 143 ? -15.397 10.860 -0.986 1.00 74.12 143 ASP A CA 1
ATOM 1154 C C . ASP A 1 143 ? -14.662 12.061 -0.380 1.00 74.12 143 ASP A C 1
ATOM 1156 O O . ASP A 1 143 ? -13.435 12.093 -0.268 1.00 74.12 143 ASP A O 1
ATOM 1160 N N . LYS A 1 144 ? -15.445 13.060 0.029 1.00 80.94 144 LYS A N 1
ATOM 1161 C CA . LYS A 1 144 ? -14.958 14.267 0.694 1.00 80.94 144 LYS A CA 1
ATOM 1162 C C . LYS A 1 144 ? -14.611 13.953 2.149 1.00 80.94 144 LYS A C 1
ATOM 1164 O O . LYS A 1 144 ? -15.466 13.468 2.891 1.00 80.94 144 LYS A O 1
ATOM 1169 N N . LYS A 1 145 ? -13.385 14.264 2.569 1.00 84.94 145 LYS A N 1
ATOM 1170 C CA . LYS A 1 145 ? -12.899 14.071 3.945 1.00 84.94 145 LYS A CA 1
ATOM 1171 C C . LYS A 1 145 ? -12.522 15.414 4.570 1.00 84.94 145 LYS A C 1
ATOM 1173 O O . LYS A 1 145 ? -12.298 16.400 3.869 1.00 84.94 145 LYS A O 1
ATOM 1178 N N . SER A 1 146 ? -12.461 15.476 5.899 1.00 91.12 146 SER A N 1
ATOM 1179 C CA . SER A 1 146 ? -12.074 16.693 6.624 1.00 91.12 146 SER A CA 1
ATOM 1180 C C . SER A 1 146 ? -10.786 16.490 7.409 1.00 91.12 146 SER A C 1
ATOM 1182 O O . SER A 1 146 ? -10.585 15.433 8.002 1.00 91.12 146 SER A O 1
ATOM 1184 N N . PHE A 1 147 ? -9.930 17.517 7.457 1.00 88.06 147 PHE A N 1
ATOM 1185 C CA . PHE A 1 147 ? -8.698 17.454 8.256 1.00 88.06 147 PHE A CA 1
ATOM 1186 C C . PHE A 1 147 ? -9.009 17.218 9.737 1.00 88.06 147 PHE A C 1
ATOM 1188 O O . PHE A 1 147 ? -8.367 16.390 10.371 1.00 88.06 147 PHE A O 1
ATOM 1195 N N . LEU A 1 148 ? -10.037 17.896 10.264 1.00 93.56 148 LEU A N 1
ATOM 1196 C CA . LEU A 1 148 ? -10.480 17.712 11.646 1.00 93.56 148 LEU A CA 1
ATOM 1197 C C . LEU A 1 148 ? -10.951 16.274 11.900 1.00 93.56 148 LEU A C 1
ATOM 1199 O O . LEU A 1 148 ? -10.570 15.690 12.906 1.00 93.56 148 LEU A O 1
ATOM 1203 N N . GLY A 1 149 ? -11.737 15.697 10.985 1.00 92.81 149 GLY A N 1
ATOM 1204 C CA . GLY A 1 149 ? -12.189 14.310 11.085 1.00 92.81 149 GLY A CA 1
ATOM 1205 C C . GLY A 1 149 ? -11.020 13.329 11.151 1.00 92.81 149 GLY A C 1
ATOM 1206 O O . GLY A 1 149 ? -10.972 12.521 12.070 1.00 92.81 149 GLY A O 1
ATOM 1207 N N . SER A 1 150 ? -10.029 13.456 10.265 1.00 92.50 150 SER A N 1
ATOM 1208 C CA . SER A 1 150 ? -8.837 12.596 10.292 1.00 92.50 150 SER A CA 1
ATOM 1209 C C . SER A 1 150 ? -7.999 12.777 11.559 1.00 92.50 150 SER A C 1
ATOM 1211 O O . SER A 1 150 ? -7.515 11.793 12.108 1.00 92.50 150 SER A O 1
ATOM 1213 N N . THR A 1 151 ? -7.875 14.001 12.085 1.00 93.81 151 THR A N 1
ATOM 1214 C CA . THR A 1 151 ? -7.219 14.228 13.383 1.00 93.81 151 THR A CA 1
ATOM 1215 C C . THR A 1 151 ? -7.967 13.529 14.518 1.00 93.81 151 THR A C 1
ATOM 1217 O O . THR A 1 151 ? -7.341 12.880 15.351 1.00 93.81 151 THR A O 1
ATOM 1220 N N . ILE A 1 152 ? -9.300 13.624 14.556 1.00 96.50 152 ILE A N 1
ATOM 1221 C CA . ILE A 1 152 ? -10.118 12.928 15.560 1.00 96.50 152 ILE A CA 1
ATOM 1222 C C . ILE A 1 152 ? -9.982 11.414 15.416 1.00 96.50 152 ILE A C 1
ATOM 1224 O O . ILE A 1 152 ? -9.832 10.725 16.424 1.00 96.50 152 ILE A O 1
ATOM 1228 N N . PHE A 1 153 ? -9.986 10.898 14.189 1.00 96.50 153 PHE A N 1
ATOM 1229 C CA . PHE A 1 153 ? -9.795 9.477 13.929 1.00 96.50 153 PHE A CA 1
ATOM 1230 C C . PHE A 1 153 ? -8.445 8.995 14.483 1.00 96.50 153 PHE A C 1
ATOM 1232 O O . PHE A 1 153 ? -8.394 8.035 15.256 1.00 96.50 153 PHE A O 1
ATOM 1239 N N . PHE A 1 154 ? -7.365 9.711 14.159 1.00 96.50 154 PHE A N 1
ATOM 1240 C CA . PHE A 1 154 ? -6.010 9.431 14.630 1.00 96.50 154 PHE A CA 1
ATOM 1241 C C . PHE A 1 154 ? -5.908 9.441 16.161 1.00 96.50 154 PHE A C 1
ATOM 1243 O O . PHE A 1 154 ? -5.387 8.496 16.758 1.00 96.50 154 PHE A O 1
ATOM 1250 N N . LEU A 1 155 ? -6.432 10.489 16.806 1.00 97.50 155 LEU A N 1
ATOM 1251 C CA . LEU A 1 155 ? -6.402 10.630 18.263 1.00 97.50 155 LEU A CA 1
ATOM 1252 C C . LEU A 1 155 ? -7.233 9.548 18.958 1.00 97.50 155 LEU A C 1
ATOM 1254 O O . LEU A 1 155 ? -6.773 8.970 19.936 1.00 97.50 155 LEU A O 1
ATOM 1258 N N . THR A 1 156 ? -8.424 9.236 18.439 1.00 97.50 156 THR A N 1
ATOM 1259 C CA . THR A 1 156 ? -9.284 8.177 18.996 1.00 97.50 156 THR A CA 1
ATOM 1260 C C . THR A 1 156 ? -8.610 6.811 18.882 1.00 97.50 156 THR A C 1
ATOM 1262 O O . THR A 1 156 ? -8.595 6.052 19.846 1.00 97.50 156 THR A O 1
ATOM 1265 N N . THR A 1 157 ? -7.996 6.520 17.732 1.00 97.31 157 THR A N 1
ATOM 1266 C CA . THR A 1 157 ? -7.239 5.279 17.508 1.00 97.31 157 THR A CA 1
ATOM 1267 C C . THR A 1 157 ? -6.058 5.175 18.473 1.00 97.31 157 THR A C 1
ATOM 1269 O O . THR A 1 157 ? -5.903 4.162 19.152 1.00 97.31 157 THR A O 1
ATOM 1272 N N . SER A 1 158 ? -5.282 6.255 18.603 1.00 95.94 158 SER A N 1
ATOM 1273 C CA . SER A 1 158 ? -4.139 6.320 19.520 1.00 95.94 158 SER A CA 1
ATOM 1274 C C . SER A 1 158 ? -4.575 6.106 20.966 1.00 95.94 158 SER A C 1
ATOM 1276 O O . SER A 1 158 ? -3.941 5.346 21.688 1.00 95.94 158 SER A O 1
ATOM 1278 N N . LEU A 1 159 ? -5.678 6.737 21.380 1.00 97.00 159 LEU A N 1
ATOM 1279 C CA . LEU A 1 159 ? -6.224 6.614 22.728 1.00 97.00 159 LEU A CA 1
ATOM 1280 C C . LEU A 1 159 ? -6.629 5.170 23.044 1.00 97.00 159 LEU A C 1
ATOM 1282 O O . LEU A 1 159 ? -6.230 4.659 24.083 1.00 97.00 159 LEU A O 1
ATOM 1286 N N . ILE A 1 160 ? -7.357 4.500 22.141 1.00 96.31 160 ILE A N 1
ATOM 1287 C CA . ILE A 1 160 ? -7.766 3.095 22.316 1.00 96.31 160 ILE A CA 1
ATOM 1288 C C . ILE A 1 160 ? -6.543 2.200 22.560 1.00 96.31 160 ILE A C 1
ATOM 1290 O O . ILE A 1 160 ? -6.537 1.400 23.497 1.00 96.31 160 ILE A O 1
ATOM 1294 N N . LEU A 1 161 ? -5.493 2.358 21.750 1.00 94.44 161 LEU A N 1
ATOM 1295 C CA . LEU A 1 161 ? -4.280 1.548 21.867 1.00 94.44 161 LEU A CA 1
ATOM 1296 C C . LEU A 1 161 ? -3.459 1.901 23.117 1.00 94.44 161 LEU A C 1
ATOM 1298 O O . LEU A 1 161 ? -3.016 1.001 23.825 1.00 94.44 161 LEU A O 1
ATOM 1302 N N . VAL A 1 162 ? -3.298 3.190 23.435 1.00 94.31 162 VAL A N 1
ATOM 1303 C CA . VAL A 1 162 ? -2.633 3.653 24.667 1.00 94.31 162 VAL A CA 1
ATOM 1304 C C . VAL A 1 162 ? -3.327 3.085 25.902 1.00 94.31 162 VAL A C 1
ATOM 1306 O O . VAL A 1 162 ? -2.661 2.555 26.788 1.00 94.31 162 VAL A O 1
ATOM 1309 N N . THR A 1 163 ? -4.659 3.151 25.962 1.00 93.56 163 THR A N 1
ATOM 1310 C CA . THR A 1 163 ? -5.423 2.614 27.092 1.00 93.56 163 THR A CA 1
ATOM 1311 C C . THR A 1 163 ? -5.205 1.112 27.247 1.00 93.56 163 THR A C 1
ATOM 1313 O O . THR A 1 163 ? -4.962 0.662 28.362 1.00 93.56 163 THR A O 1
ATOM 1316 N N . TYR A 1 164 ? -5.220 0.343 26.155 1.00 91.94 164 TYR A N 1
ATOM 1317 C CA . TYR A 1 164 ? -4.937 -1.093 26.202 1.00 91.94 164 TYR A CA 1
ATOM 1318 C C . TYR A 1 164 ? -3.553 -1.402 26.801 1.00 91.94 164 TYR A C 1
ATOM 1320 O O . TYR A 1 164 ? -3.453 -2.202 27.730 1.00 91.94 164 TYR A O 1
ATOM 1328 N N . PHE A 1 165 ? -2.498 -0.717 26.349 1.00 89.38 165 PHE A N 1
ATOM 1329 C CA . PHE A 1 165 ? -1.144 -0.949 26.868 1.00 89.38 165 PHE A CA 1
ATOM 1330 C C . PHE A 1 165 ? -0.942 -0.474 28.307 1.00 89.38 165 PHE A C 1
ATOM 1332 O O . PHE A 1 165 ? -0.235 -1.133 29.067 1.00 89.38 165 PHE A O 1
ATOM 1339 N N . LEU A 1 166 ? -1.581 0.627 28.715 1.00 90.81 166 LEU A N 1
ATOM 1340 C CA . LEU A 1 166 ? -1.546 1.069 30.113 1.00 90.81 166 LEU A CA 1
ATOM 1341 C C . LEU A 1 166 ? -2.226 0.067 31.047 1.00 90.81 166 LEU A C 1
ATOM 1343 O O . LEU A 1 166 ? -1.731 -0.148 32.151 1.00 90.81 166 LEU A O 1
ATOM 1347 N N . VAL A 1 167 ? -3.323 -0.562 30.609 1.00 91.19 167 VAL A N 1
ATOM 1348 C CA . VAL A 1 167 ? -4.015 -1.599 31.391 1.00 91.19 167 VAL A CA 1
ATOM 1349 C C . VAL A 1 167 ? -3.130 -2.833 31.592 1.00 91.19 167 VAL A C 1
ATOM 1351 O O . VAL A 1 167 ? -3.177 -3.428 32.664 1.00 91.19 167 VAL A O 1
ATOM 1354 N N . LEU A 1 168 ? -2.307 -3.201 30.604 1.00 86.69 168 LEU A N 1
ATOM 1355 C CA . LEU A 1 168 ? -1.419 -4.365 30.700 1.00 86.69 168 LEU A CA 1
ATOM 1356 C C . LEU A 1 168 ? -0.120 -4.090 31.469 1.00 86.69 168 LEU A C 1
ATOM 1358 O O . LEU A 1 168 ? 0.241 -4.862 32.351 1.00 86.69 168 LEU A O 1
ATOM 1362 N N . ASN A 1 169 ? 0.579 -2.997 31.148 1.00 83.31 169 ASN A N 1
ATOM 1363 C CA . ASN A 1 169 ? 1.973 -2.793 31.563 1.00 83.31 169 ASN A CA 1
ATOM 1364 C C . ASN A 1 169 ? 2.173 -1.629 32.550 1.00 83.31 169 ASN A C 1
ATOM 1366 O O . ASN A 1 169 ? 3.310 -1.339 32.923 1.00 83.31 169 ASN A O 1
ATOM 1370 N N . SER A 1 170 ? 1.102 -0.945 32.985 1.00 81.81 170 SER A N 1
ATOM 1371 C CA . SER A 1 170 ? 1.092 0.266 33.844 1.00 81.81 170 SER A CA 1
ATOM 1372 C C . SER A 1 170 ? 1.863 1.488 33.309 1.00 81.81 170 SER A C 1
ATOM 1374 O O . SER A 1 170 ? 1.555 2.622 33.667 1.00 81.81 170 SER A O 1
ATOM 1376 N N . THR A 1 171 ? 2.846 1.287 32.433 1.00 86.56 171 THR A N 1
ATOM 1377 C CA . THR A 1 171 ? 3.659 2.301 31.764 1.00 86.56 171 THR A CA 1
ATOM 1378 C C . THR A 1 171 ? 3.791 1.948 30.284 1.00 86.56 171 THR A C 1
ATOM 1380 O O . THR A 1 171 ? 3.708 0.783 29.897 1.00 86.56 171 THR A O 1
ATOM 1383 N N . ILE A 1 172 ? 3.981 2.964 29.444 1.00 85.19 172 ILE A N 1
ATOM 1384 C CA . ILE A 1 172 ? 4.209 2.794 28.008 1.00 85.19 172 ILE A CA 1
ATOM 1385 C C . ILE A 1 172 ? 5.661 3.157 27.725 1.00 85.19 172 ILE A C 1
ATOM 1387 O O . ILE A 1 172 ? 6.087 4.284 27.978 1.00 85.19 172 ILE A O 1
ATOM 1391 N N . SER A 1 173 ? 6.417 2.204 27.182 1.00 85.12 173 SER A N 1
ATOM 1392 C CA . SER A 1 173 ? 7.770 2.467 26.698 1.00 85.12 173 SER A CA 1
ATOM 1393 C C . SER A 1 173 ? 7.738 3.432 25.503 1.00 85.12 173 SER A C 1
ATOM 1395 O O . SER A 1 173 ? 6.763 3.477 24.747 1.00 85.12 173 SER A O 1
ATOM 1397 N N . LEU A 1 174 ? 8.825 4.175 25.265 1.00 81.62 174 LEU A N 1
ATOM 1398 C CA . LEU A 1 174 ? 8.936 5.036 24.078 1.00 81.62 174 LEU A CA 1
ATOM 1399 C C . LEU A 1 174 ? 8.723 4.243 22.774 1.00 81.62 174 LEU A C 1
ATOM 1401 O O . LEU A 1 174 ? 8.183 4.774 21.805 1.00 81.62 174 LEU A O 1
ATOM 1405 N N . GLN A 1 175 ? 9.089 2.958 22.777 1.00 76.88 175 GLN A N 1
ATOM 1406 C CA . GLN A 1 175 ? 8.856 2.035 21.674 1.00 76.88 175 GLN A CA 1
ATOM 1407 C C . GLN A 1 175 ? 7.387 1.814 21.382 1.00 76.88 175 GLN A C 1
ATOM 1409 O O . GLN A 1 175 ? 6.933 2.028 20.258 1.00 76.88 175 GLN A O 1
ATOM 1414 N N . THR A 1 176 ? 6.654 1.374 22.397 1.00 80.94 176 THR A N 1
ATOM 1415 C CA . THR A 1 176 ? 5.233 1.086 22.282 1.00 80.94 176 THR A CA 1
ATOM 1416 C C . THR A 1 176 ? 4.490 2.365 21.891 1.00 80.94 176 THR A C 1
ATOM 1418 O O . THR A 1 176 ? 3.632 2.328 21.014 1.00 80.94 176 THR A O 1
ATOM 1421 N N . ALA A 1 177 ? 4.883 3.524 22.435 1.00 85.56 177 ALA A N 1
ATOM 1422 C CA . ALA A 1 177 ? 4.334 4.819 22.032 1.00 85.56 177 ALA A CA 1
ATOM 1423 C C . ALA A 1 177 ? 4.596 5.144 20.550 1.00 85.56 177 ALA A C 1
ATOM 1425 O O . ALA A 1 177 ? 3.676 5.566 19.845 1.00 85.56 177 ALA A O 1
ATOM 1426 N N . ALA A 1 178 ? 5.824 4.928 20.064 1.00 79.12 178 ALA A N 1
ATOM 1427 C CA . ALA A 1 178 ? 6.171 5.140 18.662 1.00 79.12 178 ALA A CA 1
ATOM 1428 C C . ALA A 1 178 ? 5.355 4.221 17.741 1.00 79.12 178 ALA A C 1
ATOM 1430 O O . ALA A 1 178 ? 4.758 4.714 16.790 1.00 79.12 178 ALA A O 1
ATOM 1431 N N . LEU A 1 179 ? 5.243 2.929 18.069 1.00 78.94 179 LEU A N 1
ATOM 1432 C CA . LEU A 1 179 ? 4.426 1.957 17.333 1.00 78.94 179 LEU A CA 1
ATOM 1433 C C . LEU A 1 179 ? 2.940 2.337 17.302 1.00 78.94 179 LEU A C 1
ATOM 1435 O O . LEU A 1 179 ? 2.312 2.285 16.244 1.00 78.94 179 LEU A O 1
ATOM 1439 N N . ILE A 1 180 ? 2.374 2.749 18.442 1.00 88.62 180 ILE A N 1
ATOM 1440 C CA . ILE A 1 180 ? 0.982 3.214 18.518 1.00 88.62 180 ILE A CA 1
ATOM 1441 C C . ILE A 1 180 ? 0.776 4.417 17.596 1.00 88.62 180 ILE A C 1
ATOM 1443 O O . ILE A 1 180 ? -0.212 4.455 16.859 1.00 88.62 180 ILE A O 1
ATOM 1447 N N . PHE A 1 181 ? 1.708 5.374 17.595 1.00 86.56 181 PHE A N 1
ATOM 1448 C CA . PHE A 1 181 ? 1.669 6.522 16.693 1.00 86.56 181 PHE A CA 1
ATOM 1449 C C . PHE A 1 181 ? 1.711 6.074 15.225 1.00 86.56 181 PHE A C 1
ATOM 1451 O O . PHE A 1 181 ? 0.854 6.483 14.437 1.00 86.56 181 PHE A O 1
ATOM 1458 N N . SER A 1 182 ? 2.655 5.193 14.865 1.00 78.75 182 SER A N 1
ATOM 1459 C CA . SER A 1 182 ? 2.802 4.633 13.517 1.00 78.75 182 SER A CA 1
ATOM 1460 C C . SER A 1 182 ? 1.494 4.017 13.032 1.00 78.75 182 SER A C 1
ATOM 1462 O O . SER A 1 182 ? 0.977 4.383 11.980 1.00 78.75 182 SER A O 1
ATOM 1464 N N . ILE A 1 183 ? 0.941 3.100 13.824 1.00 84.12 183 ILE A N 1
ATOM 1465 C CA . ILE A 1 183 ? -0.237 2.310 13.475 1.00 84.12 183 ILE A CA 1
ATOM 1466 C C . ILE A 1 183 ? -1.474 3.193 13.394 1.00 84.12 183 ILE A C 1
ATOM 1468 O O . ILE A 1 183 ? -2.219 3.109 12.419 1.00 84.12 183 ILE A O 1
ATOM 1472 N N . SER A 1 184 ? -1.652 4.107 14.348 1.00 91.88 184 SER A N 1
ATOM 1473 C CA . SER A 1 184 ? -2.761 5.063 14.322 1.00 91.88 184 SER A CA 1
ATOM 1474 C C . SER A 1 184 ? -2.714 5.938 13.070 1.00 91.88 184 SER A C 1
ATOM 1476 O O . SER A 1 184 ? -3.756 6.215 12.471 1.00 91.88 184 SER A O 1
ATOM 1478 N N . MET A 1 185 ? -1.515 6.320 12.617 1.00 85.19 185 MET A N 1
ATOM 1479 C CA . MET A 1 185 ? -1.338 7.069 11.374 1.00 85.19 185 MET A CA 1
ATOM 1480 C C . MET A 1 185 ? -1.705 6.231 10.140 1.00 85.19 185 MET A C 1
ATOM 1482 O O . MET A 1 185 ? -2.438 6.727 9.285 1.00 85.19 185 MET A O 1
ATOM 1486 N N . ILE A 1 186 ? -1.276 4.960 10.053 1.00 79.44 186 ILE A N 1
ATOM 1487 C CA . ILE A 1 186 ? -1.659 4.070 8.935 1.00 79.44 186 ILE A CA 1
ATOM 1488 C C . ILE A 1 186 ? -3.173 3.916 8.871 1.00 79.44 186 ILE A C 1
ATOM 1490 O O . ILE A 1 186 ? -3.763 4.096 7.809 1.00 79.44 186 ILE A O 1
ATOM 1494 N N . ILE A 1 187 ? -3.811 3.585 9.994 1.00 88.94 187 ILE A N 1
ATOM 1495 C CA . ILE A 1 187 ? -5.247 3.299 10.010 1.00 88.94 187 ILE A CA 1
ATOM 1496 C C . ILE A 1 187 ? -6.035 4.559 9.615 1.00 88.94 187 ILE A C 1
ATOM 1498 O O . ILE A 1 187 ? -6.991 4.467 8.847 1.00 88.94 187 ILE A O 1
ATOM 1502 N N . THR A 1 188 ? -5.579 5.743 10.038 1.00 91.00 188 THR A N 1
ATOM 1503 C CA . THR A 1 188 ? -6.159 7.028 9.607 1.00 91.00 188 THR A CA 1
ATOM 1504 C C . THR A 1 188 ? -6.021 7.245 8.097 1.00 91.00 188 THR A C 1
ATOM 1506 O O . THR A 1 188 ? -6.958 7.704 7.450 1.00 91.00 188 THR A O 1
ATOM 1509 N N . LEU A 1 189 ? -4.876 6.898 7.500 1.00 80.56 189 LEU A N 1
ATOM 1510 C CA . LEU A 1 189 ? -4.686 6.990 6.047 1.00 80.56 189 LEU A CA 1
ATOM 1511 C C . LEU A 1 189 ? -5.578 5.999 5.287 1.00 80.56 189 LEU A C 1
ATOM 1513 O O . LEU A 1 189 ? -6.137 6.348 4.248 1.00 80.56 189 LEU A O 1
ATOM 1517 N N . ILE A 1 190 ? -5.754 4.785 5.814 1.00 82.06 190 ILE A N 1
ATOM 1518 C CA . ILE A 1 190 ? -6.651 3.772 5.242 1.00 82.06 190 ILE A CA 1
ATOM 1519 C C . ILE A 1 190 ? -8.104 4.253 5.275 1.00 82.06 190 ILE A C 1
ATOM 1521 O O . ILE A 1 190 ? -8.818 4.101 4.281 1.00 82.06 190 ILE A O 1
ATOM 1525 N N . GLU A 1 191 ? -8.539 4.877 6.372 1.00 89.56 191 GLU A N 1
ATOM 1526 C CA . GLU A 1 191 ? -9.853 5.528 6.462 1.00 89.56 191 GLU A CA 1
ATOM 1527 C C . GLU A 1 191 ? -9.996 6.658 5.432 1.00 89.56 191 GLU A C 1
ATOM 1529 O O . GLU A 1 191 ? -11.023 6.754 4.752 1.00 89.56 191 GLU A O 1
ATOM 1534 N N . ALA A 1 192 ? -8.953 7.473 5.268 1.00 83.44 192 ALA A N 1
ATOM 1535 C CA . ALA A 1 192 ? -8.976 8.634 4.390 1.00 83.44 192 ALA A CA 1
ATOM 1536 C C . ALA A 1 192 ? -9.023 8.269 2.893 1.00 83.44 192 ALA A C 1
ATOM 1538 O O . ALA A 1 192 ? -9.661 8.976 2.109 1.00 83.44 192 ALA A O 1
ATOM 1539 N N . ILE A 1 193 ? -8.371 7.171 2.493 1.00 74.94 193 ILE A N 1
ATOM 1540 C CA . ILE A 1 193 ? -8.381 6.652 1.111 1.00 74.94 193 ILE A CA 1
ATOM 1541 C C . ILE A 1 193 ? -9.665 5.848 0.831 1.00 74.94 193 ILE A C 1
ATOM 1543 O O . ILE A 1 193 ? -10.155 5.813 -0.303 1.00 74.94 193 ILE A O 1
ATOM 1547 N N . SER A 1 194 ? -10.249 5.229 1.860 1.00 79.31 194 SER A N 1
ATOM 1548 C CA . SER A 1 194 ? -11.482 4.450 1.735 1.00 79.31 194 SER A CA 1
ATOM 1549 C C . SER A 1 194 ? -12.657 5.305 1.254 1.00 79.31 194 SER A C 1
ATOM 1551 O O . SER A 1 194 ? -12.874 6.429 1.708 1.00 79.31 194 SER A O 1
ATOM 1553 N N . SER A 1 195 ? -13.428 4.763 0.310 1.00 78.75 195 SER A N 1
ATOM 1554 C CA . SER A 1 195 ? -14.544 5.453 -0.346 1.00 78.75 195 SER A CA 1
ATOM 1555 C C . SER A 1 195 ? -15.752 4.524 -0.501 1.00 78.75 195 SER A C 1
ATOM 1557 O O . SER A 1 195 ? -15.612 3.307 -0.588 1.00 78.75 195 SER A O 1
ATOM 1559 N N . ASN A 1 196 ? -16.957 5.088 -0.601 1.00 74.88 196 ASN A N 1
ATOM 1560 C CA . ASN A 1 196 ? -18.225 4.367 -0.769 1.00 74.88 196 ASN A CA 1
ATOM 1561 C C . ASN A 1 196 ? -18.521 3.314 0.324 1.00 74.88 196 ASN A C 1
ATOM 1563 O O . ASN A 1 196 ? -19.211 2.325 0.063 1.00 74.88 196 ASN A O 1
ATOM 1567 N N . GLY A 1 197 ? -18.046 3.519 1.555 1.00 77.94 197 GLY A N 1
ATOM 1568 C CA . GLY A 1 197 ? -18.275 2.586 2.663 1.00 77.94 197 GLY A CA 1
ATOM 1569 C C . GLY A 1 197 ? -17.271 1.430 2.744 1.00 77.94 197 GLY A C 1
ATOM 1570 O O . GLY A 1 197 ? -17.495 0.502 3.520 1.00 77.94 197 GLY A O 1
ATOM 1571 N N . SER A 1 198 ? -16.202 1.440 1.935 1.00 83.00 198 SER A N 1
ATOM 1572 C CA . SER A 1 198 ? -15.143 0.420 1.990 1.00 83.00 198 SER A CA 1
ATOM 1573 C C . SER A 1 198 ? -14.327 0.458 3.287 1.00 83.00 198 SER A C 1
ATOM 1575 O O . SER A 1 198 ? -13.670 -0.521 3.630 1.00 83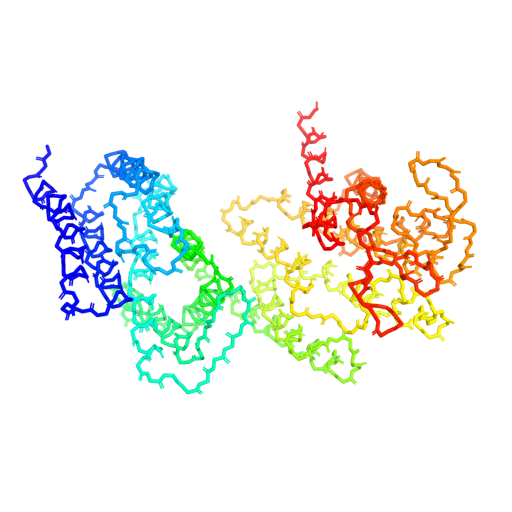.00 198 SER A O 1
ATOM 1577 N N . ASP A 1 199 ? -14.380 1.570 4.017 1.00 85.69 199 ASP A N 1
ATOM 1578 C CA . ASP A 1 199 ? -13.798 1.768 5.345 1.00 85.69 199 ASP A CA 1
ATOM 1579 C C . ASP A 1 199 ? -14.309 0.723 6.342 1.00 85.69 199 ASP A C 1
ATOM 1581 O O . ASP A 1 199 ? -13.503 0.130 7.053 1.00 85.69 199 ASP A O 1
ATOM 1585 N N . ASN A 1 200 ? -15.600 0.373 6.282 1.00 89.62 200 ASN A N 1
ATOM 1586 C CA . ASN A 1 200 ? -16.203 -0.690 7.099 1.00 89.62 200 ASN A CA 1
ATOM 1587 C C . ASN A 1 200 ? -15.577 -2.085 6.880 1.00 89.62 200 ASN A C 1
ATOM 1589 O O . ASN A 1 200 ? -15.810 -2.996 7.678 1.00 89.62 200 ASN A O 1
ATOM 1593 N N . PHE A 1 201 ? -14.807 -2.266 5.802 1.00 89.19 201 PHE A N 1
ATOM 1594 C CA . PHE A 1 201 ? -14.045 -3.480 5.518 1.00 89.19 201 PHE A CA 1
ATOM 1595 C C . PHE A 1 201 ? -12.555 -3.307 5.817 1.00 89.19 201 PHE A C 1
ATOM 1597 O O . PHE A 1 201 ? -11.977 -4.075 6.585 1.00 89.19 201 PHE A O 1
ATOM 1604 N N . PHE A 1 202 ? -11.929 -2.293 5.213 1.00 84.81 202 PHE A N 1
ATOM 1605 C CA . PHE A 1 202 ? -10.481 -2.125 5.263 1.00 84.81 202 PHE A CA 1
ATOM 1606 C C . PHE A 1 202 ? -9.991 -1.675 6.639 1.00 84.81 202 PHE A C 1
ATOM 1608 O O . PHE A 1 202 ? -8.989 -2.202 7.113 1.00 84.81 202 PHE A O 1
ATOM 1615 N N . VAL A 1 203 ? -10.692 -0.761 7.317 1.00 91.44 203 VAL A N 1
ATOM 1616 C CA . VAL A 1 203 ? -10.248 -0.257 8.626 1.00 91.44 203 VAL A CA 1
ATOM 1617 C C . VAL A 1 203 ? -10.165 -1.389 9.660 1.00 91.44 203 VAL A C 1
ATOM 1619 O O . VAL A 1 203 ? -9.087 -1.533 10.238 1.00 91.44 203 VAL A O 1
ATOM 1622 N N . PRO A 1 204 ? -11.188 -2.248 9.873 1.00 93.62 204 PRO A N 1
ATOM 1623 C CA . PRO A 1 204 ? -11.073 -3.377 10.800 1.00 93.62 204 PRO A CA 1
ATOM 1624 C C . PRO A 1 204 ? -9.950 -4.351 10.432 1.00 93.62 204 PRO A C 1
ATOM 1626 O O . PRO A 1 204 ? -9.155 -4.713 11.293 1.00 93.62 204 PRO A O 1
ATOM 1629 N N . ILE A 1 205 ? -9.848 -4.750 9.160 1.00 87.69 205 ILE A N 1
ATOM 1630 C CA . ILE A 1 205 ? -8.864 -5.748 8.709 1.00 87.69 205 ILE A CA 1
ATOM 1631 C C . ILE A 1 205 ? -7.439 -5.243 8.901 1.00 87.69 205 ILE A C 1
ATOM 1633 O O . ILE A 1 205 ? -6.621 -5.928 9.510 1.00 87.69 205 ILE A O 1
ATOM 1637 N N . PHE A 1 206 ? -7.139 -4.032 8.434 1.00 82.81 206 PHE A N 1
ATOM 1638 C CA . PHE A 1 206 ? -5.801 -3.480 8.590 1.00 82.81 206 PHE A CA 1
ATOM 1639 C C . PHE A 1 206 ? -5.493 -3.112 10.042 1.00 82.81 206 PHE A C 1
ATOM 1641 O O . PHE A 1 206 ? -4.358 -3.295 10.465 1.00 82.81 206 PHE A O 1
ATOM 1648 N N . SER A 1 207 ? -6.479 -2.664 10.829 1.00 91.19 207 SER A N 1
ATOM 1649 C CA . SER A 1 207 ? -6.274 -2.440 12.267 1.00 91.19 207 SER A CA 1
ATOM 1650 C C . SER A 1 207 ? -5.903 -3.740 12.972 1.00 91.19 207 SER A C 1
ATOM 1652 O O . SER A 1 207 ? -4.924 -3.770 13.706 1.00 91.19 207 SER A O 1
ATOM 1654 N N . PHE A 1 208 ? -6.639 -4.824 12.714 1.00 90.56 208 PHE A N 1
ATOM 1655 C CA . PHE A 1 208 ? -6.391 -6.145 13.293 1.00 90.56 208 PHE A CA 1
ATOM 1656 C C . PHE A 1 208 ? -4.972 -6.639 13.013 1.00 90.56 208 PHE A C 1
ATOM 1658 O O . PHE A 1 208 ? -4.239 -6.983 13.938 1.00 90.56 208 PHE A O 1
ATOM 1665 N N . ILE A 1 209 ? -4.591 -6.589 11.737 1.00 80.56 209 ILE A N 1
ATOM 1666 C CA . ILE A 1 209 ? -3.251 -6.880 11.231 1.00 80.56 209 ILE A CA 1
ATOM 1667 C C . ILE A 1 209 ? -2.227 -6.029 12.004 1.00 80.56 209 ILE A C 1
ATOM 1669 O O . ILE A 1 209 ? -1.399 -6.548 12.747 1.00 80.56 209 ILE A O 1
ATOM 1673 N N . LEU A 1 210 ? -2.306 -4.705 11.924 1.00 82.38 210 LEU A N 1
ATOM 1674 C CA . LEU A 1 210 ? -1.303 -3.823 12.524 1.00 82.38 210 LEU A CA 1
ATOM 1675 C C . LEU A 1 210 ? -1.196 -3.959 14.052 1.00 82.38 210 LEU A C 1
ATOM 1677 O O . LEU A 1 210 ? -0.094 -3.908 14.592 1.00 82.38 210 LEU A O 1
ATOM 1681 N N . ILE A 1 211 ? -2.311 -4.174 14.752 1.00 87.56 211 ILE A N 1
ATOM 1682 C CA . ILE A 1 211 ? -2.326 -4.402 16.203 1.00 87.56 211 ILE A CA 1
ATOM 1683 C C . ILE A 1 211 ? -1.631 -5.716 16.559 1.00 87.56 211 ILE A C 1
ATOM 1685 O O . ILE A 1 211 ? -0.873 -5.754 17.524 1.00 87.56 211 ILE A O 1
ATOM 1689 N N . GLN A 1 212 ? -1.840 -6.783 15.787 1.00 80.06 212 GLN A N 1
ATOM 1690 C CA . GLN A 1 212 ? -1.103 -8.031 15.985 1.00 80.06 212 GLN A CA 1
ATOM 1691 C C . GLN A 1 212 ? 0.409 -7.820 15.828 1.00 80.06 212 GLN A C 1
ATOM 1693 O O . GLN A 1 212 ? 1.169 -8.346 16.635 1.00 80.06 212 GLN A O 1
ATOM 1698 N N . LEU A 1 213 ? 0.859 -6.994 14.872 1.00 71.00 213 LEU A N 1
ATOM 1699 C CA . LEU A 1 213 ? 2.285 -6.644 14.768 1.00 71.00 213 LEU A CA 1
ATOM 1700 C C . LEU A 1 213 ? 2.784 -5.882 15.977 1.00 71.00 213 LEU A C 1
ATOM 1702 O O . LEU A 1 213 ? 3.911 -6.108 16.394 1.00 71.00 213 LEU A O 1
ATOM 1706 N N . LEU A 1 214 ? 1.972 -4.976 16.513 1.00 76.88 214 LEU A N 1
ATOM 1707 C CA . LEU A 1 214 ? 2.328 -4.211 17.698 1.00 76.88 214 LEU A CA 1
ATOM 1708 C C . LEU A 1 214 ? 2.554 -5.149 18.887 1.00 76.88 214 LEU A C 1
ATOM 1710 O O . LEU A 1 214 ? 3.582 -5.054 19.545 1.00 76.88 214 LEU A O 1
ATOM 1714 N N . ILE A 1 215 ? 1.629 -6.087 19.102 1.00 76.56 215 ILE A N 1
ATOM 1715 C CA . ILE A 1 215 ? 1.698 -7.065 20.194 1.00 76.56 215 ILE A CA 1
ATOM 1716 C C . ILE A 1 215 ? 2.885 -8.029 20.009 1.00 76.56 215 ILE A C 1
ATOM 1718 O O . ILE A 1 215 ? 3.504 -8.429 20.988 1.00 76.56 215 ILE A O 1
ATOM 1722 N N . VAL A 1 216 ? 3.223 -8.397 18.768 1.00 69.00 216 VAL A N 1
ATOM 1723 C CA . VAL A 1 216 ? 4.314 -9.344 18.472 1.00 69.00 216 VAL A CA 1
ATOM 1724 C C . VAL A 1 216 ? 5.701 -8.677 18.452 1.00 69.00 216 VAL A C 1
ATOM 1726 O O . VAL A 1 216 ? 6.680 -9.315 18.832 1.00 69.00 216 VAL A O 1
ATOM 1729 N N . ASN A 1 217 ? 5.817 -7.410 18.034 1.00 63.62 217 ASN A N 1
ATOM 1730 C CA . ASN A 1 217 ? 7.099 -6.735 17.772 1.00 63.62 217 ASN A CA 1
ATOM 1731 C C . ASN A 1 217 ? 7.552 -5.761 18.877 1.00 63.62 217 ASN A C 1
ATOM 1733 O O . ASN A 1 217 ? 8.093 -4.692 18.580 1.00 63.62 217 ASN A O 1
ATOM 1737 N N . GLU A 1 218 ? 7.446 -6.130 20.154 1.00 57.75 218 GLU A N 1
ATOM 1738 C CA . GLU A 1 218 ? 8.080 -5.377 21.259 1.00 57.75 218 GLU A CA 1
ATOM 1739 C C . GLU A 1 218 ? 9.636 -5.464 21.269 1.00 57.75 218 GLU A C 1
ATOM 1741 O O . GLU A 1 218 ? 10.272 -5.385 22.315 1.00 57.75 218 GLU A O 1
ATOM 1746 N N . GLY A 1 219 ? 10.293 -5.637 20.111 1.00 55.41 219 GLY A N 1
ATOM 1747 C CA . GLY A 1 219 ? 11.756 -5.717 19.978 1.00 55.41 219 GLY A CA 1
ATOM 1748 C C . GLY A 1 219 ? 12.410 -4.399 19.534 1.00 55.41 219 GLY A C 1
ATOM 1749 O O . GLY A 1 219 ? 11.900 -3.739 18.634 1.00 55.41 219 GLY A O 1
ATOM 1750 N N . ASN A 1 220 ? 13.562 -4.033 20.111 1.00 55.94 220 ASN A N 1
ATOM 1751 C CA . ASN A 1 220 ? 14.266 -2.739 19.949 1.00 55.94 220 ASN A CA 1
ATOM 1752 C C . ASN A 1 220 ? 14.528 -2.230 18.502 1.00 55.94 220 ASN A C 1
ATOM 1754 O O . ASN A 1 220 ? 14.896 -1.066 18.338 1.00 55.94 220 ASN A O 1
ATOM 1758 N N . SER A 1 221 ? 14.383 -3.042 17.447 1.00 68.56 221 SER A N 1
ATOM 1759 C CA . SER A 1 221 ? 14.749 -2.662 16.069 1.00 68.56 221 SER A CA 1
ATOM 1760 C C . SER A 1 221 ? 13.742 -1.734 15.377 1.00 68.56 221 SER A C 1
ATOM 1762 O O . SER A 1 221 ? 14.154 -0.807 14.684 1.00 68.56 221 SER A O 1
ATOM 1764 N N . PHE A 1 222 ? 12.433 -1.898 15.614 1.00 71.44 222 PHE A N 1
ATOM 1765 C CA . PHE A 1 222 ? 11.403 -1.188 14.839 1.00 71.44 222 PHE A CA 1
ATOM 1766 C C . PHE A 1 222 ? 11.481 0.341 14.957 1.00 71.44 222 PHE A C 1
ATOM 1768 O O . PHE A 1 222 ? 11.277 1.041 13.968 1.00 71.44 222 PHE A O 1
ATOM 1775 N N . ILE A 1 223 ? 11.761 0.893 16.147 1.00 67.69 223 ILE A N 1
ATOM 1776 C CA . ILE A 1 223 ? 11.847 2.358 16.320 1.00 67.69 223 ILE A CA 1
ATOM 1777 C C . ILE A 1 223 ? 13.018 2.907 15.520 1.00 67.69 223 ILE A C 1
ATOM 1779 O O . ILE A 1 223 ? 12.879 3.919 14.839 1.00 67.69 223 ILE A O 1
ATOM 1783 N N . VAL A 1 224 ? 14.174 2.252 15.639 1.00 75.31 224 VAL A N 1
ATOM 1784 C CA . VAL A 1 224 ? 15.407 2.673 14.981 1.00 75.31 224 VAL A CA 1
ATOM 1785 C C . VAL A 1 224 ? 15.178 2.653 13.473 1.00 75.31 224 VAL A C 1
ATOM 1787 O O . VAL A 1 224 ? 15.385 3.670 12.813 1.00 75.31 224 V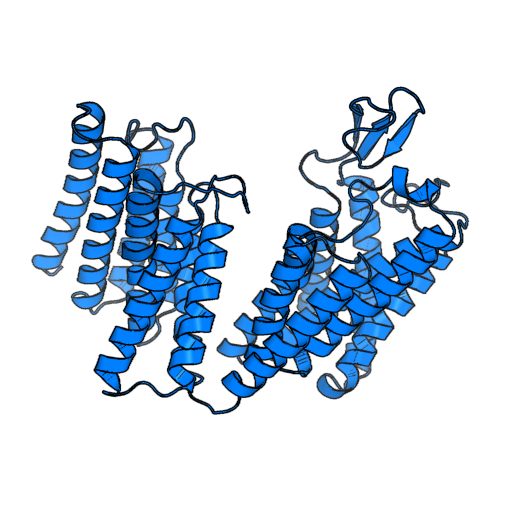AL A O 1
ATOM 1790 N N . ASP A 1 225 ? 14.617 1.559 12.960 1.00 81.75 225 ASP A N 1
ATOM 1791 C CA . ASP A 1 225 ? 14.258 1.405 11.552 1.00 81.75 225 ASP A CA 1
ATOM 1792 C C . ASP A 1 225 ? 13.201 2.426 11.104 1.00 81.75 225 ASP A C 1
ATOM 1794 O O . ASP A 1 225 ? 13.324 3.030 10.043 1.00 81.75 225 ASP A O 1
ATOM 1798 N N . SER A 1 226 ? 12.198 2.718 11.929 1.00 74.12 226 SER A N 1
ATOM 1799 C CA . SER A 1 226 ? 11.169 3.720 11.626 1.00 74.12 226 SER A CA 1
ATOM 1800 C C . SER A 1 226 ? 11.723 5.146 11.604 1.00 74.12 226 SER A C 1
ATOM 1802 O O . SER A 1 226 ? 11.329 5.951 10.760 1.00 74.12 226 SER A O 1
ATOM 1804 N N . ILE A 1 227 ? 12.659 5.479 12.498 1.00 77.88 227 ILE A N 1
ATOM 1805 C CA . ILE A 1 227 ? 13.365 6.767 12.488 1.00 77.88 227 ILE A CA 1
ATOM 1806 C C . ILE A 1 227 ? 14.217 6.875 11.223 1.00 77.88 227 ILE A C 1
ATOM 1808 O O . ILE A 1 227 ? 14.149 7.894 10.534 1.00 77.88 227 ILE A O 1
ATOM 1812 N N . PHE A 1 228 ? 14.968 5.828 10.869 1.00 85.12 228 PHE A N 1
ATOM 1813 C CA . PHE A 1 228 ? 15.724 5.799 9.616 1.00 85.12 228 PHE A CA 1
ATOM 1814 C C . PHE A 1 228 ? 14.809 5.917 8.397 1.00 85.12 228 PHE A C 1
ATOM 1816 O O . PHE A 1 228 ? 15.096 6.710 7.502 1.00 85.12 228 PHE A O 1
ATOM 1823 N N . GLY A 1 229 ? 13.676 5.215 8.390 1.00 85.88 229 GLY A N 1
ATOM 1824 C CA . GLY A 1 229 ? 12.641 5.315 7.365 1.00 85.88 229 GLY A CA 1
ATOM 1825 C C . GLY A 1 229 ? 12.078 6.727 7.234 1.00 85.88 229 GLY A C 1
ATOM 1826 O O . GLY A 1 229 ? 11.954 7.238 6.121 1.00 85.88 229 GLY A O 1
ATOM 1827 N N . PHE A 1 230 ? 11.802 7.398 8.358 1.00 80.38 230 PHE A N 1
ATOM 1828 C CA . PHE A 1 230 ? 11.353 8.790 8.370 1.00 80.38 230 PHE A CA 1
ATOM 1829 C C . PHE A 1 230 ? 12.421 9.734 7.815 1.00 80.38 230 PHE A C 1
ATOM 1831 O O . PHE A 1 230 ? 12.119 10.549 6.947 1.00 80.38 230 PHE A O 1
ATOM 1838 N N . ILE A 1 231 ? 13.668 9.624 8.282 1.00 86.12 231 ILE A N 1
ATOM 1839 C CA . ILE A 1 231 ? 14.781 10.474 7.835 1.00 86.12 231 ILE A CA 1
ATOM 1840 C C . ILE A 1 231 ? 15.031 10.276 6.338 1.00 86.12 231 ILE A C 1
ATOM 1842 O O . ILE A 1 231 ? 15.118 11.254 5.592 1.00 86.12 231 ILE A O 1
ATOM 1846 N N . LEU A 1 232 ? 15.097 9.022 5.882 1.00 87.38 232 LEU A N 1
ATOM 1847 C CA . LEU A 1 232 ? 15.279 8.676 4.476 1.00 87.38 232 LEU A CA 1
ATOM 1848 C C . LEU A 1 232 ? 14.113 9.195 3.632 1.00 87.38 232 LEU A C 1
ATOM 1850 O O . LEU A 1 232 ? 14.333 9.864 2.624 1.00 87.38 232 LEU A O 1
ATOM 1854 N N . GLY A 1 233 ? 12.877 8.944 4.062 1.00 85.94 233 GLY A N 1
ATOM 1855 C CA . GLY A 1 233 ? 11.673 9.426 3.395 1.00 85.94 233 GLY A CA 1
ATOM 1856 C C . GLY A 1 233 ? 11.622 10.949 3.310 1.00 85.94 233 GLY A C 1
ATOM 1857 O O . GLY A 1 233 ? 11.310 11.493 2.252 1.00 85.94 233 GLY A O 1
ATOM 1858 N N . ALA A 1 234 ? 11.991 11.650 4.383 1.00 82.62 234 ALA A N 1
ATOM 1859 C CA . ALA A 1 234 ? 12.020 13.109 4.435 1.00 82.62 234 ALA A CA 1
ATOM 1860 C C . ALA A 1 234 ? 13.095 13.673 3.503 1.00 82.62 234 ALA A C 1
ATOM 1862 O O . ALA A 1 234 ? 12.840 14.639 2.782 1.00 82.62 234 ALA A O 1
ATOM 1863 N N . LEU A 1 235 ? 14.268 13.038 3.457 1.00 87.88 235 LEU A N 1
ATOM 1864 C CA . LEU A 1 235 ? 15.343 13.391 2.538 1.00 87.88 235 LEU A CA 1
ATOM 1865 C C . LEU A 1 235 ? 14.911 13.197 1.078 1.00 87.88 235 LEU A C 1
ATOM 1867 O O . LEU A 1 235 ? 15.064 14.114 0.270 1.00 87.88 235 LEU A O 1
ATOM 1871 N N . VAL A 1 236 ? 14.299 12.058 0.739 1.00 85.81 236 VAL A N 1
ATOM 1872 C CA . VAL A 1 236 ? 13.767 11.802 -0.611 1.00 85.81 236 VAL A CA 1
ATOM 1873 C C . VAL A 1 236 ? 12.676 12.799 -0.971 1.00 85.81 236 VAL A C 1
ATOM 1875 O O . VAL A 1 236 ? 12.707 13.356 -2.067 1.00 85.81 236 VAL A O 1
ATOM 1878 N N . ALA A 1 237 ? 11.733 13.061 -0.067 1.00 81.56 237 ALA A N 1
ATOM 1879 C CA . ALA A 1 237 ? 10.653 14.020 -0.269 1.00 81.56 237 ALA A CA 1
ATOM 1880 C C . ALA A 1 237 ? 11.198 15.442 -0.497 1.00 81.56 237 ALA A C 1
ATOM 1882 O O . ALA A 1 237 ? 10.772 16.131 -1.428 1.00 81.56 237 ALA A O 1
ATOM 1883 N N . ALA A 1 238 ? 12.186 15.870 0.295 1.00 81.06 238 ALA A N 1
ATOM 1884 C CA . ALA A 1 238 ? 12.827 17.176 0.169 1.00 81.06 238 ALA A CA 1
ATOM 1885 C C . ALA A 1 238 ? 13.600 17.317 -1.151 1.00 81.06 238 ALA A C 1
ATOM 1887 O O . ALA A 1 238 ? 13.418 18.304 -1.871 1.00 81.06 238 ALA A O 1
ATOM 1888 N N . LEU A 1 239 ? 14.416 16.320 -1.511 1.00 83.50 239 LEU A N 1
ATOM 1889 C CA . LEU A 1 239 ? 15.141 16.302 -2.784 1.00 83.50 239 LEU A CA 1
ATOM 1890 C C . LEU A 1 239 ? 14.171 16.268 -3.966 1.00 83.50 239 LEU A C 1
ATOM 1892 O O . LEU A 1 239 ? 14.338 17.022 -4.922 1.00 83.50 239 LEU A O 1
ATOM 1896 N N . SER A 1 240 ? 13.117 15.461 -3.885 1.00 81.12 240 SER A N 1
ATOM 1897 C CA . SER A 1 240 ? 12.109 15.350 -4.939 1.00 81.12 240 SER A CA 1
ATOM 1898 C C . SER A 1 240 ? 11.338 16.652 -5.142 1.00 81.12 240 SER A C 1
ATOM 1900 O O . SER A 1 240 ? 11.080 17.020 -6.287 1.00 81.12 240 SER A O 1
ATOM 1902 N N . ASN A 1 241 ? 11.040 17.395 -4.071 1.00 75.12 241 ASN A N 1
ATOM 1903 C CA . ASN A 1 241 ? 10.466 18.739 -4.165 1.00 75.12 241 ASN A CA 1
ATOM 1904 C C . ASN A 1 241 ? 11.453 19.738 -4.787 1.00 75.12 241 ASN A C 1
ATOM 1906 O O . ASN A 1 241 ? 11.077 20.479 -5.696 1.00 75.12 241 ASN A O 1
ATOM 1910 N N . LYS A 1 242 ? 12.725 19.734 -4.354 1.00 80.00 242 LYS A N 1
ATOM 1911 C CA . LYS A 1 242 ? 13.775 20.616 -4.898 1.00 80.00 242 LYS A CA 1
ATOM 1912 C C . LYS A 1 242 ? 13.971 20.396 -6.393 1.00 80.00 242 LYS A C 1
ATOM 1914 O O . LYS A 1 242 ? 14.075 21.346 -7.164 1.00 80.00 242 LYS A O 1
ATOM 1919 N N . PHE A 1 243 ? 14.010 19.136 -6.798 1.00 78.06 243 PHE A N 1
ATOM 1920 C CA . PHE A 1 243 ? 14.250 18.758 -8.174 1.00 78.06 243 PHE A CA 1
ATOM 1921 C C . PHE A 1 243 ? 12.976 18.736 -9.024 1.00 78.06 243 PHE A C 1
ATOM 1923 O O . PHE A 1 243 ? 13.105 18.615 -10.236 1.00 78.06 243 PHE A O 1
ATOM 1930 N N . ARG A 1 244 ? 11.776 18.891 -8.445 1.00 77.56 244 ARG A N 1
ATOM 1931 C CA . ARG A 1 244 ? 10.486 18.717 -9.137 1.00 77.56 244 ARG A CA 1
ATOM 1932 C C . ARG A 1 244 ? 10.363 17.315 -9.765 1.00 77.56 244 ARG A C 1
ATOM 1934 O O . ARG A 1 244 ? 10.105 17.180 -10.949 1.00 77.56 244 ARG A O 1
ATOM 1941 N N . VAL A 1 245 ? 10.637 16.268 -8.983 1.00 78.31 245 VAL A N 1
ATOM 1942 C CA . VAL A 1 245 ? 10.342 14.857 -9.336 1.00 78.31 245 VAL A CA 1
ATOM 1943 C C . VAL A 1 245 ? 8.926 14.479 -8.904 1.00 78.31 245 VAL A C 1
ATOM 1945 O O . VAL A 1 245 ? 8.242 13.739 -9.603 1.00 78.31 245 VAL A O 1
ATOM 1948 N N . LEU A 1 246 ? 8.496 14.987 -7.746 1.00 78.69 246 LEU A N 1
ATOM 1949 C CA . LEU A 1 246 ? 7.212 14.678 -7.121 1.00 78.69 246 LEU A CA 1
ATOM 1950 C C . LEU A 1 246 ? 6.357 15.934 -6.987 1.00 78.69 246 LEU A C 1
ATOM 1952 O O . LEU A 1 246 ? 6.871 17.057 -6.936 1.00 78.69 246 LEU A O 1
ATOM 1956 N N . THR A 1 247 ? 5.044 15.743 -6.966 1.00 81.38 247 THR A N 1
ATOM 1957 C CA . THR A 1 247 ? 4.117 16.754 -6.456 1.00 81.38 247 THR A CA 1
ATOM 1958 C C . THR A 1 247 ? 4.212 16.808 -4.924 1.00 81.38 247 THR A C 1
ATOM 1960 O O . THR A 1 247 ? 4.812 15.935 -4.292 1.00 81.38 247 THR A O 1
ATOM 1963 N N . LYS A 1 248 ? 3.634 17.835 -4.285 1.00 75.88 248 LYS A N 1
ATOM 1964 C CA . LYS A 1 248 ? 3.680 17.958 -2.813 1.00 75.88 248 LYS A CA 1
ATOM 1965 C C . LYS A 1 248 ? 2.999 16.773 -2.120 1.00 75.88 248 LYS A C 1
ATOM 1967 O O . LYS A 1 248 ? 3.510 16.268 -1.127 1.00 75.88 248 LYS A O 1
ATOM 1972 N N . ASP A 1 249 ? 1.868 16.330 -2.654 1.00 72.38 249 ASP A N 1
ATOM 1973 C CA . ASP A 1 249 ? 1.139 15.141 -2.219 1.00 72.38 249 ASP A CA 1
ATOM 1974 C C . ASP A 1 249 ? 1.928 13.851 -2.512 1.00 72.38 249 ASP A C 1
ATOM 1976 O O . ASP A 1 249 ? 2.030 13.001 -1.629 1.00 72.38 249 ASP A O 1
ATOM 1980 N N . GLY A 1 250 ? 2.594 13.738 -3.670 1.00 78.25 250 GLY A N 1
ATOM 1981 C CA . GLY A 1 250 ? 3.500 12.623 -3.978 1.00 78.25 250 GLY A CA 1
ATOM 1982 C C . GLY A 1 250 ? 4.690 12.521 -3.016 1.00 78.25 250 GLY A C 1
ATOM 1983 O O . GLY A 1 250 ? 5.083 11.425 -2.608 1.00 78.25 250 GLY A O 1
ATOM 1984 N N . ALA A 1 251 ? 5.237 13.660 -2.584 1.00 81.31 251 ALA A N 1
ATOM 1985 C CA . ALA A 1 251 ? 6.303 13.722 -1.586 1.00 81.31 251 ALA A CA 1
ATOM 1986 C C . ALA A 1 251 ? 5.830 13.236 -0.203 1.00 81.31 251 ALA A C 1
ATOM 1988 O O . ALA A 1 251 ? 6.547 12.487 0.459 1.00 81.31 251 ALA A O 1
ATOM 1989 N N . ILE A 1 252 ? 4.609 13.599 0.207 1.00 75.56 252 ILE A N 1
ATOM 1990 C CA . ILE A 1 252 ? 3.992 13.102 1.448 1.00 75.56 252 ILE A CA 1
ATOM 1991 C C . ILE A 1 252 ? 3.748 11.590 1.359 1.00 75.56 252 ILE A C 1
ATOM 1993 O O . ILE A 1 252 ? 4.111 10.862 2.280 1.00 75.56 252 ILE A O 1
ATOM 1997 N N . ALA A 1 253 ? 3.200 11.101 0.243 1.00 80.44 253 ALA A N 1
ATOM 1998 C CA . ALA A 1 253 ? 2.996 9.670 0.021 1.00 80.44 253 ALA A CA 1
ATOM 1999 C C . ALA A 1 253 ? 4.316 8.881 0.086 1.00 80.44 253 ALA A C 1
ATOM 2001 O O . ALA A 1 253 ? 4.373 7.809 0.683 1.00 80.44 253 ALA A O 1
ATOM 2002 N N . THR A 1 254 ? 5.396 9.442 -0.462 1.00 84.75 254 THR A N 1
ATOM 2003 C CA . THR A 1 254 ? 6.734 8.832 -0.418 1.00 84.75 254 THR A CA 1
ATOM 2004 C C . THR A 1 254 ? 7.283 8.768 1.004 1.00 84.75 254 THR A C 1
ATOM 2006 O O . THR A 1 254 ? 7.810 7.733 1.399 1.00 84.75 254 THR A O 1
ATOM 2009 N N . LEU A 1 255 ? 7.133 9.842 1.789 1.00 83.81 255 LEU A N 1
ATOM 2010 C CA . LEU A 1 255 ? 7.526 9.860 3.201 1.00 83.81 255 LEU A CA 1
ATOM 2011 C C . LEU A 1 255 ? 6.800 8.764 3.993 1.00 83.81 255 LEU A C 1
ATOM 2013 O O . LEU A 1 255 ? 7.434 8.026 4.742 1.00 83.81 255 LEU A O 1
ATOM 2017 N N . ILE A 1 256 ? 5.486 8.643 3.791 1.00 79.88 256 ILE A N 1
ATOM 2018 C CA . ILE A 1 256 ? 4.640 7.630 4.431 1.00 79.88 256 ILE A CA 1
ATOM 2019 C C . ILE A 1 256 ? 5.111 6.220 4.051 1.00 79.88 256 ILE A C 1
ATOM 2021 O O . ILE A 1 256 ? 5.357 5.399 4.930 1.00 79.88 256 ILE A O 1
ATOM 2025 N N . LEU A 1 257 ? 5.280 5.931 2.757 1.00 86.19 257 LEU A N 1
ATOM 2026 C CA . LEU A 1 257 ? 5.733 4.612 2.308 1.00 86.19 257 LEU A CA 1
ATOM 2027 C C . LEU A 1 257 ? 7.135 4.276 2.819 1.00 86.19 257 LEU A C 1
ATOM 2029 O O . LEU A 1 257 ? 7.354 3.157 3.269 1.00 86.19 257 LEU A O 1
ATOM 2033 N N . ALA A 1 258 ? 8.070 5.228 2.784 1.00 88.75 258 ALA A N 1
ATOM 2034 C CA . ALA A 1 258 ? 9.433 5.024 3.269 1.00 88.75 258 ALA A CA 1
ATOM 2035 C C . ALA A 1 258 ? 9.462 4.718 4.770 1.00 88.75 258 ALA A C 1
ATOM 2037 O O . ALA A 1 258 ? 10.154 3.793 5.190 1.00 88.75 258 ALA A O 1
ATOM 2038 N N . TYR A 1 259 ? 8.668 5.445 5.560 1.00 83.69 259 TYR A N 1
ATOM 2039 C CA . TYR A 1 259 ? 8.523 5.197 6.989 1.00 83.69 259 TYR A CA 1
ATOM 2040 C C . TYR A 1 259 ? 8.083 3.758 7.275 1.00 83.69 259 TYR A C 1
ATOM 2042 O O . TYR A 1 259 ? 8.702 3.081 8.089 1.00 83.69 259 TYR A O 1
ATOM 2050 N N . PHE A 1 260 ? 7.065 3.259 6.569 1.00 81.12 260 PHE A N 1
ATOM 2051 C CA . PHE A 1 260 ? 6.523 1.928 6.845 1.00 81.12 260 PHE A CA 1
ATOM 2052 C C . PHE A 1 260 ? 7.317 0.782 6.219 1.00 81.12 260 PHE A C 1
ATOM 2054 O O . PHE A 1 260 ? 7.549 -0.222 6.887 1.00 81.12 260 PHE A O 1
ATOM 2061 N N . ILE A 1 261 ? 7.754 0.907 4.965 1.00 88.94 261 ILE A N 1
ATOM 2062 C CA . ILE A 1 261 ? 8.533 -0.147 4.298 1.00 88.94 261 ILE A CA 1
ATOM 2063 C C . ILE A 1 261 ? 9.866 -0.347 5.022 1.00 88.94 261 ILE A C 1
ATOM 2065 O O . ILE A 1 261 ? 10.251 -1.487 5.277 1.00 88.94 261 ILE A O 1
ATOM 2069 N N . TYR A 1 262 ? 10.538 0.742 5.411 1.00 89.75 262 TYR A N 1
ATOM 2070 C CA . TYR A 1 262 ? 11.758 0.637 6.204 1.00 89.75 262 TYR A CA 1
ATOM 2071 C C . TYR A 1 262 ? 11.446 0.218 7.642 1.00 89.75 262 TYR A C 1
ATOM 2073 O O . TYR A 1 262 ? 12.118 -0.660 8.158 1.00 89.75 262 TYR A O 1
ATOM 2081 N N . GLY A 1 263 ? 10.409 0.767 8.280 1.00 81.50 263 GLY A N 1
ATOM 2082 C CA . GLY A 1 263 ? 10.061 0.406 9.658 1.00 81.50 263 GLY A CA 1
ATOM 2083 C C . GLY A 1 263 ? 9.779 -1.089 9.842 1.00 81.50 263 GLY A C 1
ATOM 2084 O O . GLY A 1 263 ? 10.284 -1.695 10.780 1.00 81.50 263 GLY A O 1
ATOM 2085 N N . PHE A 1 264 ? 9.017 -1.708 8.934 1.00 79.62 264 PHE A N 1
ATOM 2086 C CA . PHE A 1 264 ? 8.658 -3.129 9.035 1.00 79.62 264 PHE A CA 1
ATOM 2087 C C . PHE A 1 264 ? 9.634 -4.084 8.327 1.00 79.62 264 PHE A C 1
ATOM 2089 O O . PHE A 1 264 ? 9.729 -5.244 8.718 1.00 79.62 264 PHE A O 1
ATOM 2096 N N . GLY A 1 265 ? 10.321 -3.641 7.270 1.00 86.81 265 GLY A N 1
ATOM 2097 C CA . GLY A 1 265 ? 11.188 -4.498 6.448 1.00 86.81 265 GLY A CA 1
ATOM 2098 C C . GLY A 1 265 ? 12.675 -4.126 6.469 1.00 86.81 265 GLY A C 1
ATOM 2099 O O . GLY A 1 265 ? 13.520 -4.884 5.989 1.00 86.81 265 GLY A O 1
ATOM 2100 N N . GLY A 1 266 ? 13.028 -2.959 6.996 1.00 89.56 266 GLY A N 1
ATOM 2101 C CA . GLY A 1 266 ? 14.390 -2.438 7.012 1.00 89.56 266 GLY A CA 1
ATOM 2102 C C . GLY A 1 266 ? 14.970 -2.188 5.617 1.00 89.56 266 GLY A C 1
ATOM 2103 O O . GLY A 1 266 ? 14.270 -1.981 4.614 1.00 89.56 266 GLY A O 1
ATOM 2104 N N . LEU A 1 267 ? 16.303 -2.240 5.543 1.00 92.00 267 LEU A N 1
ATOM 2105 C CA . LEU A 1 267 ? 17.052 -2.018 4.304 1.00 92.00 267 LEU A CA 1
ATOM 2106 C C . LEU A 1 267 ? 16.729 -3.061 3.220 1.00 92.00 267 LEU A C 1
ATOM 2108 O O . LEU A 1 267 ? 16.662 -2.704 2.044 1.00 92.00 267 LEU A O 1
ATOM 2112 N N . LYS A 1 268 ? 16.473 -4.316 3.619 1.00 94.50 268 LYS A N 1
ATOM 2113 C CA . LYS A 1 268 ? 16.158 -5.446 2.725 1.00 94.50 268 LYS A CA 1
ATOM 2114 C C . LYS A 1 268 ? 15.007 -5.135 1.772 1.00 94.50 268 LYS A C 1
ATOM 2116 O O . LYS A 1 268 ? 15.100 -5.413 0.577 1.00 94.50 268 LYS A O 1
ATOM 2121 N N . TRP A 1 269 ? 13.942 -4.537 2.299 1.00 94.50 269 TRP A N 1
ATOM 2122 C CA . TRP A 1 269 ? 12.741 -4.191 1.539 1.00 94.50 269 TRP A CA 1
ATOM 2123 C C . TRP A 1 269 ? 12.813 -2.796 0.919 1.00 94.50 269 TRP A C 1
ATOM 2125 O O . TRP A 1 269 ? 12.228 -2.553 -0.133 1.00 94.50 269 TRP A O 1
ATOM 2135 N N . THR A 1 270 ? 13.567 -1.879 1.526 1.00 93.94 270 THR A N 1
ATOM 2136 C CA . THR A 1 270 ? 13.668 -0.508 1.014 1.00 93.94 270 THR A CA 1
ATOM 2137 C C . THR A 1 270 ? 14.583 -0.399 -0.205 1.00 93.94 270 THR A C 1
ATOM 2139 O O . THR A 1 270 ? 14.276 0.353 -1.130 1.00 93.94 270 THR A O 1
ATOM 2142 N N . LEU A 1 271 ? 15.696 -1.139 -0.250 1.00 95.44 271 LEU A N 1
ATOM 2143 C CA . LEU A 1 271 ? 16.706 -0.972 -1.299 1.00 95.44 271 LEU A CA 1
ATOM 2144 C C . LEU A 1 271 ? 16.167 -1.197 -2.731 1.00 95.44 271 LEU A C 1
ATOM 2146 O O . LEU A 1 271 ? 16.470 -0.361 -3.587 1.00 95.44 271 LEU A O 1
ATOM 2150 N N . PRO A 1 272 ? 15.322 -2.210 -3.020 1.00 96.19 272 PRO A N 1
ATOM 2151 C CA . PRO A 1 272 ? 14.806 -2.433 -4.375 1.00 96.19 272 PRO A CA 1
ATOM 2152 C C . PRO A 1 272 ? 13.861 -1.326 -4.854 1.00 96.19 272 PRO A C 1
ATOM 2154 O O . PRO A 1 272 ? 14.028 -0.785 -5.948 1.00 96.19 272 PRO A O 1
ATOM 2157 N N . ILE A 1 273 ? 12.901 -0.918 -4.016 1.00 93.25 273 ILE A N 1
ATOM 2158 C CA . ILE A 1 273 ? 11.952 0.148 -4.371 1.00 93.25 273 ILE A CA 1
ATOM 2159 C C . ILE A 1 273 ? 12.640 1.517 -4.459 1.00 93.25 273 ILE A C 1
ATOM 2161 O O . ILE A 1 273 ? 12.311 2.329 -5.325 1.00 93.25 273 ILE A O 1
ATOM 2165 N N . PHE A 1 274 ? 13.644 1.760 -3.615 1.00 91.81 274 PHE A N 1
ATOM 2166 C CA . PHE A 1 274 ? 14.460 2.969 -3.657 1.00 91.81 274 PHE A CA 1
ATOM 2167 C C . PHE A 1 274 ? 15.318 3.031 -4.928 1.00 91.81 274 PHE A C 1
ATOM 2169 O O . PHE A 1 274 ? 15.355 4.066 -5.597 1.00 91.81 274 PHE A O 1
ATOM 2176 N N . THR A 1 275 ? 15.932 1.905 -5.311 1.00 94.44 275 THR A N 1
ATOM 2177 C CA . THR A 1 275 ? 16.665 1.746 -6.578 1.00 94.44 275 THR A CA 1
ATOM 2178 C C . THR A 1 275 ? 15.761 2.050 -7.771 1.00 94.44 275 THR A C 1
ATOM 2180 O O . THR A 1 275 ? 16.115 2.877 -8.616 1.00 94.44 275 THR A O 1
ATOM 2183 N N . PHE A 1 276 ? 14.562 1.455 -7.803 1.00 92.75 276 PHE A N 1
ATOM 2184 C CA . PHE A 1 276 ? 13.565 1.725 -8.838 1.00 92.75 276 PHE A CA 1
ATOM 2185 C C . PHE A 1 276 ? 13.210 3.215 -8.910 1.00 92.75 276 PHE A C 1
ATOM 2187 O O . PHE A 1 276 ? 13.242 3.804 -9.994 1.00 92.75 276 PHE A O 1
ATOM 2194 N N . PHE A 1 277 ? 12.899 3.836 -7.768 1.00 88.50 277 PHE A N 1
ATOM 2195 C CA . PHE A 1 277 ? 12.495 5.237 -7.708 1.00 88.50 277 PHE A CA 1
ATOM 2196 C C . PHE A 1 277 ? 13.585 6.177 -8.231 1.00 88.50 277 PHE A C 1
ATOM 2198 O O . PHE A 1 277 ? 13.302 6.996 -9.108 1.00 88.50 277 PHE A O 1
ATOM 2205 N N . ILE A 1 278 ? 14.821 6.060 -7.733 1.00 88.88 278 ILE A N 1
ATOM 2206 C CA . ILE A 1 278 ? 15.916 6.965 -8.105 1.00 88.88 278 ILE A CA 1
ATOM 2207 C C . ILE A 1 278 ? 16.279 6.800 -9.574 1.00 88.88 278 ILE A C 1
ATOM 2209 O O . ILE A 1 278 ? 16.274 7.782 -10.320 1.00 88.88 278 ILE A O 1
ATOM 2213 N N . LEU A 1 279 ? 16.590 5.575 -10.000 1.00 92.69 279 LEU A N 1
ATOM 2214 C CA . LEU A 1 279 ? 17.145 5.359 -11.332 1.00 92.69 279 LEU A CA 1
ATOM 2215 C C . LEU A 1 279 ? 16.110 5.625 -12.420 1.00 92.69 279 LEU A C 1
ATOM 2217 O O . LEU A 1 279 ? 16.428 6.287 -13.405 1.00 92.69 279 LEU A O 1
ATOM 2221 N N . SER A 1 280 ? 14.856 5.218 -12.209 1.00 89.81 280 SER A N 1
ATOM 2222 C CA . SER A 1 280 ? 13.792 5.516 -13.171 1.00 89.81 280 SER A CA 1
ATOM 2223 C C . SER A 1 280 ? 13.490 7.012 -13.229 1.00 89.81 280 SER A C 1
ATOM 2225 O O . SER A 1 280 ? 13.303 7.545 -14.314 1.00 89.81 280 SER A O 1
ATOM 2227 N N . SER A 1 281 ? 13.522 7.730 -12.098 1.00 85.81 281 SER A N 1
ATOM 2228 C CA . SER A 1 281 ? 13.332 9.191 -12.098 1.00 85.81 281 SER A CA 1
ATOM 2229 C C . SER A 1 281 ? 14.456 9.933 -12.830 1.00 85.81 281 SER A C 1
ATOM 2231 O O . SER A 1 281 ? 14.204 10.941 -13.494 1.00 85.81 281 SER A O 1
ATOM 2233 N N . LEU A 1 282 ? 15.701 9.456 -12.720 1.00 87.44 282 LEU A N 1
ATOM 2234 C CA . LEU A 1 282 ? 16.836 9.992 -13.475 1.00 87.44 282 LEU A CA 1
ATOM 2235 C C . LEU A 1 282 ? 16.689 9.704 -14.971 1.00 87.44 282 LEU A C 1
ATOM 2237 O O . LEU A 1 282 ? 16.860 10.608 -15.788 1.00 87.44 282 LEU A O 1
ATOM 2241 N N . LEU A 1 283 ? 16.317 8.475 -15.321 1.00 88.50 283 LEU A N 1
ATOM 2242 C CA . LEU A 1 283 ? 16.115 8.056 -16.702 1.00 88.50 283 LEU A CA 1
ATOM 2243 C C . LEU A 1 283 ? 14.997 8.863 -17.378 1.00 88.50 283 LEU A C 1
ATOM 2245 O O . LEU A 1 283 ? 15.217 9.410 -18.462 1.00 88.50 283 LEU A O 1
ATOM 2249 N N . SER A 1 284 ? 13.867 9.063 -16.689 1.00 84.81 284 SER A N 1
ATOM 2250 C CA . SER A 1 284 ? 12.776 9.917 -17.168 1.00 84.81 284 SER A CA 1
ATOM 2251 C C . SER A 1 284 ? 13.252 11.332 -17.478 1.00 84.81 284 SER A C 1
ATOM 2253 O O . SER A 1 284 ? 12.915 11.881 -18.524 1.00 84.81 284 SER A O 1
ATOM 2255 N N . ARG A 1 285 ? 14.093 11.937 -16.630 1.00 82.69 285 ARG A N 1
ATOM 2256 C CA . ARG A 1 285 ? 14.647 13.283 -16.888 1.00 82.69 285 ARG A CA 1
ATOM 2257 C C . ARG A 1 285 ? 15.526 13.332 -18.127 1.00 82.69 285 ARG A C 1
ATOM 2259 O O . ARG A 1 285 ? 15.433 14.288 -18.897 1.00 82.69 285 ARG A O 1
ATOM 2266 N N . ILE A 1 286 ? 16.375 12.323 -18.309 1.00 85.19 286 ILE A N 1
ATOM 2267 C CA . ILE A 1 286 ? 17.260 12.228 -19.473 1.00 85.19 286 ILE A CA 1
ATOM 2268 C C . ILE A 1 286 ? 16.422 12.136 -20.753 1.00 85.19 286 ILE A C 1
ATOM 2270 O O . ILE A 1 286 ? 16.694 12.861 -21.713 1.00 85.19 286 ILE A O 1
ATOM 2274 N N . ARG A 1 287 ? 15.355 11.324 -20.755 1.00 85.69 287 ARG A N 1
ATOM 2275 C CA . ARG A 1 287 ? 14.394 11.276 -21.866 1.00 85.69 287 ARG A CA 1
ATOM 2276 C C . ARG A 1 287 ? 13.697 12.616 -22.084 1.00 85.69 287 ARG A C 1
ATOM 2278 O O . ARG A 1 287 ? 13.682 13.104 -23.216 1.00 85.69 287 ARG A O 1
ATOM 2285 N N . HIS A 1 288 ? 13.160 13.222 -21.027 1.00 78.88 288 HIS A N 1
ATOM 2286 C CA . HIS A 1 288 ? 12.455 14.505 -21.088 1.00 78.88 288 HIS A CA 1
ATOM 2287 C C . HIS A 1 288 ? 13.305 15.613 -21.726 1.00 78.88 288 HIS A C 1
ATOM 2289 O O . HIS A 1 288 ? 12.800 16.385 -22.541 1.00 78.88 288 HIS A O 1
ATOM 2295 N N . SER A 1 289 ? 14.605 15.664 -21.418 1.00 77.81 289 SER A N 1
ATOM 2296 C CA . SER A 1 289 ? 15.525 16.651 -21.996 1.00 77.81 289 SER A CA 1
ATOM 2297 C C . SER A 1 289 ? 15.706 16.516 -23.512 1.00 77.81 289 SER A C 1
ATOM 2299 O O . SER A 1 289 ? 16.097 17.490 -24.151 1.00 77.81 289 SER A O 1
ATOM 2301 N N . LYS A 1 290 ? 15.467 15.332 -24.090 1.00 80.38 290 LYS A N 1
ATOM 2302 C CA . LYS A 1 290 ? 15.720 15.052 -25.511 1.00 80.38 290 LYS A CA 1
ATOM 2303 C C . LYS A 1 290 ? 14.438 15.041 -26.346 1.00 80.38 290 LYS A C 1
ATOM 2305 O O . LYS A 1 290 ? 14.389 15.680 -27.390 1.00 80.38 290 LYS A O 1
ATOM 2310 N N . ASN A 1 291 ? 13.390 14.357 -25.875 1.00 78.81 291 ASN A N 1
ATOM 2311 C CA . ASN A 1 291 ? 12.218 14.003 -26.688 1.00 78.81 291 ASN A CA 1
ATOM 2312 C C . ASN A 1 291 ? 10.887 14.455 -26.065 1.00 78.81 291 ASN A C 1
ATOM 2314 O O . ASN A 1 291 ? 9.959 13.663 -25.894 1.00 78.81 291 ASN A O 1
ATOM 2318 N N . ARG A 1 292 ? 10.764 15.754 -25.773 1.00 72.88 292 ARG A N 1
ATOM 2319 C CA . ARG A 1 292 ? 9.580 16.334 -25.112 1.00 72.88 292 ARG A CA 1
ATOM 2320 C C . ARG A 1 292 ? 8.255 16.078 -25.848 1.00 72.88 292 ARG A C 1
ATOM 2322 O O . ARG A 1 292 ? 7.239 15.851 -25.210 1.00 72.88 292 ARG A O 1
ATOM 2329 N N . LYS A 1 293 ? 8.265 16.025 -27.187 1.00 70.94 293 LYS A N 1
ATOM 2330 C CA . LYS A 1 293 ? 7.065 15.778 -28.022 1.00 70.94 293 LYS A CA 1
ATOM 2331 C C . LYS A 1 293 ? 6.407 14.406 -27.800 1.00 70.94 293 LYS A C 1
ATOM 2333 O O . LYS A 1 293 ? 5.270 14.206 -28.205 1.00 70.94 293 LYS A O 1
ATOM 2338 N N . VAL A 1 294 ? 7.108 13.441 -27.196 1.00 75.44 294 VAL A N 1
ATOM 2339 C CA . VAL A 1 294 ? 6.531 12.115 -26.903 1.00 75.44 294 VAL A CA 1
ATOM 2340 C C . VAL A 1 294 ? 5.567 12.183 -25.707 1.00 75.44 294 VAL A C 1
ATOM 2342 O O . VAL A 1 294 ? 4.689 11.339 -25.583 1.00 75.44 294 VAL A O 1
ATOM 2345 N N . GLU A 1 295 ? 5.668 13.215 -24.861 1.00 73.19 295 GLU A N 1
ATOM 2346 C CA . GLU A 1 295 ? 4.783 13.417 -23.704 1.00 73.19 295 GLU A CA 1
ATOM 2347 C C . GLU A 1 295 ? 3.308 13.570 -24.082 1.00 73.19 295 GLU A C 1
ATOM 2349 O O . GLU A 1 295 ? 2.436 13.171 -23.317 1.00 73.19 295 GLU A O 1
ATOM 2354 N N . ASP A 1 296 ? 3.001 14.090 -25.269 1.00 69.00 296 ASP A N 1
ATOM 2355 C CA . ASP A 1 296 ? 1.618 14.320 -25.699 1.00 69.00 296 ASP A CA 1
ATOM 2356 C C . ASP A 1 296 ? 0.790 13.034 -25.841 1.00 69.00 296 ASP A C 1
ATOM 2358 O O . ASP A 1 296 ? -0.437 13.086 -25.947 1.00 69.00 296 ASP A O 1
ATOM 2362 N N . ARG A 1 297 ? 1.450 11.873 -25.784 1.00 74.88 297 ARG A N 1
ATOM 2363 C CA . ARG A 1 297 ? 0.844 10.544 -25.903 1.00 74.88 297 ARG A CA 1
ATOM 2364 C C . ARG A 1 297 ? 0.424 9.935 -24.568 1.00 74.88 297 ARG A C 1
ATOM 2366 O O . ARG A 1 297 ? -0.478 9.105 -24.567 1.00 74.88 297 ARG A O 1
ATOM 2373 N N . PHE A 1 298 ? 1.041 10.348 -23.463 1.00 72.94 298 PHE A N 1
ATOM 2374 C CA . PHE A 1 298 ? 0.810 9.765 -22.140 1.00 72.94 298 PHE A CA 1
ATOM 2375 C C . PHE A 1 298 ? -0.188 10.599 -21.340 1.00 72.94 298 PHE A C 1
ATOM 2377 O O . PHE A 1 298 ? -0.107 11.825 -21.349 1.00 72.94 298 PHE A O 1
ATOM 2384 N N . GLU A 1 299 ? -1.108 9.949 -20.624 1.00 57.78 299 GLU A N 1
ATOM 2385 C CA . GLU A 1 299 ? -2.149 10.627 -19.831 1.00 57.78 299 GLU A CA 1
ATOM 2386 C C . GLU A 1 299 ? -1.522 11.533 -18.763 1.00 57.78 299 GLU A C 1
ATOM 2388 O O . GLU A 1 299 ? -1.885 12.700 -18.603 1.00 57.78 299 GLU A O 1
ATOM 2393 N N . LYS A 1 300 ? -0.515 10.995 -18.068 1.00 62.72 300 LYS A N 1
ATOM 2394 C CA . LYS A 1 300 ? 0.195 11.662 -16.982 1.00 62.72 300 LYS A CA 1
ATOM 2395 C C . LYS A 1 300 ? 1.584 12.079 -17.448 1.00 62.72 300 LYS A C 1
ATOM 2397 O O . LYS A 1 300 ? 2.464 11.250 -17.663 1.00 62.72 300 LYS A O 1
ATOM 2402 N N . THR A 1 301 ? 1.790 13.387 -17.575 1.00 55.38 301 THR A N 1
ATOM 2403 C CA . THR A 1 301 ? 3.078 13.985 -17.946 1.00 55.38 301 THR A CA 1
ATOM 2404 C C . THR A 1 301 ? 3.604 14.843 -16.803 1.00 55.38 301 THR A C 1
ATOM 2406 O O . THR A 1 301 ? 2.951 15.815 -16.424 1.00 55.38 301 THR A O 1
ATOM 2409 N N . GLY A 1 302 ? 4.788 14.523 -16.275 1.00 61.75 302 GLY A N 1
ATOM 2410 C CA . GLY A 1 302 ? 5.477 15.349 -15.280 1.00 61.75 302 GLY A CA 1
ATOM 2411 C C . GLY A 1 302 ? 5.729 14.644 -13.948 1.00 61.75 302 GLY A C 1
ATOM 2412 O O . GLY A 1 302 ? 6.031 13.454 -13.909 1.00 61.75 302 GLY A O 1
ATOM 2413 N N . ASN A 1 303 ? 5.683 15.411 -12.859 1.00 68.50 303 ASN A N 1
ATOM 2414 C CA . ASN A 1 303 ? 6.022 14.934 -11.521 1.00 68.50 303 ASN A CA 1
ATOM 2415 C C . ASN A 1 303 ? 5.058 13.831 -11.058 1.00 68.50 303 ASN A C 1
ATOM 2417 O O . ASN A 1 303 ? 3.849 13.983 -11.223 1.00 68.50 303 ASN A O 1
ATOM 2421 N N . ARG A 1 304 ? 5.568 12.776 -10.408 1.00 74.12 304 ARG A N 1
ATOM 2422 C CA . ARG A 1 304 ? 4.703 11.698 -9.899 1.00 74.12 304 ARG A CA 1
ATOM 2423 C C . ARG A 1 304 ? 3.837 12.208 -8.741 1.00 74.12 304 ARG A C 1
ATOM 2425 O O . ARG A 1 304 ? 4.339 12.889 -7.838 1.00 74.12 304 ARG A O 1
ATOM 2432 N N . ASP A 1 305 ? 2.550 11.886 -8.790 1.00 78.38 305 ASP A N 1
ATOM 2433 C CA . ASP A 1 305 ? 1.556 12.271 -7.785 1.00 78.38 305 ASP A CA 1
ATOM 2434 C C . ASP A 1 305 ? 1.411 11.220 -6.671 1.00 78.38 305 ASP A C 1
ATOM 2436 O O . ASP A 1 305 ? 2.019 10.144 -6.719 1.00 78.38 305 ASP A O 1
ATOM 2440 N N . ALA A 1 306 ? 0.628 11.525 -5.629 1.00 73.06 306 ALA A N 1
ATOM 2441 C CA . ALA A 1 306 ? 0.390 10.578 -4.538 1.00 73.06 306 ALA A CA 1
ATOM 2442 C C . ALA A 1 306 ? -0.216 9.255 -5.025 1.00 73.06 306 ALA A C 1
ATOM 2444 O O . ALA A 1 306 ? 0.153 8.195 -4.521 1.00 73.06 306 ALA A O 1
ATOM 2445 N N . MET A 1 307 ? -1.109 9.305 -6.018 1.00 73.56 307 MET A N 1
ATOM 2446 C CA . MET A 1 307 ? -1.784 8.120 -6.542 1.00 73.56 307 MET A CA 1
ATOM 2447 C C . MET A 1 307 ? -0.791 7.170 -7.215 1.00 73.56 307 MET A C 1
ATOM 2449 O O . MET A 1 307 ? -0.806 5.979 -6.925 1.00 73.56 307 MET A O 1
ATOM 2453 N N . GLN A 1 308 ? 0.119 7.684 -8.046 1.00 72.62 308 GLN A N 1
ATOM 2454 C CA . GLN A 1 308 ? 1.166 6.883 -8.687 1.00 72.62 308 GLN A CA 1
ATOM 2455 C C . GLN A 1 308 ? 2.150 6.297 -7.674 1.00 72.62 308 GLN A C 1
ATOM 2457 O O . GLN A 1 308 ? 2.580 5.149 -7.804 1.00 72.62 308 GLN A O 1
ATOM 2462 N N . VAL A 1 309 ? 2.522 7.080 -6.661 1.00 80.25 309 VAL A N 1
ATOM 2463 C CA . VAL A 1 309 ? 3.424 6.623 -5.599 1.00 80.25 309 VAL A CA 1
ATOM 2464 C C . VAL A 1 309 ? 2.778 5.486 -4.799 1.00 80.25 309 VAL A C 1
ATOM 2466 O O . VAL A 1 309 ? 3.416 4.456 -4.582 1.00 80.25 309 VAL A O 1
ATOM 2469 N N . ILE A 1 310 ? 1.506 5.630 -4.419 1.00 76.12 310 ILE A N 1
ATOM 2470 C CA . ILE A 1 310 ? 0.759 4.616 -3.662 1.00 76.12 310 ILE A CA 1
ATOM 2471 C C . ILE A 1 310 ? 0.440 3.390 -4.523 1.00 76.12 310 ILE A C 1
ATOM 2473 O O . ILE A 1 310 ? 0.572 2.277 -4.030 1.00 76.12 310 ILE A O 1
ATOM 2477 N N . ALA A 1 311 ? 0.070 3.548 -5.795 1.00 71.31 311 ALA A N 1
ATOM 2478 C CA . ALA A 1 311 ? -0.222 2.416 -6.677 1.00 71.31 311 ALA A CA 1
ATOM 2479 C C . ALA A 1 311 ? 1.003 1.504 -6.855 1.00 71.31 311 ALA A C 1
ATOM 2481 O O . ALA A 1 311 ? 0.896 0.284 -6.743 1.00 71.31 311 ALA A O 1
ATOM 2482 N N . ASN A 1 312 ? 2.186 2.096 -7.045 1.00 77.19 312 ASN A N 1
ATOM 2483 C CA . ASN A 1 312 ? 3.416 1.334 -7.255 1.00 77.19 312 ASN A CA 1
ATOM 2484 C C . ASN A 1 312 ? 4.039 0.829 -5.944 1.00 77.19 312 ASN A C 1
ATOM 2486 O O . ASN A 1 312 ? 4.523 -0.298 -5.882 1.00 77.19 312 ASN A O 1
ATOM 2490 N N . GLY A 1 313 ? 4.042 1.647 -4.887 1.00 82.81 313 GLY A N 1
ATOM 2491 C CA . GLY A 1 313 ? 4.682 1.298 -3.615 1.00 82.81 313 GLY A CA 1
ATOM 2492 C C . GLY A 1 313 ? 3.766 0.635 -2.585 1.00 82.81 313 GLY A C 1
ATOM 2493 O O . GLY A 1 313 ? 4.254 -0.040 -1.680 1.00 82.81 313 GLY A O 1
ATOM 2494 N N . GLY A 1 314 ? 2.448 0.773 -2.724 1.00 83.00 314 GLY A N 1
ATOM 2495 C CA . GLY A 1 314 ? 1.454 0.209 -1.810 1.00 83.00 314 GLY A CA 1
ATOM 2496 C C . GLY A 1 314 ? 1.422 -1.317 -1.824 1.00 83.00 314 GLY A C 1
ATOM 2497 O O . GLY A 1 314 ? 1.261 -1.923 -0.769 1.00 83.00 314 GLY A O 1
ATOM 2498 N N . VAL A 1 315 ? 1.670 -1.946 -2.980 1.00 85.50 315 VAL A N 1
ATOM 2499 C CA . VAL A 1 315 ? 1.855 -3.408 -3.073 1.00 85.50 315 VAL A CA 1
ATOM 2500 C C . VAL A 1 315 ? 3.066 -3.848 -2.253 1.00 85.50 315 VAL A C 1
ATOM 2502 O O . VAL A 1 315 ? 2.990 -4.827 -1.514 1.00 85.50 315 VAL A O 1
ATOM 2505 N N . GLY A 1 316 ? 4.161 -3.086 -2.322 1.00 88.88 316 GLY A N 1
ATOM 2506 C CA . GLY A 1 316 ? 5.344 -3.333 -1.505 1.00 88.88 316 GLY A CA 1
ATOM 2507 C C . GLY A 1 316 ? 5.047 -3.229 -0.016 1.00 88.88 316 GLY A C 1
ATOM 2508 O O . GLY A 1 316 ? 5.344 -4.160 0.723 1.00 88.88 316 GLY A O 1
ATOM 2509 N N . LEU A 1 317 ? 4.379 -2.155 0.414 1.00 86.19 317 LEU A N 1
ATOM 2510 C CA . LEU A 1 317 ? 3.949 -2.006 1.804 1.00 86.19 317 LEU A CA 1
ATOM 2511 C C . LEU A 1 317 ? 3.070 -3.181 2.261 1.00 86.19 317 LEU A C 1
ATOM 2513 O O . LEU A 1 317 ? 3.301 -3.738 3.331 1.00 86.19 317 LEU A O 1
ATOM 2517 N N . PHE A 1 318 ? 2.096 -3.584 1.446 1.00 83.88 318 PHE A N 1
ATOM 2518 C CA . PHE A 1 318 ? 1.231 -4.720 1.750 1.00 83.88 318 PHE A CA 1
ATOM 2519 C C . PHE A 1 318 ? 2.029 -6.018 1.941 1.00 83.88 318 PHE A C 1
ATOM 2521 O O . PHE A 1 318 ? 1.812 -6.721 2.923 1.00 83.88 318 PHE A O 1
ATOM 2528 N N . LEU A 1 319 ? 2.991 -6.312 1.061 1.00 89.56 319 LEU A N 1
ATOM 2529 C CA . LEU A 1 319 ? 3.826 -7.514 1.155 1.00 89.56 319 LEU A CA 1
ATOM 2530 C C . LEU A 1 319 ? 4.789 -7.485 2.350 1.00 89.56 319 LEU A C 1
ATOM 2532 O O . LEU A 1 319 ? 4.962 -8.517 2.994 1.00 89.56 319 LEU A O 1
ATOM 2536 N N . VAL A 1 320 ? 5.372 -6.325 2.680 1.00 88.06 320 VAL A N 1
ATOM 2537 C CA . VAL A 1 320 ? 6.203 -6.155 3.889 1.00 88.06 320 VAL A CA 1
ATOM 2538 C C . VAL A 1 320 ? 5.376 -6.478 5.132 1.00 88.06 320 VAL A C 1
ATOM 2540 O O . VAL A 1 320 ? 5.812 -7.238 5.994 1.00 88.06 320 VAL A O 1
ATOM 2543 N N . VAL A 1 321 ? 4.169 -5.910 5.201 1.00 78.50 321 VAL A N 1
ATOM 2544 C CA . VAL A 1 321 ? 3.234 -6.117 6.306 1.00 78.50 321 VAL A CA 1
ATOM 2545 C C . VAL A 1 321 ? 2.808 -7.581 6.368 1.00 78.50 321 VAL A C 1
ATOM 2547 O O . VAL A 1 321 ? 2.846 -8.157 7.439 1.00 78.50 321 VAL A O 1
ATOM 2550 N N . LEU A 1 322 ? 2.483 -8.241 5.252 1.00 80.75 322 LEU A N 1
ATOM 2551 C CA . LEU A 1 322 ? 2.190 -9.681 5.263 1.00 80.75 322 LEU A CA 1
ATOM 2552 C C . LEU A 1 322 ? 3.377 -10.512 5.767 1.00 80.75 322 LEU A C 1
ATOM 2554 O O . LEU A 1 322 ? 3.197 -11.420 6.583 1.00 80.75 322 LEU A O 1
ATOM 2558 N N . ASN A 1 323 ? 4.593 -10.195 5.319 1.00 85.69 323 ASN A N 1
ATOM 2559 C CA . ASN A 1 323 ? 5.782 -10.921 5.739 1.00 85.69 323 ASN A CA 1
ATOM 2560 C C . ASN A 1 323 ? 6.029 -10.826 7.248 1.00 85.69 323 ASN A C 1
ATOM 2562 O O . ASN A 1 323 ? 6.483 -11.802 7.834 1.00 85.69 323 ASN A O 1
ATOM 2566 N N . SER A 1 324 ? 5.708 -9.703 7.893 1.00 76.50 324 SER A N 1
ATOM 2567 C CA . SER A 1 324 ? 5.892 -9.574 9.341 1.00 76.50 324 SER A CA 1
ATOM 2568 C C . SER A 1 324 ? 4.922 -10.432 10.172 1.00 76.50 324 SER A C 1
ATOM 2570 O O . SER A 1 324 ? 5.211 -10.674 11.340 1.00 76.50 324 SER A O 1
ATOM 2572 N N . PHE A 1 325 ? 3.839 -10.973 9.589 1.00 67.38 325 PHE A N 1
ATOM 2573 C CA . PHE A 1 325 ? 2.995 -11.995 10.246 1.00 67.38 325 PHE A CA 1
ATOM 2574 C C . PHE A 1 325 ? 3.442 -13.414 9.965 1.00 67.38 325 PHE A C 1
ATOM 2576 O O . PHE A 1 325 ? 3.484 -14.256 10.857 1.00 67.38 325 PHE A O 1
ATOM 2583 N N . PHE A 1 326 ? 3.667 -13.705 8.687 1.00 81.69 326 PHE A N 1
ATOM 2584 C CA . PHE A 1 326 ? 3.847 -15.076 8.227 1.00 81.69 326 PHE A CA 1
ATOM 2585 C C . PHE A 1 326 ? 5.311 -15.507 8.245 1.00 81.69 326 PHE A C 1
ATOM 2587 O O . PHE A 1 326 ? 5.579 -16.700 8.135 1.00 81.69 326 PHE A O 1
ATOM 2594 N N . ASN A 1 327 ? 6.234 -14.547 8.366 1.00 83.38 327 ASN A N 1
ATOM 2595 C CA . ASN A 1 327 ? 7.680 -14.734 8.333 1.00 83.38 327 ASN A CA 1
ATOM 2596 C C . ASN A 1 327 ? 8.115 -15.661 7.186 1.00 83.38 327 ASN A C 1
ATOM 2598 O O . ASN A 1 327 ? 8.805 -16.659 7.392 1.00 83.38 327 ASN A O 1
ATOM 2602 N N . ASN A 1 328 ? 7.631 -15.364 5.976 1.00 88.25 328 ASN A N 1
ATOM 2603 C CA . ASN A 1 328 ? 7.820 -16.204 4.801 1.00 88.25 328 ASN A CA 1
ATOM 2604 C C . ASN A 1 328 ? 8.516 -15.417 3.690 1.00 88.25 328 ASN A C 1
ATOM 2606 O O . ASN A 1 328 ? 7.929 -14.539 3.056 1.00 88.25 328 ASN A O 1
ATOM 2610 N N . GLU A 1 329 ? 9.750 -15.818 3.399 1.00 91.81 329 GLU A N 1
ATOM 2611 C CA . GLU A 1 329 ? 10.613 -15.224 2.375 1.00 91.81 329 GLU A CA 1
ATOM 2612 C C . GLU A 1 329 ? 9.976 -15.145 0.980 1.00 91.81 329 GLU A C 1
ATOM 2614 O O . GLU A 1 329 ? 10.348 -14.285 0.180 1.00 91.81 329 GLU A O 1
ATOM 2619 N N . LEU A 1 330 ? 8.953 -15.957 0.694 1.00 94.06 330 LEU A N 1
ATOM 2620 C CA . LEU A 1 330 ? 8.174 -15.853 -0.535 1.00 94.06 330 LEU A CA 1
ATOM 2621 C C . LEU A 1 330 ? 7.574 -14.451 -0.734 1.00 94.06 330 LEU A C 1
ATOM 2623 O O . LEU A 1 330 ? 7.563 -13.958 -1.860 1.00 94.06 330 LEU A O 1
ATOM 2627 N N . PHE A 1 331 ? 7.129 -13.772 0.330 1.00 94.56 331 PHE A N 1
ATOM 2628 C CA . PHE A 1 331 ? 6.599 -12.407 0.223 1.00 94.56 331 PHE A CA 1
ATOM 2629 C C . PHE A 1 331 ? 7.667 -11.411 -0.232 1.00 94.56 331 PHE A C 1
ATOM 2631 O O . PHE A 1 331 ? 7.373 -10.530 -1.041 1.00 94.56 331 PHE A O 1
ATOM 2638 N N . TYR A 1 332 ? 8.907 -11.573 0.241 1.00 96.56 332 TYR A N 1
ATOM 2639 C CA . TYR A 1 332 ? 10.030 -10.753 -0.205 1.00 96.56 332 TYR A CA 1
ATOM 2640 C C . TYR A 1 332 ? 10.368 -11.026 -1.673 1.00 96.56 332 TYR A C 1
ATOM 2642 O O . TYR A 1 332 ? 10.550 -10.093 -2.450 1.00 96.56 332 TYR A O 1
ATOM 2650 N N . ILE A 1 333 ? 10.389 -12.295 -2.082 1.00 96.88 333 ILE A N 1
ATOM 2651 C CA . ILE A 1 333 ? 10.680 -12.676 -3.469 1.00 96.88 333 ILE A CA 1
ATOM 2652 C C . ILE A 1 333 ? 9.601 -12.137 -4.422 1.00 96.88 333 ILE A C 1
ATOM 2654 O O . ILE A 1 333 ? 9.930 -11.542 -5.449 1.00 96.88 333 ILE A O 1
ATOM 2658 N N . ILE A 1 334 ? 8.318 -12.270 -4.060 1.00 96.44 334 ILE A N 1
ATOM 2659 C CA . ILE A 1 334 ? 7.190 -11.704 -4.817 1.00 96.44 334 ILE A CA 1
ATOM 2660 C C . ILE A 1 334 ? 7.316 -10.181 -4.910 1.00 96.44 334 ILE A C 1
ATOM 2662 O O . ILE A 1 334 ? 7.114 -9.620 -5.986 1.00 96.44 334 ILE A O 1
ATOM 2666 N N . PHE A 1 335 ? 7.692 -9.513 -3.817 1.00 96.56 335 PHE A N 1
ATOM 2667 C CA . PHE A 1 335 ? 7.928 -8.071 -3.805 1.00 96.56 335 PHE A CA 1
ATOM 2668 C C . PHE A 1 335 ? 9.032 -7.662 -4.784 1.00 96.56 335 PHE A C 1
ATOM 2670 O O . PHE A 1 335 ? 8.819 -6.775 -5.610 1.00 96.56 335 PHE A O 1
ATOM 2677 N N . VAL A 1 336 ? 10.191 -8.322 -4.734 1.00 97.75 336 VAL A N 1
ATOM 2678 C CA . VAL A 1 336 ? 11.314 -8.023 -5.631 1.00 97.75 336 VAL A CA 1
ATOM 2679 C C . VAL A 1 336 ? 10.922 -8.262 -7.088 1.00 97.75 336 VAL A C 1
ATOM 2681 O O . VAL A 1 336 ? 11.217 -7.419 -7.934 1.00 97.75 336 VAL A O 1
ATOM 2684 N N . LEU A 1 337 ? 10.216 -9.358 -7.386 1.00 97.94 337 LEU A N 1
ATOM 2685 C CA . LEU A 1 337 ? 9.723 -9.640 -8.734 1.00 97.94 337 LEU A CA 1
ATOM 2686 C C . LEU A 1 337 ? 8.748 -8.560 -9.218 1.00 97.94 337 LEU A C 1
ATOM 2688 O O . LEU A 1 337 ? 8.901 -8.066 -10.331 1.00 97.94 337 LEU A O 1
ATOM 2692 N N . TYR A 1 338 ? 7.785 -8.160 -8.384 1.00 96.44 338 TYR A N 1
ATOM 2693 C CA . TYR A 1 338 ? 6.821 -7.115 -8.727 1.00 96.44 338 TYR A CA 1
ATOM 2694 C C . TYR A 1 338 ? 7.532 -5.797 -9.068 1.00 96.44 338 TYR A C 1
ATOM 2696 O O . TYR A 1 338 ? 7.296 -5.216 -10.126 1.00 96.44 338 TYR A O 1
ATOM 2704 N N . ILE A 1 339 ? 8.473 -5.354 -8.224 1.00 96.38 339 ILE A N 1
ATOM 2705 C CA . ILE A 1 339 ? 9.263 -4.139 -8.480 1.00 96.38 339 ILE A CA 1
ATOM 2706 C C . ILE A 1 339 ? 10.145 -4.294 -9.729 1.00 96.38 339 ILE A C 1
ATOM 2708 O O . ILE A 1 339 ? 10.301 -3.332 -10.482 1.00 96.38 339 ILE A O 1
ATOM 2712 N N . ALA A 1 340 ? 10.688 -5.487 -9.990 1.00 97.88 340 ALA A N 1
ATOM 2713 C CA . ALA A 1 340 ? 11.469 -5.761 -11.193 1.00 97.88 340 ALA A CA 1
ATOM 2714 C C . ALA A 1 340 ? 10.622 -5.638 -12.468 1.00 97.88 340 ALA A C 1
ATOM 2716 O O . ALA A 1 340 ? 11.088 -5.018 -13.418 1.00 97.88 340 ALA A O 1
ATOM 2717 N N . VAL A 1 341 ? 9.379 -6.141 -12.480 1.00 97.25 341 VAL A N 1
ATOM 2718 C CA . VAL A 1 341 ? 8.435 -5.968 -13.605 1.00 97.25 341 VAL A CA 1
ATOM 2719 C C . VAL A 1 341 ? 8.147 -4.483 -13.836 1.00 97.25 341 VAL A C 1
ATOM 2721 O O . VAL A 1 341 ? 8.270 -4.001 -14.960 1.00 97.25 341 VAL A O 1
ATOM 2724 N N . MET A 1 342 ? 7.840 -3.733 -12.771 1.00 94.19 342 MET A N 1
ATOM 2725 C CA . MET A 1 342 ? 7.550 -2.294 -12.868 1.00 94.19 342 MET A CA 1
ATOM 2726 C C . MET A 1 342 ? 8.751 -1.499 -13.398 1.00 94.19 342 MET A C 1
ATOM 2728 O O . MET A 1 342 ? 8.599 -0.584 -14.210 1.00 94.19 342 MET A O 1
ATOM 2732 N N . CYS A 1 343 ? 9.960 -1.858 -12.961 1.00 95.69 343 CYS A N 1
ATOM 2733 C CA . CYS A 1 343 ? 11.199 -1.254 -13.440 1.00 95.69 343 CYS A CA 1
ATOM 2734 C C . CYS A 1 343 ? 11.478 -1.614 -14.904 1.00 95.69 343 CYS A C 1
ATOM 2736 O O . CYS A 1 343 ? 11.823 -0.735 -15.692 1.00 95.69 343 CYS A O 1
ATOM 2738 N N . ALA A 1 344 ? 11.287 -2.881 -15.274 1.00 97.50 344 ALA A N 1
ATOM 2739 C CA . ALA A 1 344 ? 11.467 -3.379 -16.629 1.00 97.50 344 ALA A CA 1
ATOM 2740 C C . ALA A 1 344 ? 10.533 -2.669 -17.623 1.00 97.50 344 ALA A C 1
ATOM 2742 O O . ALA A 1 344 ? 10.992 -2.230 -18.674 1.00 97.50 344 ALA A O 1
ATOM 2743 N N . ASP A 1 345 ? 9.252 -2.501 -17.295 1.00 94.50 345 ASP A N 1
ATOM 2744 C CA . ASP A 1 345 ? 8.315 -1.747 -18.135 1.00 94.50 345 ASP A CA 1
ATOM 2745 C C . ASP A 1 345 ? 8.696 -0.257 -18.237 1.00 94.50 345 ASP A C 1
ATOM 2747 O O . ASP A 1 345 ? 8.852 0.294 -19.333 1.00 94.50 345 ASP A O 1
ATOM 2751 N N . THR A 1 346 ? 8.974 0.379 -17.092 1.00 92.19 346 THR A N 1
ATOM 2752 C CA . THR A 1 346 ? 9.356 1.799 -17.060 1.00 92.19 346 THR A CA 1
ATOM 2753 C C . THR A 1 346 ? 10.595 2.051 -17.921 1.00 92.19 346 THR A C 1
ATOM 2755 O O . THR A 1 346 ? 10.618 2.970 -18.737 1.00 92.19 346 THR A O 1
ATOM 2758 N N . TRP A 1 347 ? 11.636 1.226 -17.786 1.00 95.44 347 TRP A N 1
ATOM 2759 C CA . TRP A 1 347 ? 12.865 1.380 -18.563 1.00 95.44 347 TRP A CA 1
ATOM 2760 C C . TRP A 1 347 ? 12.662 1.051 -20.040 1.00 95.44 347 TRP A C 1
ATOM 2762 O O . TRP A 1 347 ? 13.278 1.706 -20.882 1.00 95.44 347 TRP A O 1
ATOM 2772 N N . ALA A 1 348 ? 11.787 0.098 -20.376 1.00 95.25 348 ALA A N 1
ATOM 2773 C CA . ALA A 1 348 ? 11.441 -0.194 -21.762 1.00 95.25 348 ALA A CA 1
ATOM 2774 C C . ALA A 1 348 ? 10.829 1.027 -22.456 1.00 95.25 348 ALA A C 1
ATOM 2776 O O . ALA A 1 348 ? 11.263 1.410 -23.548 1.00 95.25 348 ALA A O 1
ATOM 2777 N N . THR A 1 349 ? 9.878 1.682 -21.792 1.00 91.00 349 THR A N 1
ATOM 2778 C CA . THR A 1 349 ? 9.229 2.890 -22.303 1.00 91.00 349 THR A CA 1
ATOM 2779 C C . THR A 1 349 ? 10.212 4.055 -22.384 1.00 91.00 349 THR A C 1
ATOM 2781 O O . THR A 1 349 ? 10.325 4.703 -23.429 1.00 91.00 349 THR A O 1
ATOM 2784 N N . GLU A 1 350 ? 10.974 4.307 -21.321 1.00 91.44 350 GLU A N 1
ATOM 2785 C CA . GLU A 1 350 ? 11.899 5.440 -21.244 1.00 91.44 350 GLU A CA 1
ATOM 2786 C C . GLU A 1 350 ? 13.051 5.331 -22.261 1.00 91.44 3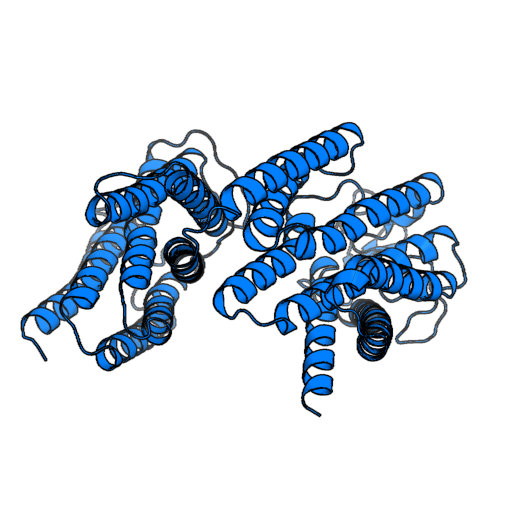50 GLU A C 1
ATOM 2788 O O . GLU A 1 350 ? 13.326 6.280 -23.000 1.00 91.44 3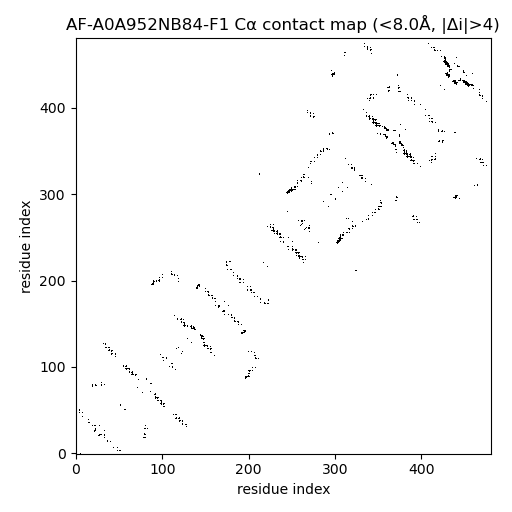50 GLU A O 1
ATOM 2793 N N . ILE A 1 351 ? 13.688 4.160 -22.372 1.00 93.19 351 ILE A N 1
ATOM 2794 C CA . ILE A 1 351 ? 14.793 3.923 -23.316 1.00 93.19 351 ILE A CA 1
ATOM 2795 C C . ILE A 1 351 ? 14.268 3.798 -24.749 1.00 93.19 351 ILE A C 1
ATOM 2797 O O . ILE A 1 351 ? 14.841 4.390 -25.668 1.00 93.19 351 ILE A O 1
ATOM 2801 N N . GLY A 1 352 ? 13.160 3.083 -24.958 1.00 91.62 352 GLY A N 1
ATOM 2802 C CA . GLY A 1 352 ? 12.541 2.938 -26.276 1.00 91.62 352 GLY A CA 1
ATOM 2803 C C . GLY A 1 352 ? 12.199 4.293 -26.895 1.00 91.62 352 GLY A C 1
ATOM 2804 O O . GLY A 1 352 ? 12.596 4.599 -28.023 1.00 91.62 352 GLY A O 1
ATOM 2805 N N . THR A 1 353 ? 11.544 5.156 -26.116 1.00 89.62 353 THR A N 1
ATOM 2806 C CA . THR A 1 353 ? 11.158 6.498 -26.568 1.00 89.62 353 THR A CA 1
ATOM 2807 C C . THR A 1 353 ? 12.318 7.492 -26.622 1.00 89.62 353 THR A C 1
ATOM 2809 O O . THR A 1 353 ? 12.246 8.458 -27.386 1.00 89.62 353 THR A O 1
ATOM 2812 N N . TYR A 1 354 ? 13.411 7.267 -25.884 1.00 89.94 354 TYR A N 1
ATOM 2813 C CA . TYR A 1 354 ? 14.644 8.051 -26.010 1.00 89.94 354 TYR A CA 1
ATOM 2814 C C . TYR A 1 354 ? 15.322 7.858 -27.378 1.00 89.94 354 TYR A C 1
ATOM 2816 O O . TYR A 1 354 ? 15.792 8.828 -27.981 1.00 89.94 354 TYR A O 1
ATOM 2824 N N . PHE A 1 355 ? 15.374 6.618 -27.876 1.00 89.12 355 PHE A N 1
ATOM 2825 C CA . PHE A 1 355 ? 16.038 6.293 -29.142 1.00 89.12 355 PHE A CA 1
ATOM 2826 C C . PHE A 1 355 ? 15.137 6.422 -30.377 1.00 89.12 355 PHE A C 1
ATOM 2828 O O . PHE A 1 355 ? 15.670 6.481 -31.480 1.00 89.12 355 PHE A O 1
ATOM 2835 N N . GLN A 1 356 ? 13.807 6.484 -30.212 1.00 83.50 356 GLN A N 1
ATOM 2836 C CA . GLN A 1 356 ? 12.830 6.602 -31.314 1.00 83.50 356 GLN A CA 1
ATOM 2837 C C . GLN A 1 356 ? 13.039 5.560 -32.431 1.00 83.50 356 GLN A C 1
ATOM 2839 O O . GLN A 1 356 ? 12.811 5.830 -33.609 1.00 83.50 356 GLN A O 1
ATOM 2844 N N . ALA A 1 357 ? 13.492 4.360 -32.062 1.00 85.81 357 ALA A N 1
ATOM 2845 C CA . ALA A 1 357 ? 13.708 3.275 -33.008 1.00 85.81 357 ALA A CA 1
ATOM 2846 C C . ALA A 1 357 ? 12.379 2.748 -33.575 1.00 85.81 357 ALA A C 1
ATOM 2848 O O . ALA A 1 357 ? 11.295 3.027 -33.050 1.00 85.81 357 ALA A O 1
ATOM 2849 N N . ALA A 1 358 ? 12.473 1.932 -34.631 1.00 90.75 358 ALA A N 1
ATOM 2850 C CA . ALA A 1 358 ? 11.323 1.230 -35.190 1.00 90.75 358 ALA A CA 1
ATOM 2851 C C . ALA A 1 358 ? 10.556 0.496 -34.075 1.00 90.75 358 ALA A C 1
ATOM 2853 O O . ALA A 1 358 ? 11.111 -0.350 -33.368 1.00 90.75 358 ALA A O 1
ATOM 2854 N N . THR A 1 359 ? 9.293 0.880 -33.903 1.00 93.06 359 THR A N 1
ATOM 2855 C CA . THR A 1 359 ? 8.403 0.378 -32.857 1.00 93.06 359 THR A CA 1
ATOM 2856 C C . THR A 1 359 ? 7.282 -0.408 -33.523 1.00 93.06 359 THR A C 1
ATOM 2858 O O . THR A 1 359 ? 6.708 0.034 -34.517 1.00 93.06 359 THR A O 1
ATOM 2861 N N . TYR A 1 360 ? 6.971 -1.583 -32.992 1.00 95.44 360 TYR A N 1
ATOM 2862 C CA . TYR A 1 360 ? 5.983 -2.501 -33.541 1.00 95.44 360 TYR A CA 1
ATOM 2863 C C . TYR A 1 360 ? 4.874 -2.719 -32.525 1.00 95.44 360 TYR A C 1
ATOM 2865 O O . TYR A 1 360 ? 5.134 -2.910 -31.341 1.00 95.44 360 TYR A O 1
ATOM 2873 N N . ASN A 1 361 ? 3.622 -2.708 -32.968 1.00 94.75 361 ASN A N 1
ATOM 2874 C CA . ASN A 1 361 ? 2.515 -3.058 -32.092 1.00 94.75 361 ASN A CA 1
ATOM 2875 C C . ASN A 1 361 ? 2.577 -4.556 -31.757 1.00 94.75 361 ASN A C 1
ATOM 2877 O O . ASN A 1 361 ? 2.461 -5.379 -32.661 1.00 94.75 361 ASN A O 1
ATOM 2881 N N . ILE A 1 362 ? 2.685 -4.910 -30.476 1.00 95.00 362 ILE A N 1
ATOM 2882 C CA . ILE A 1 362 ? 2.909 -6.298 -30.026 1.00 95.00 362 ILE A CA 1
ATOM 2883 C C . ILE A 1 362 ? 1.817 -7.283 -30.475 1.00 95.00 362 ILE A C 1
ATOM 2885 O O . ILE A 1 362 ? 2.073 -8.469 -30.638 1.00 95.00 362 ILE A O 1
ATOM 2889 N N . ARG A 1 363 ? 0.593 -6.794 -30.714 1.00 93.88 363 ARG A N 1
ATOM 2890 C CA . ARG A 1 363 ? -0.539 -7.619 -31.155 1.00 93.88 363 ARG A CA 1
ATOM 2891 C C . ARG A 1 363 ? -0.565 -7.833 -32.669 1.00 93.88 363 ARG A C 1
ATOM 2893 O O . ARG A 1 363 ? -0.941 -8.900 -33.133 1.00 93.88 363 ARG A O 1
ATOM 2900 N N . THR A 1 364 ? -0.274 -6.789 -33.444 1.00 92.75 364 THR A N 1
ATOM 2901 C CA . THR A 1 364 ? -0.465 -6.794 -34.911 1.00 92.75 364 THR A CA 1
ATOM 2902 C C . THR A 1 364 ? 0.833 -6.872 -35.702 1.00 92.75 364 THR A C 1
ATOM 2904 O O . THR A 1 364 ? 0.780 -7.026 -36.919 1.00 92.75 364 THR A O 1
ATOM 2907 N N . PHE A 1 365 ? 1.977 -6.709 -35.036 1.00 92.81 365 PHE A N 1
ATOM 2908 C CA . PHE A 1 365 ? 3.317 -6.624 -35.621 1.00 92.81 365 PHE A CA 1
ATOM 2909 C C . PHE A 1 365 ? 3.480 -5.529 -36.687 1.00 92.81 365 PHE A C 1
ATOM 2911 O O . PHE A 1 365 ? 4.464 -5.504 -37.420 1.00 92.81 365 PHE A O 1
ATOM 2918 N N . LYS A 1 366 ? 2.534 -4.585 -36.769 1.00 93.56 366 LYS A N 1
ATOM 2919 C CA . LYS A 1 366 ? 2.626 -3.421 -37.652 1.00 93.56 366 LYS A CA 1
ATOM 2920 C C . LYS A 1 366 ? 3.475 -2.334 -37.009 1.00 93.56 366 LYS A C 1
ATOM 2922 O O . LYS A 1 366 ? 3.435 -2.158 -35.790 1.00 93.56 366 LYS A O 1
ATOM 2927 N N . ILE A 1 367 ? 4.192 -1.587 -37.845 1.00 91.94 367 ILE A N 1
ATOM 2928 C CA . ILE A 1 367 ? 4.958 -0.420 -37.408 1.00 91.94 367 ILE A CA 1
ATOM 2929 C C . ILE A 1 367 ? 3.987 0.612 -36.834 1.00 91.94 367 ILE A C 1
ATOM 2931 O O . ILE A 1 367 ? 2.981 0.957 -37.457 1.00 91.94 367 ILE A O 1
ATOM 2935 N N . VAL A 1 368 ? 4.300 1.084 -35.635 1.00 89.38 368 VAL A N 1
ATOM 2936 C CA . VAL A 1 368 ? 3.612 2.176 -34.955 1.00 89.38 368 VAL A CA 1
ATOM 2937 C C . VAL A 1 368 ? 4.628 3.219 -34.535 1.00 89.38 368 VAL A C 1
ATOM 2939 O O . VAL A 1 368 ? 5.828 2.967 -34.445 1.00 89.38 368 VAL A O 1
ATOM 2942 N N . GLU A 1 369 ? 4.141 4.418 -34.278 1.00 85.81 369 GLU A N 1
ATOM 2943 C CA . GLU A 1 369 ? 4.986 5.470 -33.749 1.00 85.81 369 GLU A CA 1
ATOM 2944 C C . GLU A 1 369 ? 5.419 5.160 -32.307 1.00 85.81 369 GLU A C 1
ATOM 2946 O O . GLU A 1 369 ? 4.682 4.558 -31.521 1.00 85.81 369 GLU A O 1
ATOM 2951 N N . SER A 1 370 ? 6.619 5.612 -31.949 1.00 85.25 370 SER A N 1
ATOM 2952 C CA . SER A 1 370 ? 7.170 5.454 -30.604 1.00 85.25 370 SER A CA 1
ATOM 2953 C C . SER A 1 370 ? 6.268 6.103 -29.543 1.00 85.25 370 SER A C 1
ATOM 2955 O O . SER A 1 370 ? 5.831 7.244 -29.699 1.00 85.25 370 SER A O 1
ATOM 2957 N N . GLY A 1 371 ? 6.044 5.398 -28.431 1.00 80.62 371 GLY A N 1
ATOM 2958 C CA . GLY A 1 371 ? 5.233 5.876 -27.303 1.00 80.62 371 GLY A CA 1
ATOM 2959 C C . GLY A 1 371 ? 3.724 5.653 -27.448 1.00 80.62 371 GLY A C 1
ATOM 2960 O O . GLY A 1 371 ? 2.962 6.199 -26.664 1.00 80.62 371 GLY A O 1
ATOM 2961 N N . VAL A 1 372 ? 3.272 4.888 -28.447 1.00 85.75 372 VAL A N 1
ATOM 2962 C CA . VAL A 1 372 ? 1.891 4.375 -28.489 1.00 85.75 372 VAL A CA 1
ATOM 2963 C C . VAL A 1 372 ? 1.777 3.166 -27.557 1.00 85.75 372 VAL A C 1
ATOM 2965 O O . VAL A 1 372 ? 2.625 2.275 -27.633 1.00 85.75 372 VAL A O 1
ATOM 2968 N N . SER A 1 373 ? 0.724 3.089 -26.732 1.00 88.62 373 SER A N 1
ATOM 2969 C CA . SER A 1 373 ? 0.535 1.957 -25.810 1.00 88.62 373 SER A CA 1
ATOM 2970 C C . SER A 1 373 ? 0.477 0.623 -26.572 1.00 88.62 373 SER A C 1
ATOM 2972 O O . SER A 1 373 ? -0.205 0.479 -27.599 1.00 88.62 373 SER A O 1
ATOM 2974 N N . GLY A 1 374 ? 1.259 -0.341 -26.080 1.00 89.69 374 GLY A N 1
ATOM 2975 C CA . GLY A 1 374 ? 1.512 -1.635 -26.713 1.00 89.69 374 GLY A CA 1
ATOM 2976 C C . GLY A 1 374 ? 2.483 -1.631 -27.898 1.00 89.69 374 GLY A C 1
ATOM 2977 O O . GLY A 1 374 ? 2.527 -2.599 -28.664 1.00 89.69 374 GLY A O 1
ATOM 2978 N N . GLY A 1 375 ? 3.236 -0.546 -28.086 1.00 91.81 375 GLY A N 1
ATOM 2979 C CA . GLY A 1 375 ? 4.374 -0.479 -28.997 1.00 91.81 375 GLY A CA 1
ATOM 2980 C C . GLY A 1 375 ? 5.661 -0.995 -28.347 1.00 91.81 375 GLY A C 1
ATOM 2981 O O . GLY A 1 375 ? 6.066 -0.508 -27.299 1.00 91.81 375 GLY A O 1
ATOM 2982 N N . VAL A 1 376 ? 6.339 -1.934 -29.006 1.00 95.81 376 VAL A N 1
ATOM 2983 C CA . VAL A 1 376 ? 7.595 -2.544 -28.552 1.00 95.81 376 VAL A CA 1
ATOM 2984 C C . VAL A 1 376 ? 8.709 -2.235 -29.551 1.00 95.81 376 VAL A C 1
ATOM 2986 O O . VAL A 1 376 ? 8.521 -2.350 -30.762 1.00 95.81 376 VAL A O 1
ATOM 2989 N N . SER A 1 377 ? 9.881 -1.841 -29.056 1.00 96.06 377 SER A N 1
ATOM 2990 C CA . SER A 1 377 ? 11.067 -1.541 -29.871 1.00 96.06 377 SER A CA 1
ATOM 2991 C C . SER A 1 377 ? 12.296 -2.266 -29.329 1.00 96.06 377 SER A C 1
ATOM 2993 O O . SER A 1 377 ? 12.348 -2.591 -28.145 1.00 96.06 377 SER A O 1
ATOM 2995 N N . MET A 1 378 ? 13.317 -2.483 -30.165 1.00 96.56 378 MET A N 1
ATOM 2996 C CA . MET A 1 378 ? 14.557 -3.145 -29.726 1.00 96.56 378 MET A CA 1
ATOM 2997 C C . MET A 1 378 ? 15.258 -2.425 -28.559 1.00 96.56 378 MET A C 1
ATOM 2999 O O . MET A 1 378 ? 15.601 -3.102 -27.590 1.00 96.56 378 MET A O 1
ATOM 3003 N N . PRO A 1 379 ? 15.430 -1.083 -28.564 1.00 96.56 379 PRO A N 1
ATOM 3004 C CA . PRO A 1 379 ? 15.972 -0.387 -27.398 1.00 96.56 379 PRO A CA 1
ATOM 3005 C C . PRO A 1 379 ? 15.085 -0.538 -26.159 1.00 96.56 379 PRO A C 1
ATOM 3007 O O . PRO A 1 379 ? 15.608 -0.643 -25.055 1.00 96.56 379 PRO A O 1
ATOM 3010 N N . GLY A 1 380 ? 13.761 -0.603 -26.336 1.00 96.31 380 GLY A N 1
ATOM 3011 C CA . GLY A 1 380 ? 12.831 -0.878 -25.243 1.00 96.31 380 GLY A CA 1
ATOM 3012 C C . GLY A 1 380 ? 13.011 -2.278 -24.651 1.00 96.31 380 GLY A C 1
ATOM 3013 O O . GLY A 1 380 ? 13.076 -2.417 -23.437 1.00 96.31 380 GLY A O 1
ATOM 3014 N N . LEU A 1 381 ? 13.197 -3.311 -25.477 1.00 97.56 381 LEU A N 1
ATOM 3015 C CA . LEU A 1 381 ? 13.463 -4.674 -24.996 1.00 97.56 381 LEU A CA 1
ATOM 3016 C C . LEU A 1 381 ? 14.771 -4.762 -24.196 1.00 97.56 381 LEU A C 1
ATOM 3018 O O . LEU A 1 381 ? 14.805 -5.371 -23.128 1.00 97.56 381 LEU A O 1
ATOM 3022 N N . VAL A 1 382 ? 15.833 -4.106 -24.674 1.00 97.81 382 VAL A N 1
ATOM 3023 C CA . VAL A 1 382 ? 17.104 -4.004 -23.935 1.00 97.81 382 VAL A CA 1
ATOM 3024 C C . VAL A 1 382 ? 16.908 -3.235 -22.628 1.00 97.81 382 VAL A C 1
ATOM 3026 O O . VAL A 1 382 ? 17.397 -3.664 -21.584 1.00 97.81 382 VAL A O 1
ATOM 3029 N N . GLY A 1 383 ? 16.158 -2.131 -22.670 1.00 97.56 383 GLY A N 1
ATOM 3030 C CA . GLY A 1 383 ? 15.793 -1.363 -21.485 1.00 97.56 383 GLY A CA 1
ATOM 3031 C C . GLY A 1 383 ? 15.027 -2.195 -20.461 1.00 97.56 383 GLY A C 1
ATOM 3032 O O . GLY A 1 383 ? 15.308 -2.098 -19.271 1.00 97.56 383 GLY A O 1
ATOM 3033 N N . SER A 1 384 ? 14.143 -3.076 -20.923 1.00 97.75 384 SER A N 1
ATOM 3034 C CA . SER A 1 384 ? 13.378 -3.981 -20.074 1.00 97.75 384 SER A CA 1
ATOM 3035 C C . SER A 1 384 ? 14.261 -4.963 -19.310 1.00 97.75 384 SER A C 1
ATOM 3037 O O . SER A 1 384 ? 14.181 -5.044 -18.083 1.00 97.75 384 SER A O 1
ATOM 3039 N N . LEU A 1 385 ? 15.171 -5.643 -20.015 1.00 98.38 385 LEU A N 1
ATOM 3040 C CA . LEU A 1 385 ? 16.142 -6.544 -19.390 1.00 98.38 385 LEU A CA 1
ATOM 3041 C C . LEU A 1 385 ? 17.054 -5.801 -18.406 1.00 98.38 385 LEU A C 1
ATOM 3043 O O . LEU A 1 385 ? 17.287 -6.285 -17.300 1.00 98.38 385 LEU A O 1
ATOM 3047 N N . ALA A 1 386 ? 17.542 -4.615 -18.780 1.00 98.31 386 ALA A N 1
ATOM 3048 C CA . ALA A 1 386 ? 18.391 -3.802 -17.913 1.00 98.31 386 ALA A CA 1
ATOM 3049 C C . ALA A 1 386 ? 17.652 -3.348 -16.642 1.00 98.31 386 ALA A C 1
ATOM 3051 O O . ALA A 1 386 ? 18.203 -3.448 -15.545 1.00 98.31 386 ALA A O 1
ATOM 3052 N N . GLY A 1 387 ? 16.397 -2.906 -16.779 1.00 97.75 387 GLY A N 1
ATOM 3053 C CA . GLY A 1 387 ? 15.556 -2.473 -15.665 1.00 97.75 387 GLY A CA 1
ATOM 3054 C C . GLY A 1 387 ? 15.290 -3.600 -14.669 1.00 97.75 387 GLY A C 1
ATOM 3055 O O . GLY A 1 387 ? 15.513 -3.416 -13.472 1.00 97.75 387 GLY A O 1
ATOM 3056 N N . GLY A 1 388 ? 14.895 -4.783 -15.155 1.00 98.06 388 GLY A N 1
ATOM 3057 C CA . GLY A 1 388 ? 14.713 -5.967 -14.310 1.00 98.06 388 GLY A CA 1
ATOM 3058 C C . GLY A 1 388 ? 16.010 -6.383 -13.610 1.00 98.06 388 GLY A C 1
ATOM 3059 O O . GLY A 1 388 ? 16.033 -6.572 -12.393 1.00 98.06 388 GLY A O 1
ATOM 3060 N N . MET A 1 389 ? 17.122 -6.437 -14.352 1.00 98.44 389 MET A N 1
ATOM 3061 C CA . MET A 1 389 ? 18.431 -6.836 -13.824 1.00 98.44 389 MET A CA 1
ATOM 3062 C C . MET A 1 389 ? 18.913 -5.923 -12.692 1.00 98.44 389 MET A C 1
ATOM 3064 O O . MET A 1 389 ? 19.406 -6.410 -11.678 1.00 98.44 389 MET A O 1
ATOM 3068 N N . VAL A 1 390 ? 18.747 -4.606 -12.822 1.00 98.44 390 VAL A N 1
ATOM 3069 C CA . VAL A 1 390 ? 19.155 -3.638 -11.791 1.00 98.44 390 VAL A CA 1
ATOM 3070 C C . VAL A 1 390 ? 18.420 -3.865 -10.468 1.00 98.44 390 VAL A C 1
ATOM 3072 O O . VAL A 1 390 ? 19.042 -3.804 -9.406 1.00 98.44 390 VAL A O 1
ATOM 3075 N N . ILE A 1 391 ? 17.122 -4.178 -10.512 1.00 98.19 391 ILE A N 1
ATOM 3076 C CA . ILE A 1 391 ? 16.355 -4.489 -9.298 1.00 98.19 391 ILE A CA 1
ATOM 3077 C C . ILE A 1 391 ? 16.841 -5.796 -8.674 1.00 98.19 391 ILE A C 1
ATOM 3079 O O . ILE A 1 391 ? 17.095 -5.845 -7.472 1.00 98.19 391 ILE A O 1
ATOM 3083 N N . LEU A 1 392 ? 17.054 -6.832 -9.481 1.00 98.12 392 LEU A N 1
ATOM 3084 C CA . LEU A 1 392 ? 17.532 -8.127 -8.997 1.00 98.12 392 LEU A CA 1
ATOM 3085 C C . LEU A 1 392 ? 18.937 -8.044 -8.389 1.00 98.12 392 LEU A C 1
ATOM 3087 O O . LEU A 1 392 ? 19.185 -8.638 -7.340 1.00 98.12 392 LEU A O 1
ATOM 3091 N N . LEU A 1 393 ? 19.829 -7.248 -8.982 1.00 97.81 393 LEU A N 1
ATOM 3092 C CA . LEU A 1 393 ? 21.147 -6.951 -8.417 1.00 97.81 393 LEU A CA 1
ATOM 3093 C C . LEU A 1 393 ? 21.039 -6.225 -7.073 1.00 97.81 393 LEU A C 1
ATOM 3095 O O . LEU A 1 393 ? 21.769 -6.562 -6.142 1.00 97.81 393 LEU A O 1
ATOM 3099 N N . SER A 1 394 ? 20.101 -5.282 -6.936 1.00 97.38 394 SER A N 1
ATOM 3100 C CA . SER A 1 394 ? 19.869 -4.590 -5.661 1.00 97.38 394 SER A CA 1
ATOM 3101 C C . SER A 1 394 ? 19.390 -5.532 -4.546 1.00 97.38 394 SER A C 1
ATOM 3103 O O . SER A 1 394 ? 19.628 -5.257 -3.375 1.00 97.38 394 SER A O 1
ATOM 3105 N N . SER A 1 395 ? 18.777 -6.666 -4.902 1.00 96.81 395 SER A N 1
ATOM 3106 C CA . SER A 1 395 ? 18.296 -7.696 -3.972 1.00 96.81 395 SER A CA 1
ATOM 3107 C C . SER A 1 395 ? 19.241 -8.889 -3.805 1.00 96.81 395 SER A C 1
ATOM 3109 O O . SER A 1 395 ? 18.948 -9.792 -3.016 1.00 96.81 395 SER A O 1
ATOM 3111 N N . PHE A 1 396 ? 20.368 -8.917 -4.525 1.00 95.38 396 PHE A N 1
ATOM 3112 C CA . PHE A 1 396 ? 21.243 -10.089 -4.630 1.00 95.38 396 PHE A CA 1
ATOM 3113 C C . PHE A 1 396 ? 21.714 -10.608 -3.266 1.00 95.38 396 PHE A C 1
ATOM 3115 O O . PHE A 1 396 ? 21.690 -11.812 -3.029 1.00 95.38 396 PHE A O 1
ATOM 3122 N N . ILE A 1 397 ? 22.060 -9.697 -2.350 1.00 96.25 397 ILE A N 1
ATOM 3123 C CA . ILE A 1 397 ? 22.578 -10.023 -1.013 1.00 96.25 397 ILE A CA 1
ATOM 3124 C C . ILE A 1 397 ? 21.572 -10.848 -0.189 1.00 96.25 397 ILE A C 1
ATOM 3126 O O . ILE A 1 397 ? 21.987 -11.678 0.614 1.00 96.25 397 ILE A O 1
ATOM 3130 N N . TRP A 1 398 ? 20.262 -10.655 -0.392 1.00 96.00 398 TRP A N 1
ATOM 3131 C CA . TRP A 1 398 ? 19.223 -11.348 0.381 1.00 96.00 398 TRP A CA 1
ATOM 3132 C C . TRP A 1 398 ? 18.638 -12.575 -0.315 1.00 96.00 398 TRP A C 1
ATOM 3134 O O . TRP A 1 398 ? 18.196 -13.487 0.374 1.00 96.00 398 TRP A O 1
ATOM 3144 N N . ILE A 1 399 ? 18.611 -12.611 -1.652 1.00 95.75 399 ILE A N 1
ATOM 3145 C CA . ILE A 1 399 ? 18.095 -13.771 -2.400 1.00 95.75 399 ILE A CA 1
ATOM 3146 C C . ILE A 1 399 ? 19.190 -14.829 -2.591 1.00 95.75 399 ILE A C 1
ATOM 3148 O O . ILE A 1 399 ? 18.913 -16.019 -2.473 1.00 95.75 399 ILE A O 1
ATOM 3152 N N . ASN A 1 400 ? 20.419 -14.395 -2.899 1.00 93.81 400 ASN A N 1
ATOM 3153 C CA . ASN A 1 400 ? 21.627 -15.210 -3.088 1.00 93.81 400 ASN A CA 1
ATOM 3154 C C . ASN A 1 400 ? 21.411 -16.559 -3.815 1.00 93.81 400 ASN A C 1
ATOM 3156 O O . ASN A 1 400 ? 21.980 -17.587 -3.451 1.00 93.81 400 ASN A O 1
ATOM 3160 N N . ASN A 1 401 ? 20.562 -16.572 -4.846 1.00 96.06 401 ASN A N 1
ATOM 3161 C CA . ASN A 1 401 ? 20.252 -17.762 -5.632 1.00 96.06 401 ASN A CA 1
ATOM 3162 C C . ASN A 1 401 ? 20.192 -17.390 -7.117 1.00 96.06 401 ASN A C 1
ATOM 3164 O O . ASN A 1 401 ? 19.225 -16.790 -7.582 1.00 96.06 401 ASN A O 1
ATOM 3168 N N . PHE A 1 402 ? 21.236 -17.752 -7.865 1.00 95.25 402 PHE A N 1
ATOM 3169 C CA . PHE A 1 402 ? 21.371 -17.387 -9.277 1.00 95.25 402 PHE A CA 1
ATOM 3170 C C . PHE A 1 402 ? 20.272 -17.967 -10.169 1.00 95.25 402 PHE A C 1
ATOM 3172 O O . PHE A 1 402 ? 19.820 -17.281 -11.082 1.00 95.25 402 PHE A O 1
ATOM 3179 N N . VAL A 1 403 ? 19.822 -19.198 -9.904 1.00 95.62 403 VAL A N 1
ATOM 3180 C CA . VAL A 1 403 ? 18.757 -19.838 -10.693 1.00 95.62 403 VAL A CA 1
ATOM 3181 C C . VAL A 1 403 ? 17.450 -19.081 -10.496 1.00 95.62 403 VAL A C 1
ATOM 3183 O O . VAL A 1 403 ? 16.803 -18.699 -11.468 1.00 95.62 403 VAL A O 1
ATOM 3186 N N . LEU A 1 404 ? 17.107 -18.789 -9.241 1.00 96.38 404 LEU A N 1
ATOM 3187 C CA . LEU A 1 404 ? 15.919 -18.015 -8.910 1.00 96.38 404 LEU A CA 1
ATOM 3188 C C . LEU A 1 404 ? 15.975 -16.607 -9.522 1.00 96.38 404 LEU A C 1
ATOM 3190 O O . LEU A 1 404 ? 15.007 -16.173 -10.139 1.00 96.38 404 LEU A O 1
ATOM 3194 N N . LEU A 1 405 ? 17.114 -15.916 -9.430 1.00 97.12 405 LEU A N 1
ATOM 3195 C CA . LEU A 1 405 ? 17.289 -14.593 -10.038 1.00 97.12 405 LEU A CA 1
ATOM 3196 C C . LEU A 1 405 ? 17.173 -14.633 -11.570 1.00 97.12 405 LEU A C 1
ATOM 3198 O O . LEU A 1 405 ? 16.571 -13.735 -12.150 1.00 97.12 405 LEU A O 1
ATOM 3202 N N . ALA A 1 406 ? 17.688 -15.671 -12.236 1.00 96.81 406 ALA A N 1
ATOM 3203 C CA . ALA A 1 406 ? 17.544 -15.837 -13.684 1.00 96.81 406 ALA A CA 1
ATOM 3204 C C . ALA A 1 406 ? 16.078 -16.066 -14.098 1.00 96.81 406 ALA A C 1
ATOM 3206 O O . ALA A 1 406 ? 15.604 -15.484 -15.080 1.00 96.81 406 ALA A O 1
ATOM 3207 N N . VAL A 1 407 ? 15.335 -16.860 -13.320 1.00 97.06 407 VAL A N 1
ATOM 3208 C CA . VAL A 1 407 ? 13.890 -17.055 -13.512 1.00 97.06 407 VAL A CA 1
ATOM 3209 C C . VAL A 1 407 ? 13.141 -15.742 -13.297 1.00 97.06 407 VAL A C 1
ATOM 3211 O O . VAL A 1 407 ? 12.339 -15.354 -14.143 1.00 97.06 407 VAL A O 1
ATOM 3214 N N . MET A 1 408 ? 13.446 -15.006 -12.227 1.00 98.25 408 MET A N 1
ATOM 3215 C CA . MET A 1 408 ? 12.837 -13.702 -11.955 1.00 98.25 408 MET A CA 1
ATOM 3216 C C . MET A 1 408 ? 13.165 -12.670 -13.039 1.00 98.25 408 MET A C 1
ATOM 3218 O O . MET A 1 408 ? 12.292 -11.885 -13.398 1.00 98.25 408 MET A O 1
ATOM 3222 N N . LEU A 1 409 ? 14.377 -12.679 -13.604 1.00 98.44 409 LEU A N 1
ATOM 3223 C CA . LEU A 1 409 ? 14.744 -11.798 -14.717 1.00 98.44 409 LEU A CA 1
ATOM 3224 C C . LEU A 1 409 ? 13.887 -12.109 -15.944 1.00 98.44 409 LEU A C 1
ATOM 3226 O O . LEU A 1 409 ? 13.285 -11.205 -16.521 1.00 98.44 409 LEU A O 1
ATOM 3230 N N . THR A 1 410 ? 13.769 -13.393 -16.281 1.00 98.06 410 THR A N 1
ATOM 3231 C CA . THR A 1 410 ? 12.938 -13.871 -17.392 1.00 98.06 410 THR A CA 1
ATOM 3232 C C . THR A 1 410 ? 11.475 -13.483 -17.190 1.00 98.06 410 THR A C 1
ATOM 3234 O O . THR A 1 410 ? 10.853 -12.932 -18.093 1.00 98.06 410 THR A O 1
ATOM 3237 N N . LEU A 1 411 ? 10.933 -13.698 -15.990 1.00 98.19 411 LEU A N 1
ATOM 3238 C CA . LEU A 1 411 ? 9.562 -13.327 -15.654 1.00 98.19 411 LEU A CA 1
ATOM 3239 C C . LEU A 1 411 ? 9.354 -11.812 -15.642 1.00 98.19 411 LEU A C 1
ATOM 3241 O O . LEU A 1 411 ? 8.329 -11.362 -16.132 1.00 98.19 411 LEU A O 1
ATOM 3245 N N . SER A 1 412 ? 10.310 -11.013 -15.160 1.00 98.19 412 SER A N 1
ATOM 3246 C CA . SER A 1 412 ? 10.202 -9.547 -15.198 1.00 98.19 412 SER A CA 1
ATOM 3247 C C . SER A 1 412 ? 10.169 -8.999 -16.626 1.00 98.19 412 SER A C 1
ATOM 3249 O O . SER A 1 412 ? 9.386 -8.098 -16.924 1.00 98.19 412 SER A O 1
ATOM 3251 N N . PHE A 1 413 ? 10.943 -9.607 -17.530 1.00 98.31 413 PHE A N 1
ATOM 3252 C CA . PHE A 1 413 ? 10.895 -9.320 -18.959 1.00 98.31 413 PHE A CA 1
ATOM 3253 C C . PHE A 1 413 ? 9.579 -9.784 -19.599 1.00 98.31 413 PHE A C 1
ATOM 3255 O O . PHE A 1 413 ? 8.974 -9.047 -20.367 1.00 98.31 413 PHE A O 1
ATOM 3262 N N . ILE A 1 414 ? 9.082 -10.979 -19.265 1.00 97.81 414 ILE A N 1
ATOM 3263 C CA . ILE A 1 414 ? 7.761 -11.434 -19.729 1.00 97.81 414 ILE A CA 1
ATOM 3264 C C . ILE A 1 414 ? 6.658 -10.501 -19.211 1.00 97.81 414 ILE A C 1
ATOM 3266 O O . ILE A 1 414 ? 5.741 -10.173 -19.957 1.00 97.81 414 ILE A O 1
ATOM 3270 N N . GLY A 1 415 ? 6.759 -10.032 -17.968 1.00 97.50 415 GLY A N 1
ATOM 3271 C CA . GLY A 1 415 ? 5.804 -9.118 -17.353 1.00 97.50 415 GLY A CA 1
ATOM 3272 C C . GLY A 1 415 ? 5.673 -7.794 -18.103 1.00 97.50 415 GLY A C 1
ATOM 3273 O O . GLY A 1 415 ? 4.554 -7.347 -18.332 1.00 97.50 415 GLY A O 1
ATOM 3274 N N . SER A 1 416 ? 6.779 -7.211 -18.581 1.00 96.94 416 SER A N 1
ATOM 3275 C CA . SER A 1 416 ? 6.729 -5.998 -19.418 1.00 96.94 416 SER A CA 1
ATOM 3276 C C . SER A 1 416 ? 6.110 -6.252 -20.802 1.00 96.94 416 SER A C 1
ATOM 3278 O O . SER A 1 416 ? 5.453 -5.382 -21.377 1.00 96.94 416 SER A O 1
ATOM 3280 N N . LEU A 1 417 ? 6.259 -7.465 -21.345 1.00 97.44 417 LEU A N 1
ATOM 3281 C CA . LEU A 1 417 ? 5.576 -7.867 -22.576 1.00 97.44 417 LEU A CA 1
ATOM 3282 C C . LEU A 1 417 ? 4.077 -8.085 -22.349 1.00 97.44 417 LEU A C 1
ATOM 3284 O O . LEU A 1 417 ? 3.278 -7.700 -23.204 1.00 97.44 417 LEU A O 1
ATOM 3288 N N . ILE A 1 418 ? 3.686 -8.669 -21.210 1.00 97.19 418 ILE A N 1
ATOM 3289 C CA . ILE A 1 418 ? 2.281 -8.773 -20.786 1.00 97.19 418 ILE A CA 1
ATOM 3290 C C . ILE A 1 418 ? 1.683 -7.370 -20.674 1.00 97.19 418 ILE A C 1
ATOM 3292 O O . ILE A 1 418 ? 0.594 -7.144 -21.197 1.00 97.19 418 ILE A O 1
ATOM 3296 N N . ASP A 1 419 ? 2.412 -6.431 -20.070 1.00 95.38 419 ASP A N 1
ATOM 3297 C CA . ASP A 1 419 ? 2.014 -5.029 -19.966 1.00 95.38 419 ASP A CA 1
ATOM 3298 C C . ASP A 1 419 ? 1.735 -4.416 -21.344 1.00 95.38 419 ASP A C 1
ATOM 3300 O O . ASP A 1 419 ? 0.606 -4.037 -21.655 1.00 95.38 419 ASP A O 1
ATOM 3304 N N . SER A 1 420 ? 2.719 -4.483 -22.245 1.00 95.12 420 SER A N 1
ATOM 3305 C CA . SER A 1 420 ? 2.577 -4.022 -23.629 1.00 95.12 420 SER A CA 1
ATOM 3306 C C . SER A 1 420 ? 1.401 -4.693 -24.353 1.00 95.12 420 SER A C 1
ATOM 3308 O O . SER A 1 420 ? 0.679 -4.053 -25.125 1.00 95.12 420 SER A O 1
ATOM 3310 N N . PHE A 1 421 ? 1.175 -5.988 -24.127 1.00 96.50 421 PHE A N 1
ATOM 3311 C CA . PHE A 1 421 ? 0.051 -6.707 -24.721 1.00 96.50 421 PHE A CA 1
ATOM 3312 C C . PHE A 1 421 ? -1.291 -6.177 -24.207 1.00 96.50 421 PHE A C 1
ATOM 3314 O O . PHE A 1 421 ? -2.166 -5.853 -25.013 1.00 96.50 421 PHE A O 1
ATOM 3321 N N . MET A 1 422 ? -1.427 -6.009 -22.891 1.00 95.00 422 MET A N 1
ATOM 3322 C CA . MET A 1 422 ? -2.610 -5.430 -22.252 1.00 95.00 422 MET A CA 1
ATOM 3323 C C . MET A 1 422 ? -2.836 -3.976 -22.690 1.00 95.00 422 MET A C 1
ATOM 3325 O O . MET A 1 422 ? -3.973 -3.598 -22.995 1.00 95.00 422 MET A O 1
ATOM 3329 N N . GLY A 1 423 ? -1.762 -3.200 -22.840 1.00 92.44 423 GLY A N 1
ATOM 3330 C CA . GLY A 1 423 ? -1.766 -1.856 -23.413 1.00 92.44 423 GLY A CA 1
ATOM 3331 C C . GLY A 1 423 ? -2.290 -1.817 -24.851 1.00 92.44 423 GLY A C 1
ATOM 3332 O O . GLY A 1 423 ? -3.043 -0.922 -25.238 1.00 92.44 423 GLY A O 1
ATOM 3333 N N . ALA A 1 424 ? -1.971 -2.830 -25.662 1.00 91.69 424 ALA A N 1
ATOM 3334 C CA . ALA A 1 424 ? -2.487 -2.936 -27.024 1.00 91.69 424 ALA A CA 1
ATOM 3335 C C . ALA A 1 424 ? -3.979 -3.320 -27.085 1.00 91.69 424 ALA A C 1
ATOM 3337 O O . ALA A 1 424 ? -4.642 -2.951 -28.070 1.00 91.69 424 ALA A O 1
ATOM 3338 N N . THR A 1 425 ? -4.486 -4.066 -26.093 1.00 92.88 425 THR A N 1
ATOM 3339 C CA . THR A 1 425 ? -5.820 -4.693 -26.112 1.00 92.88 425 THR A CA 1
ATOM 3340 C C . THR A 1 425 ? -6.873 -3.980 -25.270 1.00 92.88 425 THR A C 1
ATOM 3342 O O . THR A 1 425 ? -7.932 -3.650 -25.801 1.00 92.88 425 THR A O 1
ATOM 3345 N N . ILE A 1 426 ? -6.625 -3.794 -23.972 1.00 94.00 426 ILE A N 1
ATOM 3346 C CA . ILE A 1 426 ? -7.654 -3.413 -22.992 1.00 94.00 426 ILE A CA 1
ATOM 3347 C C . ILE A 1 426 ? -7.470 -2.004 -22.430 1.00 94.00 426 ILE A C 1
ATOM 3349 O O . ILE A 1 426 ? -8.439 -1.448 -21.920 1.00 94.00 426 ILE A O 1
ATOM 3353 N N . GLN A 1 427 ? -6.276 -1.420 -22.531 1.00 94.06 427 GLN A N 1
ATOM 3354 C CA . GLN A 1 427 ? -6.024 -0.061 -22.055 1.00 94.06 427 GLN A CA 1
ATOM 3355 C C . GLN A 1 427 ? -6.812 0.968 -22.863 1.00 94.06 427 GLN A C 1
ATOM 3357 O O . GLN A 1 427 ? -6.879 0.892 -24.095 1.00 94.06 427 GLN A O 1
ATOM 3362 N N . VAL A 1 428 ? -7.398 1.937 -22.161 1.00 91.88 428 VAL A N 1
ATOM 3363 C CA . VAL A 1 428 ? -8.106 3.053 -22.782 1.00 91.88 428 VAL A CA 1
ATOM 3364 C C . VAL A 1 428 ? -7.149 3.897 -23.620 1.00 91.88 428 VAL A C 1
ATOM 3366 O O . VAL A 1 428 ? -6.068 4.284 -23.181 1.00 91.88 428 VAL A O 1
ATOM 3369 N N . GLN A 1 429 ? -7.566 4.184 -24.848 1.00 89.38 429 GLN A N 1
ATOM 3370 C CA . GLN A 1 429 ? -6.910 5.143 -25.721 1.00 89.38 429 GLN A CA 1
ATOM 3371 C C . GLN A 1 429 ? -7.950 6.084 -26.309 1.00 89.38 429 GLN A C 1
ATOM 3373 O O . GLN A 1 429 ? -9.058 5.676 -26.674 1.00 89.38 429 GLN A O 1
ATOM 3378 N N . HIS A 1 430 ? -7.541 7.331 -26.461 1.00 89.81 430 HIS A N 1
ATOM 3379 C CA . HIS A 1 430 ? -8.310 8.397 -27.063 1.00 89.81 430 HIS A CA 1
ATOM 3380 C C . HIS A 1 430 ? -7.650 8.873 -28.356 1.00 89.81 430 HIS A C 1
ATOM 3382 O O . HIS A 1 430 ? -6.473 8.620 -28.625 1.00 89.81 430 HIS A O 1
ATOM 3388 N N . LYS A 1 431 ? -8.414 9.574 -29.189 1.00 90.12 431 LYS A N 1
ATOM 3389 C CA . LYS A 1 431 ? -7.919 10.189 -30.417 1.00 90.12 431 LYS A CA 1
ATOM 3390 C C . LYS A 1 431 ? -8.276 11.667 -30.430 1.00 90.12 431 LYS A C 1
ATOM 3392 O O . LYS A 1 431 ? -9.428 12.043 -30.238 1.00 90.12 431 LYS A O 1
ATOM 3397 N N . CYS A 1 432 ? -7.282 12.517 -30.668 1.00 88.88 432 CYS A N 1
ATOM 3398 C CA . CYS A 1 432 ? -7.513 13.950 -30.790 1.00 88.88 432 CYS A CA 1
ATOM 3399 C C . CYS A 1 432 ? -8.273 14.263 -32.085 1.00 88.88 432 CYS A C 1
ATOM 3401 O O . CYS A 1 432 ? -7.883 13.832 -33.173 1.00 88.88 432 CYS A O 1
ATOM 3403 N N . ASN A 1 433 ? -9.323 15.076 -31.987 1.00 88.56 433 ASN A N 1
ATOM 3404 C CA . ASN A 1 433 ? -10.142 15.441 -33.140 1.00 88.56 433 ASN A CA 1
ATOM 3405 C C . ASN A 1 433 ? -9.445 16.387 -34.119 1.00 88.56 433 ASN A C 1
ATOM 3407 O O . ASN A 1 433 ? -9.741 16.326 -35.315 1.00 88.56 433 ASN A O 1
ATOM 3411 N N . ILE A 1 434 ? -8.476 17.166 -33.633 1.00 90.12 434 ILE A N 1
ATOM 3412 C CA . ILE A 1 434 ? -7.724 18.155 -34.410 1.00 90.12 434 ILE A CA 1
ATOM 3413 C C . ILE A 1 434 ? -6.533 17.492 -35.114 1.00 90.12 434 ILE A C 1
ATOM 3415 O O . ILE A 1 434 ? -6.523 17.375 -36.335 1.00 90.12 434 ILE A O 1
ATOM 3419 N N . CYS A 1 435 ? -5.544 17.006 -34.359 1.00 88.31 435 CYS A N 1
ATOM 3420 C CA . CYS A 1 435 ? -4.297 16.482 -34.931 1.00 88.31 435 CYS A CA 1
ATOM 3421 C C . CYS A 1 435 ? -4.324 14.975 -35.235 1.00 88.31 435 CYS A C 1
ATOM 3423 O O . CYS A 1 435 ? -3.338 14.436 -35.728 1.00 88.31 435 CYS A O 1
ATOM 3425 N N . LYS A 1 436 ? -5.427 14.279 -34.918 1.00 87.62 436 LYS A N 1
ATOM 3426 C CA . LYS A 1 436 ? -5.606 12.823 -35.093 1.00 87.62 436 LYS A CA 1
ATOM 3427 C C . LYS A 1 436 ? -4.618 11.938 -34.319 1.00 87.62 436 LYS A C 1
ATOM 3429 O O . LYS A 1 436 ? -4.653 10.721 -34.509 1.00 87.62 436 LYS A O 1
ATOM 3434 N N . LEU A 1 437 ? -3.815 12.515 -33.420 1.00 84.88 437 LEU A N 1
ATOM 3435 C CA . LEU A 1 437 ? -2.918 11.791 -32.520 1.00 84.88 437 LEU A CA 1
ATOM 3436 C C . LEU A 1 437 ? -3.718 10.834 -31.631 1.00 84.88 437 LEU A C 1
ATOM 3438 O O . LEU A 1 437 ? -4.719 11.234 -31.032 1.00 84.88 437 LEU A O 1
ATOM 3442 N N . VAL A 1 438 ? -3.258 9.587 -31.540 1.00 85.19 438 VAL A N 1
ATOM 3443 C CA . VAL A 1 438 ? -3.735 8.633 -30.534 1.00 85.19 438 VAL A CA 1
ATOM 3444 C C . VAL A 1 438 ? -2.961 8.894 -29.245 1.00 85.19 438 VAL A C 1
ATOM 3446 O O . VAL A 1 438 ? -1.731 8.896 -29.252 1.00 85.19 438 VAL A O 1
ATOM 3449 N N . THR A 1 439 ? -3.684 9.157 -28.165 1.00 84.12 439 THR A N 1
ATOM 3450 C CA . THR A 1 439 ? -3.144 9.561 -26.864 1.00 84.12 439 THR A CA 1
ATOM 3451 C C . THR A 1 439 ? -3.963 8.932 -25.748 1.00 84.12 439 THR A C 1
ATOM 3453 O O . THR A 1 439 ? -5.125 8.584 -25.936 1.00 84.12 439 THR A O 1
ATOM 3456 N N . GLU A 1 440 ? -3.374 8.786 -24.574 1.00 84.56 440 GLU A N 1
ATOM 3457 C CA . GLU A 1 440 ? -4.082 8.352 -23.371 1.00 84.56 440 GLU A CA 1
ATOM 3458 C C . GLU A 1 440 ? -4.812 9.527 -22.688 1.00 84.56 440 GLU A C 1
ATOM 3460 O O . GLU A 1 440 ? -5.680 9.306 -21.852 1.00 84.56 440 GLU A O 1
ATOM 3465 N N . LYS A 1 441 ? -4.524 10.780 -23.078 1.00 82.31 441 LYS A N 1
ATOM 3466 C CA . LYS A 1 441 ? -5.123 11.989 -22.487 1.00 82.31 441 LYS A CA 1
ATOM 3467 C C . LYS A 1 441 ? -6.596 12.169 -22.863 1.00 82.31 441 LYS A C 1
ATOM 3469 O O . LYS A 1 441 ? -6.948 12.120 -24.042 1.00 82.31 441 LYS A O 1
ATOM 3474 N N . ASP A 1 442 ? -7.413 12.540 -21.877 1.00 82.19 442 ASP A N 1
ATOM 3475 C CA . ASP A 1 442 ? -8.810 12.974 -22.059 1.00 82.19 442 ASP A CA 1
ATOM 3476 C C . ASP A 1 442 ? -8.939 14.328 -22.786 1.00 82.19 442 ASP A C 1
ATOM 3478 O O . ASP A 1 442 ? -9.993 14.655 -23.332 1.00 82.19 442 ASP A O 1
ATOM 3482 N N . PHE A 1 443 ? -7.874 15.138 -22.785 1.00 82.69 443 PHE A N 1
ATOM 3483 C CA . PHE A 1 443 ? -7.822 16.448 -23.435 1.00 82.69 443 PHE A CA 1
ATOM 3484 C C . PHE A 1 443 ? -6.518 16.619 -24.217 1.00 82.69 443 PHE A C 1
ATOM 3486 O O . PHE A 1 443 ? -5.429 16.363 -23.702 1.00 82.69 443 PHE A O 1
ATOM 3493 N N . HIS A 1 444 ? -6.622 17.082 -25.461 1.00 84.69 444 HIS A N 1
ATOM 3494 C CA . HIS A 1 444 ? -5.480 17.357 -26.332 1.00 84.69 444 HIS A CA 1
ATOM 3495 C C . HIS A 1 444 ? -5.848 18.438 -27.357 1.00 84.69 444 HIS A C 1
ATOM 3497 O O . HIS A 1 444 ? -6.947 18.407 -27.909 1.00 84.69 444 HIS A O 1
ATOM 3503 N N . CYS A 1 445 ? -4.932 19.374 -27.642 1.00 85.31 445 CYS A N 1
ATOM 3504 C CA . CYS A 1 445 ? -5.214 20.579 -28.444 1.00 85.31 445 CYS A CA 1
ATOM 3505 C C . CYS A 1 445 ? -6.419 21.385 -27.907 1.00 85.31 445 CYS A C 1
ATOM 3507 O O . CYS A 1 445 ? -7.292 21.775 -28.679 1.00 85.31 445 CYS A O 1
ATOM 3509 N N . ASP A 1 446 ? -6.489 21.570 -26.583 1.00 85.12 446 ASP A N 1
ATOM 3510 C CA . ASP A 1 446 ? -7.551 22.306 -25.868 1.00 85.12 446 ASP A CA 1
ATOM 3511 C C . ASP A 1 446 ? -8.985 21.805 -26.121 1.00 85.12 446 ASP A C 1
ATOM 3513 O O . ASP A 1 446 ? -9.965 22.501 -25.856 1.00 85.12 446 ASP A O 1
ATOM 3517 N N . GLN A 1 447 ? -9.127 20.567 -26.600 1.00 86.00 447 GLN A N 1
ATOM 3518 C CA . GLN A 1 447 ? -10.410 19.902 -26.793 1.00 86.00 447 GLN A CA 1
ATOM 3519 C C . GLN A 1 447 ? -10.420 18.526 -26.143 1.00 86.00 447 GLN A C 1
ATOM 3521 O O . GLN A 1 447 ? -9.384 17.869 -26.010 1.00 86.00 447 GLN A O 1
ATOM 3526 N N . LYS A 1 448 ? -11.620 18.088 -25.750 1.00 89.12 448 LYS A N 1
ATOM 3527 C CA . LYS A 1 448 ? -11.835 16.726 -25.272 1.00 89.12 448 LYS A CA 1
ATOM 3528 C C . LYS A 1 448 ? -11.548 15.748 -26.412 1.00 89.12 448 LYS A C 1
ATOM 3530 O O . LYS A 1 448 ? -11.990 15.965 -27.541 1.00 89.12 448 LYS A O 1
ATOM 3535 N N . THR A 1 449 ? -10.771 14.715 -26.127 1.00 89.12 449 THR A N 1
ATOM 3536 C CA . THR A 1 449 ? -10.449 13.660 -27.087 1.00 89.12 449 THR A CA 1
ATOM 3537 C C . THR A 1 449 ? -11.600 12.658 -27.174 1.00 89.12 449 THR A C 1
ATOM 3539 O O . THR A 1 449 ? -12.336 12.442 -26.207 1.00 89.12 449 THR A O 1
ATOM 3542 N N . ASP A 1 450 ? -11.776 12.047 -28.346 1.00 89.56 450 ASP A N 1
ATOM 3543 C CA . ASP A 1 450 ? -12.808 11.029 -28.536 1.00 89.56 450 ASP A CA 1
ATOM 3544 C C . ASP A 1 450 ? -12.270 9.659 -28.135 1.00 89.56 450 ASP A C 1
ATOM 3546 O O . ASP A 1 450 ? -11.113 9.321 -28.403 1.00 89.56 450 ASP A O 1
ATOM 3550 N N . PHE A 1 451 ? -13.124 8.848 -27.510 1.00 90.38 451 PHE A N 1
ATOM 3551 C CA . PHE A 1 451 ? -12.805 7.456 -27.219 1.00 90.38 451 PHE A CA 1
ATOM 3552 C C . PHE A 1 451 ? -12.430 6.722 -28.511 1.00 90.38 451 PHE A C 1
ATOM 3554 O O . PHE A 1 451 ? -13.166 6.764 -29.498 1.00 90.38 451 PHE A O 1
ATOM 3561 N N . TYR A 1 452 ? -11.286 6.037 -28.496 1.00 87.38 452 TYR A N 1
ATOM 3562 C CA . TYR A 1 452 ? -10.778 5.314 -29.657 1.00 87.38 452 TYR A CA 1
ATOM 3563 C C . TYR A 1 452 ? -10.894 3.798 -29.483 1.00 87.38 452 TYR A C 1
ATOM 3565 O O . TYR A 1 452 ? -11.476 3.130 -30.337 1.00 87.38 452 TYR A O 1
ATOM 3573 N N . LYS A 1 453 ? -10.352 3.241 -28.392 1.00 89.19 453 LYS A N 1
ATOM 3574 C CA . LYS A 1 453 ? -10.438 1.804 -28.070 1.00 89.19 453 LYS A CA 1
ATOM 3575 C C . LYS A 1 453 ? -10.125 1.523 -26.594 1.00 89.19 453 LYS A C 1
ATOM 3577 O O . LYS A 1 453 ? -9.656 2.405 -25.880 1.00 89.19 453 LYS A O 1
ATOM 3582 N N . GLY A 1 454 ? -10.326 0.270 -26.181 1.00 90.44 454 GLY A N 1
ATOM 3583 C CA . GLY A 1 454 ? -10.018 -0.229 -24.838 1.00 90.44 454 GLY A CA 1
ATOM 3584 C C . GLY A 1 454 ? -11.223 -0.221 -23.899 1.00 90.44 454 GLY A C 1
ATOM 3585 O O . GLY A 1 454 ? -12.365 -0.073 -24.327 1.00 90.44 454 GLY A O 1
ATOM 3586 N N . LEU A 1 455 ? -10.970 -0.403 -22.608 1.00 88.50 455 LEU A N 1
ATOM 3587 C CA . LEU A 1 455 ? -11.975 -0.330 -21.552 1.00 88.50 455 LEU A CA 1
ATOM 3588 C C . LEU A 1 455 ? -11.819 1.000 -20.820 1.00 88.50 455 LEU A C 1
ATOM 3590 O O . LEU A 1 455 ? -10.755 1.283 -20.284 1.00 88.50 455 LEU A O 1
ATOM 3594 N N . SER A 1 456 ? -12.886 1.800 -20.751 1.00 84.50 456 SER A N 1
ATOM 3595 C CA . SER A 1 456 ? -12.846 3.187 -20.251 1.00 84.50 456 SER A CA 1
ATOM 3596 C C . SER A 1 456 ? -12.371 3.351 -18.801 1.00 84.50 456 SER A C 1
ATOM 3598 O O . SER A 1 456 ? -12.112 4.466 -18.368 1.00 84.50 456 SER A O 1
ATOM 3600 N N . PHE A 1 457 ? -12.310 2.266 -18.028 1.00 82.00 457 PHE A N 1
ATOM 3601 C CA . PHE A 1 457 ? -11.859 2.256 -16.636 1.00 82.00 457 PHE A CA 1
ATOM 3602 C C . PHE A 1 457 ? -10.463 1.637 -16.449 1.00 82.00 457 PHE A C 1
ATOM 3604 O O . PHE A 1 457 ? -9.994 1.581 -15.316 1.00 82.00 457 PHE A O 1
ATOM 3611 N N . ILE A 1 458 ? -9.813 1.158 -17.518 1.00 87.19 458 ILE A N 1
ATOM 3612 C CA . ILE A 1 458 ? -8.464 0.575 -17.475 1.00 87.19 458 ILE A CA 1
ATOM 3613 C C . ILE A 1 458 ? -7.481 1.570 -18.085 1.00 87.19 458 ILE A C 1
ATOM 3615 O O . ILE A 1 458 ? -7.347 1.667 -19.304 1.00 87.19 458 ILE A O 1
ATOM 3619 N N . ASN A 1 459 ? -6.789 2.300 -17.218 1.00 87.94 459 ASN A N 1
ATOM 3620 C CA . ASN A 1 459 ? -5.701 3.207 -17.580 1.00 87.94 459 ASN A CA 1
ATOM 3621 C C . ASN A 1 459 ? -4.326 2.539 -17.402 1.00 87.94 459 ASN A C 1
ATOM 3623 O O . ASN A 1 459 ? -4.244 1.383 -16.985 1.00 87.94 459 ASN A O 1
ATOM 3627 N N . ASN A 1 460 ? -3.251 3.277 -17.682 1.00 86.44 460 ASN A N 1
ATOM 3628 C CA . ASN A 1 460 ? -1.877 2.777 -17.576 1.00 86.44 460 ASN A CA 1
ATOM 3629 C C . ASN A 1 460 ? -1.546 2.220 -16.178 1.00 86.44 460 ASN A C 1
ATOM 3631 O O . ASN A 1 460 ? -1.038 1.114 -16.053 1.00 86.44 460 ASN A O 1
ATOM 3635 N N . ASP A 1 461 ? -1.918 2.936 -15.109 1.00 84.00 461 ASP A N 1
ATOM 3636 C CA . ASP A 1 461 ? -1.675 2.478 -13.731 1.00 84.00 461 ASP A CA 1
ATOM 3637 C C . ASP A 1 461 ? -2.371 1.126 -13.444 1.00 84.00 461 ASP A C 1
ATOM 3639 O O . ASP A 1 461 ? -1.838 0.281 -12.724 1.00 84.00 461 ASP A O 1
ATOM 3643 N N . SER A 1 462 ? -3.554 0.901 -14.033 1.00 86.62 462 SER A N 1
ATOM 3644 C CA . SER A 1 462 ? -4.293 -0.364 -13.918 1.00 86.62 462 SER A CA 1
ATOM 3645 C C . SER A 1 462 ? -3.611 -1.503 -14.677 1.00 86.62 462 SER A C 1
ATOM 3647 O O . SER A 1 462 ? -3.601 -2.635 -14.194 1.00 86.62 462 SER A O 1
ATOM 3649 N N . VAL A 1 463 ? -3.057 -1.216 -15.860 1.00 90.69 463 VAL A N 1
ATOM 3650 C CA . VAL A 1 463 ? -2.323 -2.196 -16.672 1.00 90.69 463 VAL A CA 1
ATOM 3651 C C . VAL A 1 463 ? -1.063 -2.645 -15.941 1.00 90.69 463 VAL A C 1
ATOM 3653 O O . VAL A 1 463 ? -0.927 -3.845 -15.713 1.00 90.69 463 VAL A O 1
ATOM 3656 N N . ASN A 1 464 ? -0.258 -1.701 -15.447 1.00 89.81 464 ASN A N 1
ATOM 3657 C CA . ASN A 1 464 ? 0.944 -1.971 -14.655 1.00 89.81 464 ASN A CA 1
ATOM 3658 C C . ASN A 1 464 ? 0.641 -2.851 -13.432 1.00 89.81 464 ASN A C 1
ATOM 3660 O O . ASN A 1 464 ? 1.315 -3.848 -13.167 1.00 89.81 464 ASN A O 1
ATOM 3664 N N . PHE A 1 465 ? -0.412 -2.520 -12.680 1.00 88.75 465 PHE A N 1
ATOM 3665 C CA . PHE A 1 465 ? -0.807 -3.325 -11.525 1.00 88.75 465 PHE A CA 1
ATOM 3666 C C . PHE A 1 465 ? -1.175 -4.764 -11.921 1.00 88.75 465 PHE A C 1
ATOM 3668 O O . PHE A 1 465 ? -0.732 -5.722 -11.283 1.00 88.75 465 PHE A O 1
ATOM 3675 N N . LEU A 1 466 ? -1.974 -4.935 -12.981 1.00 91.94 466 LEU A N 1
ATOM 3676 C CA . LEU A 1 466 ? -2.417 -6.253 -13.435 1.00 91.94 466 LEU A CA 1
ATOM 3677 C C . LEU A 1 466 ? -1.280 -7.078 -14.051 1.00 91.94 466 LEU A C 1
ATOM 3679 O O . LEU A 1 466 ? -1.208 -8.277 -13.788 1.00 91.94 466 LEU A O 1
ATOM 3683 N N . SER A 1 467 ? -0.394 -6.465 -14.839 1.00 94.31 467 SER A N 1
ATOM 3684 C CA . SER A 1 467 ? 0.761 -7.131 -15.452 1.00 94.31 467 SER A CA 1
ATOM 3685 C C . SER A 1 467 ? 1.740 -7.622 -14.380 1.00 94.31 467 SER A C 1
ATOM 3687 O O . SER A 1 467 ? 2.159 -8.786 -14.403 1.00 94.31 467 SER A O 1
ATOM 3689 N N . GLY A 1 468 ? 2.010 -6.794 -13.365 1.00 93.44 468 GLY A N 1
ATOM 3690 C CA . GLY A 1 468 ? 2.770 -7.179 -12.176 1.00 93.44 468 GLY A CA 1
ATOM 3691 C C . GLY A 1 468 ? 2.119 -8.336 -11.412 1.00 93.44 468 GLY A C 1
ATOM 3692 O O . GLY A 1 468 ? 2.775 -9.342 -11.142 1.00 93.44 468 GLY A O 1
ATOM 3693 N N . LEU A 1 469 ? 0.815 -8.241 -11.122 1.00 92.25 469 LEU A N 1
ATOM 3694 C CA . LEU A 1 469 ? 0.071 -9.281 -10.402 1.00 92.25 469 LEU A CA 1
ATOM 3695 C C . LEU A 1 469 ? 0.073 -10.623 -11.153 1.00 92.25 469 LEU A C 1
ATOM 3697 O O . LEU A 1 469 ? 0.359 -11.660 -10.556 1.00 92.25 469 LEU A O 1
ATOM 3701 N N . LEU A 1 470 ? -0.215 -10.610 -12.458 1.00 95.12 470 LEU A N 1
ATOM 3702 C CA . LEU A 1 470 ? -0.198 -11.806 -13.305 1.00 95.12 470 LEU A CA 1
ATOM 3703 C C . LEU A 1 470 ? 1.185 -12.458 -13.317 1.00 95.12 470 LEU A C 1
ATOM 3705 O O . LEU A 1 470 ? 1.287 -13.678 -13.215 1.00 95.12 470 LEU A O 1
ATOM 3709 N N . THR A 1 471 ? 2.250 -11.659 -13.368 1.00 96.44 471 THR A N 1
ATOM 3710 C CA . THR A 1 471 ? 3.624 -12.173 -13.330 1.00 96.44 471 THR A CA 1
ATOM 3711 C C . THR A 1 471 ? 3.947 -12.831 -11.987 1.00 96.44 471 THR A C 1
ATOM 3713 O O . THR A 1 471 ? 4.546 -13.906 -11.953 1.00 96.44 471 THR A O 1
ATOM 3716 N N . CYS A 1 472 ? 3.500 -12.249 -10.871 1.00 94.19 472 CYS A N 1
ATOM 3717 C CA . CYS A 1 472 ? 3.625 -12.873 -9.552 1.00 94.19 472 CYS A CA 1
ATOM 3718 C C . CYS A 1 472 ? 2.833 -14.189 -9.448 1.00 94.19 472 CYS A C 1
ATOM 3720 O O . CYS A 1 472 ? 3.306 -15.130 -8.814 1.00 94.19 472 CYS A O 1
ATOM 3722 N N . ILE A 1 473 ? 1.665 -14.291 -10.094 1.00 93.69 473 ILE A N 1
ATOM 3723 C CA . ILE A 1 473 ? 0.892 -15.543 -10.170 1.00 93.69 473 ILE A CA 1
ATOM 3724 C C . ILE A 1 473 ? 1.642 -16.597 -10.997 1.00 93.69 473 ILE A C 1
ATOM 3726 O O . ILE A 1 473 ? 1.732 -17.744 -10.568 1.00 93.69 473 ILE A O 1
ATOM 3730 N N . LEU A 1 474 ? 2.223 -16.224 -12.142 1.00 94.38 474 LEU A N 1
ATOM 3731 C CA . LEU A 1 474 ? 3.049 -17.132 -12.951 1.00 94.38 474 LEU A CA 1
ATOM 3732 C C . LEU A 1 474 ? 4.252 -17.656 -12.161 1.00 94.38 474 LEU A C 1
ATOM 3734 O O . LEU A 1 474 ? 4.561 -18.844 -12.219 1.00 94.38 474 LEU A O 1
ATOM 3738 N N . PHE A 1 475 ? 4.894 -16.785 -11.384 1.00 95.69 475 PHE A N 1
ATOM 3739 C CA . PHE A 1 475 ? 5.970 -17.180 -10.484 1.00 95.69 475 PHE A CA 1
ATOM 3740 C C . PHE A 1 475 ? 5.500 -18.163 -9.409 1.00 95.69 475 PHE A C 1
ATOM 3742 O O . PHE A 1 475 ? 6.172 -19.157 -9.147 1.00 95.69 475 PHE A O 1
ATOM 3749 N N . PHE A 1 476 ? 4.330 -17.916 -8.816 1.00 91.62 476 PHE A N 1
ATOM 3750 C CA . PHE A 1 476 ? 3.735 -18.833 -7.851 1.00 91.62 476 PHE A CA 1
ATOM 3751 C C . PHE A 1 476 ? 3.477 -20.204 -8.489 1.00 91.62 476 PHE A C 1
ATOM 3753 O O . PHE A 1 476 ? 3.884 -21.211 -7.928 1.00 91.62 476 PHE A O 1
ATOM 3760 N N . ILE A 1 477 ? 2.891 -20.259 -9.689 1.00 90.62 477 ILE A N 1
ATOM 3761 C CA . ILE A 1 477 ? 2.675 -21.522 -10.415 1.00 90.62 477 ILE A CA 1
ATOM 3762 C C . ILE A 1 477 ? 3.999 -22.262 -10.636 1.00 90.62 477 ILE A C 1
ATOM 3764 O O . ILE A 1 477 ? 4.054 -23.459 -10.388 1.00 90.62 477 ILE A O 1
ATOM 3768 N N . TRP A 1 478 ? 5.059 -21.557 -11.042 1.00 91.00 478 TRP A N 1
ATOM 3769 C CA . TRP A 1 478 ? 6.382 -22.151 -11.262 1.00 91.00 478 TRP A CA 1
ATOM 3770 C C . TRP A 1 478 ? 7.018 -22.731 -9.989 1.00 91.00 478 TRP A C 1
ATOM 3772 O O . TRP A 1 478 ? 7.698 -23.746 -10.055 1.00 91.00 478 TRP A O 1
ATOM 3782 N N . ILE A 1 479 ? 6.800 -22.116 -8.822 1.00 90.88 479 ILE A N 1
ATOM 3783 C CA . ILE A 1 479 ? 7.308 -22.655 -7.548 1.00 90.88 479 ILE A CA 1
ATOM 3784 C C . ILE A 1 479 ? 6.643 -23.990 -7.185 1.00 90.88 479 ILE A C 1
ATOM 3786 O O . ILE A 1 479 ? 7.281 -24.831 -6.555 1.00 90.88 479 ILE A O 1
ATOM 3790 N N . TYR A 1 480 ? 5.362 -24.158 -7.520 1.00 87.31 480 TYR A N 1
ATOM 3791 C CA . TYR A 1 480 ? 4.555 -25.317 -7.115 1.00 87.31 480 TYR A CA 1
ATOM 3792 C C . TYR A 1 480 ? 4.333 -26.346 -8.236 1.00 87.31 480 TYR A C 1
ATOM 3794 O O . TYR A 1 480 ? 3.586 -27.305 -8.030 1.00 87.31 480 TYR A O 1
ATOM 3802 N N . SER A 1 481 ? 4.949 -26.147 -9.403 1.00 83.25 481 SER A N 1
ATOM 3803 C CA . SER A 1 481 ? 5.037 -27.125 -10.496 1.00 83.25 481 SER A CA 1
ATOM 3804 C C . SER A 1 481 ? 6.263 -28.005 -10.332 1.00 83.25 481 SER A C 1
ATOM 3806 O O . SER A 1 481 ? 6.126 -29.233 -10.517 1.00 83.25 481 SER A O 1
#

Solvent-accessible surface area (backbone atoms only — not comparable to full-atom values): 24203 Å² total; per-residue (Å²): 130,61,71,67,57,55,51,51,55,51,49,51,56,50,46,56,54,49,40,39,49,40,34,71,70,60,76,41,59,51,71,57,36,50,40,51,47,44,39,53,49,36,54,51,50,52,52,47,65,71,73,50,82,56,59,67,60,54,27,50,52,18,51,49,50,20,54,52,43,44,51,40,59,74,73,53,73,62,54,54,78,30,66,86,85,50,86,58,55,20,71,30,30,36,31,44,35,48,23,52,43,49,68,70,34,78,89,57,56,62,41,46,51,52,13,46,47,36,54,25,49,16,53,37,49,12,49,58,51,22,77,74,68,48,89,52,70,50,71,77,37,90,44,85,44,34,58,53,13,46,50,43,22,26,52,45,32,33,48,58,52,51,53,54,45,37,74,74,60,76,54,76,52,74,59,59,50,50,50,40,52,52,48,20,50,51,45,34,50,49,45,52,46,36,39,79,41,44,33,43,32,50,36,32,52,53,34,25,52,51,45,47,49,56,74,71,56,85,52,86,59,43,59,58,30,27,52,51,11,39,54,52,12,48,52,51,26,51,50,26,54,75,70,56,49,28,34,77,60,14,23,52,41,43,25,54,49,31,20,48,31,15,25,68,40,30,66,79,54,34,46,36,58,50,50,45,52,53,53,51,54,52,47,47,50,60,27,50,78,75,44,57,82,54,47,74,25,43,61,82,73,78,50,45,38,33,65,58,46,43,66,67,46,42,60,46,40,51,33,39,57,50,26,72,75,68,72,41,68,64,35,56,52,47,40,52,40,35,53,11,14,55,28,3,36,52,30,14,53,41,41,22,45,58,67,59,51,79,15,24,26,68,86,76,70,44,84,44,64,59,64,41,70,13,48,47,26,69,56,10,55,53,22,13,50,51,27,11,45,55,33,51,60,59,40,37,91,80,67,74,42,71,69,60,49,52,51,44,38,52,44,9,39,49,18,28,50,47,27,29,43,42,34,59,61,44,28,38,33,17,29,24,83,83,82,62,48,66,17,46,28,67,58,47,92,96,36,74,29,43,87,66,50,49,36,94,86,31,44,70,73,53,40,51,53,48,21,28,51,52,39,48,49,53,51,51,52,62,75,77,106